Protein AF-0000000083336229 (afdb_homodimer)

InterPro domains:
  IPR011032 GroES-like superfamily [SSF50129] (5-171)
  IPR013149 Alcohol dehydrogenase-like, C-terminal [PF00107] (177-303)
  IPR013154 Alcohol dehydrogenase-like, N-terminal [PF08240] (31-137)
  IPR020843 Enoylreductase domain [SM00829] (14-339)
  IPR036291 NAD(P)-binding domain superfamily [SSF51735] (142-315)
  IPR052711 Zinc-type Alcohol Dehydrogenase-like [PTHR45033] (3-341)

Foldseek 3Di:
DFAKWWFWWAQDADLVRTDIDIDGDDDEAAQKFKWFWFKAWDDPVQLCLSRVNPAPDNADPRAGAGQFTKTFTQDYYPPHDQDDGGFIKIFAFFQQFADDDGDPCCVPDTDGARPNHGHDLIRIDMDRNSGIAGAFPLDDRQQSRLCRFQLLLLLCQCPVPVVHAAAFEEEAEAQEANRLSNLLLCVLRHYAYEYEEQDPVLQVVSVVSPHPHYHNCVVPVLVLVVLCVSVVNQAGQEYEAADADAVVQSVLSRAGQNHEYEDEHANVHPDHDYDDPSCVVSVYYYDYTGRHHSVSSNVSSVSCNVSVDGFDEQEEAESVCVSVQSVVVVVGGRYIYMYGYD/DFAKWWFWWAQDADLVRTDIDIDGDDDEAAQKFKWFWFKAWDDPVQLCLSRVNPAPDNADPRAGAGQFTKTFTQDYYPPHDQDDGGFIKIFAFFQQFADDDGDPCCVPDTDGARPNHGHDLIRIDMDRNSGIAGAFPLADRQQSRLCRFQLLLLLCQCPVPVVHAAAFEEEAEAQEANRLSNLLLCVLRHYAYEYEEQDPVLQVVSVVSPHPHYHNCVVPVLVLVVLCVSVVNQAGQEYEAADADAVVQSVLSRAGQNHEYEDEHANVHPDHDYDDPSCVVSVYYYDYTGRHHSVSSNVSSVSCNVSVDGFDEQEEAESVCVSVQSVVVVVGGRYIYMYGYD

Sequence (684 aa):
MAQMMKRWQLSSFGTENLHLTEVPLPKPGYNELLVKISAVSLNYRDKLVLEGKLLPDLPEMPFTPVSDMAGRIVATGPGVTRFRTGDRVTGNFWTQWLDGDAPDDMVRHGRSLGGPLPGMLAEYVILDEDIAVASPDSLSDEEVSTLPVAALTAWFALVETGKLKQGQRVLVQGTGGVALAGLQLAQALGAEVTVISRSEEKLQRAKALGASGLVNTRLTPEWALRATELSGGRGFDHILELIGGDNLRQSAEALAPGGRIAQIGFLKGGEMILPAVPLMLKRANIQGITVGHRRALEELCQAVDHHQIKPVIDKIYDFFDARAAFTHLERGPFGKIVIRISMAQMMKRWQLSSFGTENLHLTEVPLPKPGYNELLVKISAVSLNYRDKLVLEGKLLPDLPEMPFTPVSDMAGRIVATGPGVTRFRTGDRVTGNFWTQWLDGDAPDDMVRHGRSLGGPLPGMLAEYVILDEDIAVASPDSLSDEEVSTLPVAALTAWFALVETGKLKQGQRVLVQGTGGVALAGLQLAQALGAEVTVISRSEEKLQRAKALGASGLVNTRLTPEWALRATELSGGRGFDHILELIGGDNLRQSAEALAPGGRIAQIGFLKGGEMILPAVPLMLKRANIQGITVGHRRALEELCQAVDHHQIKPVIDKIYDFFDARAAFTHLERGPFGKIVIRIS

Solvent-accessible surface area (backbone atoms only — not comparable to full-atom values): 33702 Å² total; per-residue (Å²): 128,84,57,68,37,49,32,39,29,23,73,45,71,32,72,88,38,53,41,82,44,79,42,73,54,83,76,45,47,78,33,17,27,25,28,41,30,25,12,28,25,61,51,75,63,40,54,34,46,39,58,64,71,63,60,86,63,73,58,65,72,68,32,31,43,31,48,18,31,10,28,29,28,71,40,69,16,57,83,54,76,91,69,54,70,68,43,48,32,29,44,37,34,39,59,75,23,53,54,89,73,68,53,74,59,40,64,81,61,50,51,22,40,24,55,54,38,68,31,45,48,32,42,59,48,77,40,54,56,84,32,47,37,72,51,42,84,80,48,54,46,65,46,48,6,49,35,43,49,34,32,25,28,28,43,29,48,40,46,76,72,51,59,66,50,64,70,38,35,35,37,30,46,44,48,32,37,38,26,46,37,35,49,46,53,40,46,73,53,45,26,45,30,30,36,34,31,71,43,66,69,58,46,53,53,43,38,76,66,60,38,74,36,78,44,47,39,69,84,33,75,69,41,27,63,56,51,15,55,74,46,76,62,56,26,21,46,32,31,49,38,46,45,30,11,67,57,38,37,39,52,59,66,22,36,16,71,63,11,36,36,34,40,62,33,48,77,64,32,59,43,35,34,37,54,44,63,64,32,15,62,26,36,25,34,37,31,25,46,66,38,54,31,35,52,58,44,51,50,46,32,49,47,34,46,73,68,63,61,75,72,57,65,55,47,77,36,49,57,91,39,52,64,60,49,56,57,48,56,73,72,60,46,61,20,28,43,29,35,39,62,94,128,85,58,66,38,50,31,39,29,23,72,46,70,32,72,88,36,54,41,81,43,79,41,73,54,83,75,44,48,78,33,17,27,26,28,40,29,26,11,29,24,59,52,75,66,38,54,34,46,40,57,64,70,63,60,89,63,72,57,66,71,72,33,29,45,28,46,19,30,9,28,31,28,72,40,68,16,57,83,53,77,92,68,54,68,68,44,48,31,29,46,37,33,40,59,76,23,52,53,88,73,66,54,75,57,40,65,83,60,50,51,21,41,24,53,53,38,67,31,44,47,30,43,60,47,77,40,53,57,82,31,48,37,72,52,41,84,82,48,54,44,64,47,48,6,48,35,43,49,33,33,24,27,28,41,29,46,40,45,77,73,51,59,65,50,65,70,40,34,35,38,31,46,45,46,31,38,39,26,45,37,35,47,45,52,39,45,73,55,46,25,44,30,30,38,34,32,72,42,65,69,58,47,52,55,41,40,76,67,61,38,75,37,77,43,46,38,71,84,33,76,68,41,29,63,58,53,16,54,74,46,77,62,56,26,22,47,33,31,48,38,46,44,29,11,68,54,38,37,39,54,58,67,22,37,15,70,63,10,35,37,33,40,63,33,47,76,65,31,59,42,36,35,36,54,44,63,65,33,16,61,26,36,24,34,38,30,25,44,64,38,54,30,36,53,58,44,51,51,46,33,51,47,33,45,74,67,63,61,74,71,56,66,56,46,77,38,48,56,91,39,52,65,59,49,56,56,48,57,74,73,61,46,60,20,27,44,30,35,40,63,94

Structure (mmCIF, N/CA/C/O backbone):
data_AF-0000000083336229-model_v1
#
loop_
_entity.id
_entity.type
_entity.pdbx_description
1 polymer 'NAD(P)-dependent alcohol dehydrogenase'
#
loop_
_atom_site.group_PDB
_atom_site.id
_atom_site.type_symbol
_atom_site.label_atom_id
_atom_site.label_alt_id
_atom_site.label_comp_id
_atom_site.label_asym_id
_atom_site.label_entity_id
_atom_site.label_seq_id
_atom_site.pdbx_PDB_ins_code
_atom_site.Cartn_x
_atom_site.Cartn_y
_atom_site.Cartn_z
_atom_site.occupancy
_atom_site.B_iso_or_equiv
_atom_site.auth_seq_id
_atom_site.auth_comp_id
_atom_site.auth_asym_id
_atom_site.auth_atom_id
_atom_site.pdbx_PDB_model_num
ATOM 1 N N . MET A 1 1 ? -12.906 -50.969 -23.938 1 56.06 1 MET A N 1
ATOM 2 C CA . MET A 1 1 ? -12.398 -50.656 -22.594 1 56.06 1 MET A CA 1
ATOM 3 C C . MET A 1 1 ? -12.109 -49.188 -22.469 1 56.06 1 MET A C 1
ATOM 5 O O . MET A 1 1 ? -11.656 -48.531 -23.406 1 56.06 1 MET A O 1
ATOM 9 N N . ALA A 1 2 ? -12.672 -48.5 -21.406 1 73.69 2 ALA A N 1
ATOM 10 C CA . ALA A 1 2 ? -12.438 -47.062 -21.328 1 73.69 2 ALA A CA 1
ATOM 11 C C . ALA A 1 2 ? -10.945 -46.75 -21.281 1 73.69 2 ALA A C 1
ATOM 13 O O . ALA A 1 2 ? -10.164 -47.5 -20.672 1 73.69 2 ALA A O 1
ATOM 14 N N . GLN A 1 3 ? -10.469 -45.938 -22.062 1 92.88 3 GLN A N 1
ATOM 15 C CA . GLN A 1 3 ? -9.078 -45.5 -22.016 1 92.88 3 GLN A CA 1
ATOM 16 C C . GLN A 1 3 ? -8.703 -45 -20.625 1 92.88 3 GLN A C 1
ATOM 18 O O . GLN A 1 3 ? -9.523 -44.375 -19.938 1 92.88 3 GLN A O 1
ATOM 23 N N . MET A 1 4 ? -7.559 -45.406 -20.109 1 97.38 4 MET A N 1
ATOM 24 C CA . MET A 1 4 ? -7.094 -45.031 -18.781 1 97.38 4 MET A CA 1
ATOM 25 C C . MET A 1 4 ? -5.93 -44.062 -18.844 1 97.38 4 MET A C 1
ATOM 27 O O . MET A 1 4 ? -5.297 -43.906 -19.891 1 97.38 4 MET A O 1
ATOM 31 N N . MET A 1 5 ? -5.715 -43.375 -17.781 1 97.56 5 MET A N 1
ATOM 32 C CA . MET A 1 5 ? -4.574 -42.469 -17.641 1 97.56 5 MET A CA 1
ATOM 33 C C . MET A 1 5 ? -3.99 -42.562 -16.234 1 97.56 5 MET A C 1
ATOM 35 O O . MET A 1 5 ? -4.629 -43.094 -15.312 1 97.56 5 MET A O 1
ATOM 39 N N . LYS A 1 6 ? -2.752 -42.062 -16.156 1 98.25 6 LYS A N 1
ATOM 40 C CA . LYS A 1 6 ? -2.105 -42 -14.844 1 98.25 6 LYS A CA 1
ATOM 41 C C . LYS A 1 6 ? -2.162 -40.594 -14.273 1 98.25 6 LYS A C 1
ATOM 43 O O . LYS A 1 6 ? -2.082 -39.625 -15.016 1 98.25 6 LYS A O 1
ATOM 48 N N . ARG A 1 7 ? -2.328 -40.5 -13.031 1 98.06 7 ARG A N 1
ATOM 49 C CA . ARG A 1 7 ? -2.18 -39.25 -12.305 1 98.06 7 ARG A CA 1
ATOM 50 C C . ARG A 1 7 ? -1.673 -39.469 -10.883 1 98.06 7 ARG A C 1
ATOM 52 O O . ARG A 1 7 ? -1.791 -40.594 -10.359 1 98.06 7 ARG A O 1
ATOM 59 N N . TRP A 1 8 ? -1.029 -38.5 -10.328 1 98.19 8 TRP A N 1
ATOM 60 C CA . TRP A 1 8 ? -0.655 -38.531 -8.914 1 98.19 8 TRP A CA 1
ATOM 61 C C . TRP A 1 8 ? -1.771 -37.969 -8.047 1 98.19 8 TRP A C 1
ATOM 63 O O . TRP A 1 8 ? -2.383 -36.938 -8.398 1 98.19 8 TRP A O 1
ATOM 73 N N . GLN A 1 9 ? -2.066 -38.625 -6.969 1 97.56 9 GLN A N 1
ATOM 74 C CA . GLN A 1 9 ? -3.104 -38.125 -6.074 1 97.56 9 GLN A CA 1
ATOM 75 C C . GLN A 1 9 ? -2.734 -38.375 -4.613 1 97.56 9 GLN A C 1
ATOM 77 O O . GLN A 1 9 ? -1.988 -39.312 -4.301 1 97.56 9 GLN A O 1
ATOM 82 N N . LEU A 1 10 ? -3.223 -37.531 -3.793 1 96.38 10 LEU A N 1
ATOM 83 C CA . LEU A 1 10 ? -3.123 -37.656 -2.342 1 96.38 10 LEU A CA 1
ATOM 84 C C . LEU A 1 10 ? -4.309 -38.406 -1.777 1 96.38 10 LEU A C 1
ATOM 86 O O . LEU A 1 10 ? -5.461 -38.094 -2.08 1 96.38 10 LEU A O 1
ATOM 90 N N . SER A 1 11 ? -4.031 -39.406 -0.926 1 94.69 11 SER A N 1
ATOM 91 C CA . SER A 1 11 ? -5.074 -40.062 -0.138 1 94.69 11 SER A CA 1
ATOM 92 C C . SER A 1 11 ? -5.297 -39.344 1.186 1 94.69 11 SER A C 1
ATOM 94 O O . SER A 1 11 ? -6.383 -39.406 1.765 1 94.69 11 SER A O 1
ATOM 96 N N . SER A 1 12 ? -4.316 -38.719 1.63 1 93.81 12 SER A N 1
ATOM 97 C CA . SER A 1 12 ? -4.238 -37.844 2.789 1 93.81 12 SER A CA 1
ATOM 98 C C . SER A 1 12 ? -3.082 -36.844 2.656 1 93.81 12 SER A C 1
ATOM 100 O O . SER A 1 12 ? -2.246 -36.969 1.76 1 93.81 12 SER A O 1
ATOM 102 N N . PHE A 1 13 ? -3.121 -35.938 3.486 1 93.5 13 PHE A N 1
ATOM 103 C CA . PHE A 1 13 ? -2.07 -34.938 3.381 1 93.5 13 PHE A CA 1
ATOM 104 C C . PHE A 1 13 ? -0.71 -35.531 3.709 1 93.5 13 PHE A C 1
ATOM 106 O O . PHE A 1 13 ? -0.617 -36.469 4.496 1 93.5 13 PHE A O 1
ATOM 113 N N . GLY A 1 14 ? 0.316 -34.906 3.051 1 93.19 14 GLY A N 1
ATOM 114 C CA . GLY A 1 14 ? 1.678 -35.375 3.246 1 93.19 14 GLY A CA 1
ATOM 115 C C . GLY A 1 14 ? 2.279 -36 1.996 1 93.19 14 GLY A C 1
ATOM 116 O O . GLY A 1 14 ? 1.608 -36.719 1.279 1 93.19 14 GLY A O 1
ATOM 117 N N . THR A 1 15 ? 3.545 -35.688 1.789 1 91.44 15 THR A N 1
ATOM 118 C CA . THR A 1 15 ? 4.238 -36.156 0.59 1 91.44 15 THR A CA 1
ATOM 119 C C . THR A 1 15 ? 4.254 -37.688 0.518 1 91.44 15 THR A C 1
ATOM 121 O O . THR A 1 15 ? 4.184 -38.25 -0.57 1 91.44 15 THR A O 1
ATOM 124 N N . GLU A 1 16 ? 4.34 -38.312 1.62 1 92.5 16 GLU A N 1
ATOM 125 C CA . GLU A 1 16 ? 4.387 -39.781 1.681 1 92.5 16 GLU A CA 1
ATOM 126 C C . GLU A 1 16 ? 3.076 -40.375 1.193 1 92.5 16 GLU A C 1
ATOM 128 O O . GLU A 1 16 ? 3.033 -41.562 0.839 1 92.5 16 GLU A O 1
ATOM 133 N N . ASN A 1 17 ? 2.031 -39.625 1.202 1 95.69 17 ASN A N 1
ATOM 134 C CA . ASN A 1 17 ? 0.717 -40.125 0.811 1 95.69 17 ASN A CA 1
ATOM 135 C C . ASN A 1 17 ? 0.405 -39.781 -0.646 1 95.69 17 ASN A C 1
ATOM 137 O O . ASN A 1 17 ? -0.729 -39.969 -1.096 1 95.69 17 ASN A O 1
ATOM 141 N N . LEU A 1 18 ? 1.34 -39.25 -1.375 1 96.62 18 LEU A N 1
ATOM 142 C CA . LEU A 1 18 ? 1.232 -39.031 -2.812 1 96.62 18 LEU A CA 1
ATOM 143 C C . LEU A 1 18 ? 1.51 -40.312 -3.584 1 96.62 18 LEU A C 1
ATOM 145 O O . LEU A 1 18 ? 2.607 -40.875 -3.504 1 96.62 18 LEU A O 1
ATOM 149 N N . HIS A 1 19 ? 0.509 -40.781 -4.34 1 96.88 19 HIS A N 1
ATOM 150 C CA . HIS A 1 19 ? 0.653 -42.062 -5.035 1 96.88 19 HIS A CA 1
ATOM 151 C C . HIS A 1 19 ? 0.195 -41.969 -6.484 1 96.88 19 HIS A C 1
ATOM 153 O O . HIS A 1 19 ? -0.728 -41.188 -6.793 1 96.88 19 HIS A O 1
ATOM 159 N N . LEU A 1 20 ? 0.86 -42.719 -7.309 1 97.62 20 LEU A N 1
ATOM 160 C CA . LEU A 1 20 ? 0.471 -42.844 -8.711 1 97.62 20 LEU A CA 1
ATOM 161 C C . LEU A 1 20 ? -0.701 -43.812 -8.867 1 97.62 20 LEU A C 1
ATOM 163 O O . LEU A 1 20 ? -0.668 -44.938 -8.344 1 97.62 20 LEU A O 1
ATOM 167 N N . THR A 1 21 ? -1.716 -43.344 -9.555 1 97.38 21 THR A N 1
ATOM 168 C CA . THR A 1 21 ? -2.92 -44.125 -9.734 1 97.38 21 THR A CA 1
ATOM 169 C C . THR A 1 21 ? -3.381 -44.094 -11.188 1 97.38 21 THR A C 1
ATOM 171 O O . THR A 1 21 ? -3.057 -43.188 -11.93 1 97.38 21 THR A O 1
ATOM 174 N N . GLU A 1 22 ? -4.094 -45.156 -11.57 1 97.62 22 GLU A N 1
ATOM 175 C CA . GLU A 1 22 ? -4.742 -45.188 -12.883 1 97.62 22 GLU A CA 1
ATOM 176 C C . GLU A 1 22 ? -6.227 -44.875 -12.773 1 97.62 22 GLU A C 1
ATOM 178 O O . GLU A 1 22 ? -6.93 -45.438 -11.93 1 97.62 22 GLU A O 1
ATOM 183 N N . VAL A 1 23 ? -6.617 -44 -13.562 1 97 23 VAL A N 1
ATOM 184 C CA . VAL A 1 23 ? -8.016 -43.562 -13.57 1 97 23 VAL A CA 1
ATOM 185 C C . VAL A 1 23 ? -8.531 -43.5 -15.008 1 97 23 VAL A C 1
ATOM 187 O O . VAL A 1 23 ? -7.738 -43.469 -15.953 1 97 23 VAL A O 1
ATOM 190 N N . PRO A 1 24 ? -9.828 -43.469 -15.203 1 97.25 24 PRO A N 1
ATOM 191 C CA . PRO A 1 24 ? -10.359 -43.344 -16.562 1 97.25 24 PRO A CA 1
ATOM 192 C C . PRO A 1 24 ? -9.984 -42 -17.203 1 97.25 24 PRO A C 1
ATOM 194 O O . PRO A 1 24 ? -9.953 -40.969 -16.516 1 97.25 24 PRO A O 1
ATOM 197 N N . LEU A 1 25 ? -9.703 -42.062 -18.453 1 98.12 25 LEU A N 1
ATOM 198 C CA . LEU A 1 25 ? -9.461 -40.844 -19.219 1 98.12 25 LEU A CA 1
ATOM 199 C C . LEU A 1 25 ? -10.727 -40 -19.297 1 98.12 25 LEU A C 1
ATOM 201 O O . LEU A 1 25 ? -11.773 -40.469 -19.75 1 98.12 25 LEU A O 1
ATOM 205 N N . PRO A 1 26 ? -10.656 -38.781 -18.859 1 96.94 26 PRO A N 1
ATOM 206 C CA . PRO A 1 26 ? -11.867 -37.938 -18.906 1 96.94 26 PRO A CA 1
ATOM 207 C C . PRO A 1 26 ? -12.203 -37.469 -20.328 1 96.94 26 PRO A C 1
ATOM 209 O O . PRO A 1 26 ? -11.32 -37.438 -21.188 1 96.94 26 PRO A O 1
ATOM 212 N N . LYS A 1 27 ? -13.438 -37.156 -20.531 1 97.12 27 LYS A N 1
ATOM 213 C CA . LYS A 1 27 ? -13.922 -36.562 -21.781 1 97.12 27 LYS A CA 1
ATOM 214 C C . LYS A 1 27 ? -14.328 -35.094 -21.578 1 97.12 27 LYS A C 1
ATOM 216 O O . LYS A 1 27 ? -14.992 -34.781 -20.594 1 97.12 27 LYS A O 1
ATOM 221 N N . PRO A 1 28 ? -13.883 -34.281 -22.5 1 98.25 28 PRO A N 1
ATOM 222 C CA . PRO A 1 28 ? -14.219 -32.875 -22.328 1 98.25 28 PRO A CA 1
ATOM 223 C C . PRO A 1 28 ? -15.703 -32.594 -22.547 1 98.25 28 PRO A C 1
ATOM 225 O O . PRO A 1 28 ? -16.281 -33.062 -23.531 1 98.25 28 PRO A O 1
ATOM 228 N N . GLY A 1 29 ? -16.281 -31.859 -21.625 1 98.19 29 GLY A N 1
ATOM 229 C CA . GLY A 1 29 ? -17.641 -31.375 -21.766 1 98.19 29 GLY A CA 1
ATOM 230 C C . GLY A 1 29 ? -17.719 -30.031 -22.469 1 98.19 29 GLY A C 1
ATOM 231 O O . GLY A 1 29 ? -16.797 -29.625 -23.172 1 98.19 29 GLY A O 1
ATOM 232 N N . TYR A 1 30 ? -18.891 -29.344 -22.312 1 98.12 30 TYR A N 1
ATOM 233 C CA . TYR A 1 30 ? -19.141 -28.062 -22.953 1 98.12 30 TYR A CA 1
ATOM 234 C C . TYR A 1 30 ? -18.094 -27.047 -22.578 1 98.12 30 TYR A C 1
ATOM 236 O O . TYR A 1 30 ? -17.828 -26.828 -21.391 1 98.12 30 TYR A O 1
ATOM 244 N N . ASN A 1 31 ? -17.359 -26.438 -23.531 1 98.31 31 ASN A N 1
ATOM 245 C CA . ASN A 1 31 ? -16.359 -25.375 -23.406 1 98.31 31 ASN A CA 1
ATOM 246 C C . ASN A 1 31 ? -15.078 -25.891 -22.766 1 98.31 31 ASN A C 1
ATOM 248 O O . ASN A 1 31 ? -14.281 -25.109 -22.234 1 98.31 31 ASN A O 1
ATOM 252 N N . GLU A 1 32 ? -14.93 -27.203 -22.859 1 98.75 32 GLU A N 1
ATOM 253 C CA . GLU A 1 32 ? -13.789 -27.797 -22.172 1 98.75 32 GLU A CA 1
ATOM 254 C C . GLU A 1 32 ? -12.773 -28.344 -23.156 1 98.75 32 GLU A C 1
ATOM 256 O O . GLU A 1 32 ? -13.125 -28.719 -24.281 1 98.75 32 GLU A O 1
ATOM 261 N N . LEU A 1 33 ? -11.562 -28.359 -22.719 1 98.88 33 LEU A N 1
ATOM 262 C CA . LEU A 1 33 ? -10.422 -28.891 -23.453 1 98.88 33 LEU A CA 1
ATOM 263 C C . LEU A 1 33 ? -9.836 -30.094 -22.734 1 98.88 33 LEU A C 1
ATOM 265 O O . LEU A 1 33 ? -9.664 -30.078 -21.516 1 98.88 33 LEU A O 1
ATOM 269 N N . LEU A 1 34 ? -9.602 -31.109 -23.5 1 98.88 34 LEU A N 1
ATOM 270 C CA . LEU A 1 34 ? -8.727 -32.156 -23 1 98.88 34 LEU A CA 1
ATOM 271 C C . LEU A 1 34 ? -7.273 -31.891 -23.375 1 98.88 34 LEU A C 1
ATOM 273 O O . LEU A 1 34 ? -6.938 -31.812 -24.547 1 98.88 34 LEU A O 1
ATOM 277 N N . VAL A 1 35 ? -6.473 -31.734 -22.391 1 98.88 35 VAL A N 1
ATOM 278 C CA . VAL A 1 35 ? -5.074 -31.391 -22.625 1 98.88 35 VAL A CA 1
ATOM 279 C C . VAL A 1 35 ? -4.172 -32.531 -22.219 1 98.88 35 VAL A C 1
ATOM 281 O O . VAL A 1 35 ? -4.277 -33.062 -21.094 1 98.88 35 VAL A O 1
ATOM 284 N N . LYS A 1 36 ? -3.367 -32.969 -23.094 1 98.88 36 LYS A N 1
ATOM 285 C CA . LYS A 1 36 ? -2.271 -33.875 -22.75 1 98.88 36 LYS A CA 1
ATOM 286 C C . LYS A 1 36 ? -1.098 -33.094 -22.156 1 98.88 36 LYS A C 1
ATOM 288 O O . LYS A 1 36 ? -0.443 -32.312 -22.844 1 98.88 36 LYS A O 1
ATOM 293 N N . ILE A 1 37 ? -0.824 -33.344 -20.906 1 98.88 37 ILE A N 1
ATOM 294 C CA . ILE A 1 37 ? 0.179 -32.531 -20.203 1 98.88 37 ILE A CA 1
ATOM 295 C C . ILE A 1 37 ? 1.577 -33.031 -20.578 1 98.88 37 ILE A C 1
ATOM 297 O O . ILE A 1 37 ? 1.848 -34.219 -20.578 1 98.88 37 ILE A O 1
ATOM 301 N N . SER A 1 38 ? 2.404 -32.062 -20.938 1 98.81 38 SER A N 1
ATOM 302 C CA . SER A 1 38 ? 3.805 -32.375 -21.234 1 98.81 38 SER A CA 1
ATOM 303 C C . SER A 1 38 ? 4.68 -32.156 -20 1 98.81 38 SER A C 1
ATOM 305 O O . SER A 1 38 ? 5.609 -32.938 -19.75 1 98.81 38 SER A O 1
ATOM 307 N N . ALA A 1 39 ? 4.367 -31.125 -19.234 1 98.88 39 ALA A N 1
ATOM 308 C CA . ALA A 1 39 ? 5.176 -30.781 -18.062 1 98.88 39 ALA A CA 1
ATOM 309 C C . ALA A 1 39 ? 4.363 -29.984 -17.047 1 98.88 39 ALA A C 1
ATOM 311 O O . ALA A 1 39 ? 3.43 -29.281 -17.406 1 98.88 39 ALA A O 1
ATOM 312 N N . VAL A 1 40 ? 4.688 -30.188 -15.789 1 98.88 40 VAL A N 1
ATOM 313 C CA . VAL A 1 40 ? 4.227 -29.344 -14.703 1 98.88 40 VAL A CA 1
ATOM 314 C C . VAL A 1 40 ? 5.43 -28.75 -13.969 1 98.88 40 VAL A C 1
ATOM 316 O O . VAL A 1 40 ? 6.559 -29.203 -14.141 1 98.88 40 VAL A O 1
ATOM 319 N N . SER A 1 41 ? 5.25 -27.672 -13.266 1 98.88 41 SER A N 1
ATOM 320 C CA . SER A 1 41 ? 6.293 -27.094 -12.422 1 98.88 41 SER A CA 1
ATOM 321 C C . SER A 1 41 ? 5.781 -26.844 -11.008 1 98.88 41 SER A C 1
ATOM 323 O O . SER A 1 41 ? 4.582 -26.672 -10.797 1 98.88 41 SER A O 1
ATOM 325 N N . LEU A 1 42 ? 6.68 -26.875 -10.055 1 98.62 42 LEU A N 1
ATOM 326 C CA . LEU A 1 42 ? 6.293 -26.828 -8.648 1 98.62 42 LEU A CA 1
ATOM 327 C C . LEU A 1 42 ? 6.496 -25.422 -8.078 1 98.62 42 LEU A C 1
ATOM 329 O O . LEU A 1 42 ? 7.492 -24.766 -8.383 1 98.62 42 LEU A O 1
ATOM 333 N N . ASN A 1 43 ? 5.516 -25 -7.363 1 97.12 43 ASN A N 1
ATOM 334 C CA . ASN A 1 43 ? 5.578 -23.797 -6.543 1 97.12 43 ASN A CA 1
ATOM 335 C C . ASN A 1 43 ? 5.625 -24.141 -5.055 1 97.12 43 ASN A C 1
ATOM 337 O O . ASN A 1 43 ? 5.191 -25.219 -4.645 1 97.12 43 ASN A O 1
ATOM 341 N N . TYR A 1 44 ? 6.148 -23.188 -4.266 1 93 44 TYR A N 1
ATOM 342 C CA . TYR A 1 44 ? 6.117 -23.391 -2.82 1 93 44 TYR A CA 1
ATOM 343 C C . TYR A 1 44 ? 4.699 -23.656 -2.338 1 93 44 TYR A C 1
ATOM 345 O O . TYR A 1 44 ? 4.488 -24.453 -1.414 1 93 44 TYR A O 1
ATOM 353 N N . ARG A 1 45 ? 3.74 -23.031 -2.896 1 93 45 ARG A N 1
ATOM 354 C CA . ARG A 1 45 ? 2.342 -23.25 -2.541 1 93 45 ARG A CA 1
ATOM 355 C C . ARG A 1 45 ? 1.956 -24.719 -2.703 1 93 45 ARG A C 1
ATOM 357 O O . ARG A 1 45 ? 1.137 -25.234 -1.944 1 93 45 ARG A O 1
ATOM 364 N N . ASP A 1 46 ? 2.473 -25.375 -3.68 1 96.12 46 ASP A N 1
ATOM 365 C CA . ASP A 1 46 ? 2.135 -26.781 -3.916 1 96.12 46 ASP A CA 1
ATOM 366 C C . ASP A 1 46 ? 2.557 -27.656 -2.736 1 96.12 46 ASP A C 1
ATOM 368 O O . ASP A 1 46 ? 1.86 -28.609 -2.381 1 96.12 46 ASP A O 1
ATOM 372 N N . LYS A 1 47 ? 3.697 -27.312 -2.205 1 93.75 47 LYS A N 1
ATOM 373 C CA . LYS A 1 47 ? 4.152 -28.016 -1.012 1 93.75 47 LYS A CA 1
ATOM 374 C C . LYS A 1 47 ? 3.191 -27.797 0.156 1 93.75 47 LYS A C 1
ATOM 376 O O . LYS A 1 47 ? 2.832 -28.75 0.858 1 93.75 47 LYS A O 1
ATOM 381 N N . LEU A 1 48 ? 2.811 -26.562 0.357 1 91.81 48 LEU A N 1
ATOM 382 C CA . LEU A 1 48 ? 1.907 -26.234 1.456 1 91.81 48 LEU A CA 1
ATOM 383 C C . LEU A 1 48 ? 0.568 -26.953 1.285 1 91.81 48 LEU A C 1
ATOM 385 O O . LEU A 1 48 ? -0.026 -27.406 2.264 1 91.81 48 LEU A O 1
ATOM 389 N N . VAL A 1 49 ? 0.122 -27.016 0.076 1 92.81 49 VAL A N 1
ATOM 390 C CA . VAL A 1 49 ? -1.124 -27.719 -0.215 1 92.81 49 VAL A CA 1
ATOM 391 C C . VAL A 1 49 ? -0.968 -29.203 0.1 1 92.81 49 VAL A C 1
ATOM 393 O O . VAL A 1 49 ? -1.843 -29.797 0.725 1 92.81 49 VAL A O 1
ATOM 396 N N . LEU A 1 50 ? 0.147 -29.734 -0.333 1 93.44 50 LEU A N 1
ATOM 397 C CA . LEU A 1 50 ? 0.42 -31.141 -0.072 1 93.44 50 LEU A CA 1
ATOM 398 C C . LEU A 1 50 ? 0.407 -31.438 1.425 1 93.44 50 LEU A C 1
ATOM 400 O O . LEU A 1 50 ? -0.011 -32.5 1.851 1 93.44 50 LEU A O 1
ATOM 404 N N . GLU A 1 51 ? 0.783 -30.484 2.184 1 92.12 51 GLU A N 1
ATOM 405 C CA . GLU A 1 51 ? 0.92 -30.641 3.627 1 92.12 51 GLU A CA 1
ATOM 406 C C . GLU A 1 51 ? -0.357 -30.234 4.355 1 92.12 51 GLU A C 1
ATOM 408 O O . GLU A 1 51 ? -0.452 -30.375 5.574 1 92.12 51 GLU A O 1
ATOM 413 N N . GLY A 1 52 ? -1.345 -29.75 3.688 1 90.81 52 GLY A N 1
ATOM 414 C CA . GLY A 1 52 ? -2.604 -29.328 4.281 1 90.81 52 GLY A CA 1
ATOM 415 C C . GLY A 1 52 ? -2.484 -28.062 5.098 1 90.81 52 GLY A C 1
ATOM 416 O O . GLY A 1 52 ? -3.225 -27.859 6.062 1 90.81 52 GLY A O 1
ATOM 417 N N . LYS A 1 53 ? -1.604 -27.172 4.688 1 85.56 53 LYS A N 1
ATOM 418 C CA . LYS A 1 53 ? -1.28 -26.016 5.535 1 85.56 53 LYS A CA 1
ATOM 419 C C . LYS A 1 53 ? -1.72 -24.719 4.883 1 85.56 53 LYS A C 1
ATOM 421 O O . LYS A 1 53 ? -1.467 -23.625 5.422 1 85.56 53 LYS A O 1
ATOM 426 N N . LEU A 1 54 ? -2.363 -24.719 3.773 1 82.75 54 LEU A N 1
ATOM 427 C CA . LEU A 1 54 ? -2.598 -23.484 3.039 1 82.75 54 LEU A CA 1
ATOM 428 C C . LEU A 1 54 ? -4.09 -23.234 2.857 1 82.75 54 LEU A C 1
ATOM 430 O O . LEU A 1 54 ? -4.594 -22.172 3.211 1 82.75 54 LEU A O 1
ATOM 434 N N . LEU A 1 55 ? -4.828 -24.172 2.52 1 80.94 55 LEU A N 1
ATOM 435 C CA . LEU A 1 55 ? -6.207 -24 2.088 1 80.94 55 LEU A CA 1
ATOM 436 C C . LEU A 1 55 ? -7.152 -23.969 3.285 1 80.94 55 LEU A C 1
ATOM 438 O O . LEU A 1 55 ? -7.082 -24.844 4.152 1 80.94 55 LEU A O 1
ATOM 442 N N . PRO A 1 56 ? -7.953 -22.953 3.281 1 77.56 56 PRO A N 1
ATOM 443 C CA . PRO A 1 56 ? -8.953 -22.969 4.352 1 77.56 56 PRO A CA 1
ATOM 444 C C . PRO A 1 56 ? -9.938 -24.125 4.238 1 77.56 56 PRO A C 1
ATOM 446 O O . PRO A 1 56 ? -10.297 -24.734 5.246 1 77.56 56 PRO A O 1
ATOM 449 N N . ASP A 1 57 ? -10.375 -24.328 3.045 1 76.94 57 ASP A N 1
ATOM 450 C CA . ASP A 1 57 ? -11.227 -25.469 2.758 1 76.94 57 ASP A CA 1
ATOM 451 C C . ASP A 1 57 ? -10.406 -26.641 2.189 1 76.94 57 ASP A C 1
ATOM 453 O O . ASP A 1 57 ? -9.906 -26.547 1.067 1 76.94 57 ASP A O 1
ATOM 457 N N . LEU A 1 58 ? -10.359 -27.641 2.91 1 80.31 58 LEU A N 1
ATOM 458 C CA . LEU A 1 58 ? -9.547 -28.781 2.482 1 80.31 58 LEU A CA 1
ATOM 459 C C . LEU A 1 58 ? -10.195 -29.484 1.301 1 80.31 58 LEU A C 1
ATOM 461 O O . LEU A 1 58 ? -11.414 -29.688 1.279 1 80.31 58 LEU A O 1
ATOM 465 N N . PRO A 1 59 ? -9.383 -29.703 0.295 1 85 59 PRO A N 1
ATOM 466 C CA . PRO A 1 59 ? -9.922 -30.422 -0.861 1 85 59 PRO A CA 1
ATOM 467 C C . PRO A 1 59 ? -10.367 -31.844 -0.519 1 85 59 PRO A C 1
ATOM 469 O O . PRO A 1 59 ? -9.883 -32.438 0.454 1 85 59 PRO A O 1
ATOM 472 N N . GLU A 1 60 ? -11.289 -32.281 -1.297 1 88 60 GLU A N 1
ATOM 473 C CA . GLU A 1 60 ? -11.734 -33.656 -1.134 1 88 60 GLU A CA 1
ATOM 474 C C . GLU A 1 60 ? -10.664 -34.656 -1.575 1 88 60 GLU A C 1
ATOM 476 O O . GLU A 1 60 ? -9.984 -34.438 -2.584 1 88 60 GLU A O 1
ATOM 481 N N . MET A 1 61 ? -10.531 -35.688 -0.773 1 92.62 61 MET A N 1
ATOM 482 C CA . MET A 1 61 ? -9.594 -36.75 -1.129 1 92.62 61 MET A CA 1
ATOM 483 C C . MET A 1 61 ? -10.297 -37.844 -1.917 1 92.62 61 MET A C 1
ATOM 485 O O . MET A 1 61 ? -11.477 -38.125 -1.686 1 92.62 61 MET A O 1
ATOM 489 N N . PRO A 1 62 ? -9.625 -38.531 -2.896 1 95.81 62 PRO A N 1
ATOM 490 C CA . PRO A 1 62 ? -8.242 -38.281 -3.309 1 95.81 62 PRO A CA 1
ATOM 491 C C . PRO A 1 62 ? -8.094 -37 -4.094 1 95.81 62 PRO A C 1
ATOM 493 O O . PRO A 1 62 ? -9.008 -36.594 -4.816 1 95.81 62 PRO A O 1
ATOM 496 N N . PHE A 1 63 ? -6.949 -36.344 -3.953 1 96.19 63 PHE A N 1
ATOM 497 C CA . PHE A 1 63 ? -6.73 -35.031 -4.504 1 96.19 63 PHE A CA 1
ATOM 498 C C . PHE A 1 63 ? -5.48 -35 -5.371 1 96.19 63 PHE A C 1
ATOM 500 O O . PHE A 1 63 ? -4.422 -35.469 -4.961 1 96.19 63 PHE A O 1
ATOM 507 N N . THR A 1 64 ? -5.59 -34.5 -6.613 1 97.75 64 THR A N 1
ATOM 508 C CA . THR A 1 64 ? -4.441 -34.281 -7.484 1 97.75 64 THR A CA 1
ATOM 509 C C . THR A 1 64 ? -3.848 -32.875 -7.258 1 97.75 64 THR A C 1
ATOM 511 O O . THR A 1 64 ? -4.543 -31.875 -7.398 1 97.75 64 THR A O 1
ATOM 514 N N . PRO A 1 65 ? -2.531 -32.75 -6.91 1 97.62 65 PRO A N 1
ATOM 515 C CA . PRO A 1 65 ? -1.922 -31.453 -6.594 1 97.62 65 PRO A CA 1
ATOM 516 C C . PRO A 1 65 ? -1.249 -30.812 -7.805 1 97.62 65 PRO A C 1
ATOM 518 O O . PRO A 1 65 ? -1.371 -31.312 -8.922 1 97.62 65 PRO A O 1
ATOM 521 N N . VAL A 1 66 ? -0.647 -29.656 -7.625 1 98.62 66 VAL A N 1
ATOM 522 C CA . VAL A 1 66 ? 0.211 -28.875 -8.508 1 98.62 66 VAL A CA 1
ATOM 523 C C . VAL A 1 66 ? -0.637 -27.906 -9.336 1 98.62 66 VAL A C 1
ATOM 525 O O . VAL A 1 66 ? -1.646 -28.312 -9.922 1 98.62 66 VAL A O 1
ATOM 528 N N . SER A 1 67 ? -0.153 -26.719 -9.453 1 98.56 67 SER A N 1
ATOM 529 C CA . SER A 1 67 ? -0.953 -25.641 -10.023 1 98.56 67 SER A CA 1
ATOM 530 C C . SER A 1 67 ? -0.593 -25.391 -11.492 1 98.56 67 SER A C 1
ATOM 532 O O . SER A 1 67 ? -1.456 -25.047 -12.297 1 98.56 67 SER A O 1
ATOM 534 N N . ASP A 1 68 ? 0.628 -25.625 -11.859 1 98.75 68 ASP A N 1
ATOM 535 C CA . ASP A 1 68 ? 1.173 -25.203 -13.148 1 98.75 68 ASP A CA 1
ATOM 536 C C . ASP A 1 68 ? 1.204 -26.359 -14.141 1 98.75 68 ASP A C 1
ATOM 538 O O . ASP A 1 68 ? 1.518 -27.5 -13.773 1 98.75 68 ASP A O 1
ATOM 542 N N . MET A 1 69 ? 0.988 -25.969 -15.422 1 98.75 69 MET A N 1
ATOM 543 C CA . MET A 1 69 ? 1.125 -27 -16.438 1 98.75 69 MET A CA 1
ATOM 544 C C . MET A 1 69 ? 1.349 -26.375 -17.812 1 98.75 69 MET A C 1
ATOM 546 O O . MET A 1 69 ? 1.074 -25.203 -18.016 1 98.75 69 MET A O 1
ATOM 550 N N . ALA A 1 70 ? 1.886 -27.141 -18.688 1 98.88 70 ALA A N 1
ATOM 551 C CA . ALA A 1 70 ? 1.885 -26.922 -20.125 1 98.88 70 ALA A CA 1
ATOM 552 C C . ALA A 1 70 ? 1.611 -28.219 -20.891 1 98.88 70 ALA A C 1
ATOM 554 O O . ALA A 1 70 ? 1.985 -29.312 -20.422 1 98.88 70 ALA A O 1
ATOM 555 N N . GLY A 1 71 ? 0.942 -28.078 -21.969 1 98.75 71 GLY A N 1
ATOM 556 C CA . GLY A 1 71 ? 0.632 -29.25 -22.766 1 98.75 71 GLY A CA 1
ATOM 557 C C . GLY A 1 71 ? -0.019 -28.906 -24.094 1 98.75 71 GLY A C 1
ATOM 558 O O . GLY A 1 71 ? 0.099 -27.781 -24.578 1 98.75 71 GLY A O 1
ATOM 559 N N . ARG A 1 72 ? -0.616 -29.953 -24.625 1 98.75 72 ARG A N 1
ATOM 560 C CA . ARG A 1 72 ? -1.248 -29.828 -25.938 1 98.75 72 ARG A CA 1
ATOM 561 C C . ARG A 1 72 ? -2.691 -30.328 -25.906 1 98.75 72 ARG A C 1
ATOM 563 O O . ARG A 1 72 ? -2.986 -31.359 -25.297 1 98.75 72 ARG A O 1
ATOM 570 N N . ILE A 1 73 ? -3.529 -29.562 -26.609 1 98.88 73 ILE A N 1
ATOM 571 C CA . ILE A 1 73 ? -4.93 -29.969 -26.688 1 98.88 73 ILE A CA 1
ATOM 572 C C . ILE A 1 73 ? -5.062 -31.188 -27.594 1 98.88 73 ILE A C 1
ATOM 574 O O . ILE A 1 73 ? -4.598 -31.188 -28.734 1 98.88 73 ILE A O 1
ATOM 578 N N . VAL A 1 74 ? -5.781 -32.188 -27.094 1 98.69 74 VAL A N 1
ATOM 579 C CA . VAL A 1 74 ? -5.914 -33.406 -27.891 1 98.69 74 VAL A CA 1
ATOM 580 C C . VAL A 1 74 ? -7.379 -33.625 -28.266 1 98.69 74 VAL A C 1
ATOM 582 O O . VAL A 1 74 ? -7.691 -34.438 -29.156 1 98.69 74 VAL A O 1
ATOM 585 N N . ALA A 1 75 ? -8.281 -33 -27.547 1 98.62 75 ALA A N 1
ATOM 586 C CA . ALA A 1 75 ? -9.703 -33.031 -27.859 1 98.62 75 ALA A CA 1
ATOM 587 C C . ALA A 1 75 ? -10.414 -31.781 -27.312 1 98.62 75 ALA A C 1
ATOM 589 O O . ALA A 1 75 ? -9.961 -31.188 -26.328 1 98.62 75 ALA A O 1
ATOM 590 N N . THR A 1 76 ? -11.461 -31.391 -27.984 1 98.62 76 THR A N 1
ATOM 591 C CA . THR A 1 76 ? -12.281 -30.266 -27.531 1 98.62 76 THR A CA 1
ATOM 592 C C . THR A 1 76 ? -13.734 -30.688 -27.375 1 98.62 76 THR A C 1
ATOM 594 O O . THR A 1 76 ? -14.219 -31.562 -28.094 1 98.62 76 THR A O 1
ATOM 597 N N . GLY A 1 77 ? -14.344 -30.125 -26.344 1 98.38 77 GLY A N 1
ATOM 598 C CA . GLY A 1 77 ? -15.773 -30.328 -26.188 1 98.38 77 GLY A CA 1
ATOM 599 C C . GLY A 1 77 ? -16.609 -29.406 -27.047 1 98.38 77 GLY A C 1
ATOM 600 O O . GLY A 1 77 ? -16.062 -28.531 -27.734 1 98.38 77 GLY A O 1
ATOM 601 N N . PRO A 1 78 ? -17.938 -29.625 -26.938 1 97.94 78 PRO A N 1
ATOM 602 C CA . PRO A 1 78 ? -18.828 -28.719 -27.703 1 97.94 78 PRO A CA 1
ATOM 603 C C . PRO A 1 78 ? -18.719 -27.266 -27.25 1 97.94 78 PRO A C 1
ATOM 605 O O . PRO A 1 78 ? -18.469 -27 -26.062 1 97.94 78 PRO A O 1
ATOM 608 N N . GLY A 1 79 ? -18.828 -26.328 -28.172 1 97.81 79 GLY A N 1
ATOM 609 C CA . GLY A 1 79 ? -18.922 -24.906 -27.828 1 97.81 79 GLY A CA 1
ATOM 610 C C . GLY A 1 79 ? -17.562 -24.219 -27.797 1 97.81 79 GLY A C 1
ATOM 611 O O . GLY A 1 79 ? -17.484 -23 -27.703 1 97.81 79 GLY A O 1
ATOM 612 N N . VAL A 1 80 ? -16.5 -24.984 -27.828 1 98.5 80 VAL A N 1
ATOM 613 C CA . VAL A 1 80 ? -15.156 -24.406 -27.781 1 98.5 80 VAL A CA 1
ATOM 614 C C . VAL A 1 80 ? -14.922 -23.547 -29.031 1 98.5 80 VAL A C 1
ATOM 616 O O . VAL A 1 80 ? -15.203 -23.984 -30.156 1 98.5 80 VAL A O 1
ATOM 619 N N . THR A 1 81 ? -14.383 -22.344 -28.828 1 98.25 81 THR A N 1
ATOM 620 C CA . THR A 1 81 ? -14.164 -21.438 -29.953 1 98.25 81 THR A CA 1
ATOM 621 C C . THR A 1 81 ? -12.766 -20.828 -29.891 1 98.25 81 THR A C 1
ATOM 623 O O . THR A 1 81 ? -12.242 -20.359 -30.906 1 98.25 81 THR A O 1
ATOM 626 N N . ARG A 1 82 ? -12.102 -20.844 -28.797 1 98.19 82 ARG A N 1
ATOM 627 C CA . ARG A 1 82 ? -10.859 -20.109 -28.594 1 98.19 82 ARG A CA 1
ATOM 628 C C . ARG A 1 82 ? -9.656 -20.938 -29.047 1 98.19 82 ARG A C 1
ATOM 630 O O . ARG A 1 82 ? -8.594 -20.375 -29.344 1 98.19 82 ARG A O 1
ATOM 637 N N . PHE A 1 83 ? -9.797 -22.281 -29.094 1 98.62 83 PHE A N 1
ATOM 638 C CA . PHE A 1 83 ? -8.672 -23.172 -29.359 1 98.62 83 PHE A CA 1
ATOM 639 C C . PHE A 1 83 ? -9.094 -24.328 -30.266 1 98.62 83 PHE A C 1
ATOM 641 O O . PHE A 1 83 ? -10.281 -24.516 -30.516 1 98.62 83 PHE A O 1
ATOM 648 N N . ARG A 1 84 ? -8.078 -25.062 -30.703 1 98.19 84 ARG A N 1
ATOM 649 C CA . ARG A 1 84 ? -8.297 -26.266 -31.484 1 98.19 84 ARG A CA 1
ATOM 650 C C . ARG A 1 84 ? -7.324 -27.375 -31.062 1 98.19 84 ARG A C 1
ATOM 652 O O . ARG A 1 84 ? -6.324 -27.094 -30.406 1 98.19 84 ARG A O 1
ATOM 659 N N . THR A 1 85 ? -7.719 -28.547 -31.5 1 98.5 85 THR A N 1
ATOM 660 C CA . THR A 1 85 ? -6.832 -29.672 -31.266 1 98.5 85 THR A CA 1
ATOM 661 C C . THR A 1 85 ? -5.453 -29.422 -31.859 1 98.5 85 THR A C 1
ATOM 663 O O . THR A 1 85 ? -5.34 -28.906 -33 1 98.5 85 THR A O 1
ATOM 666 N N . GLY A 1 86 ? -4.43 -29.641 -31.062 1 98.56 86 GLY A N 1
ATOM 667 C CA . GLY A 1 86 ? -3.062 -29.438 -31.516 1 98.56 86 GLY A CA 1
ATOM 668 C C . GLY A 1 86 ? -2.416 -28.203 -30.906 1 98.56 86 GLY A C 1
ATOM 669 O O . GLY A 1 86 ? -1.189 -28.094 -30.875 1 98.56 86 GLY A O 1
ATOM 670 N N . ASP A 1 87 ? -3.186 -27.25 -30.453 1 98.62 87 ASP A N 1
ATOM 671 C CA . ASP A 1 87 ? -2.66 -26.031 -29.859 1 98.62 87 ASP A CA 1
ATOM 672 C C . ASP A 1 87 ? -1.904 -26.328 -28.578 1 98.62 87 ASP A C 1
ATOM 674 O O . ASP A 1 87 ? -2.336 -27.156 -27.766 1 98.62 87 ASP A O 1
ATOM 678 N N . ARG A 1 88 ? -0.748 -25.656 -28.344 1 98.81 88 ARG A N 1
ATOM 679 C CA . ARG A 1 88 ? -0.042 -25.672 -27.062 1 98.81 88 ARG A CA 1
ATOM 680 C C . ARG A 1 88 ? -0.635 -24.656 -26.094 1 98.81 88 ARG A C 1
ATOM 682 O O . ARG A 1 88 ? -0.828 -23.484 -26.453 1 98.81 88 ARG A O 1
ATOM 689 N N . VAL A 1 89 ? -0.918 -25.109 -24.875 1 98.88 89 VAL A N 1
ATOM 690 C CA . VAL A 1 89 ? -1.581 -24.188 -23.938 1 98.88 89 VAL A CA 1
ATOM 691 C C . VAL A 1 89 ? -0.983 -24.359 -22.547 1 98.88 89 VAL A C 1
ATOM 693 O O . VAL A 1 89 ? -0.331 -25.359 -22.266 1 98.88 89 VAL A O 1
ATOM 696 N N . THR A 1 90 ? -1.105 -23.391 -21.781 1 98.81 90 THR A N 1
ATOM 697 C CA . THR A 1 90 ? -0.995 -23.422 -20.328 1 98.81 90 THR A CA 1
ATOM 698 C C . THR A 1 90 ? -2.287 -22.938 -19.672 1 98.81 90 THR A C 1
ATOM 700 O O . THR A 1 90 ? -3.25 -22.594 -20.375 1 98.81 90 THR A O 1
ATOM 703 N N . GLY A 1 91 ? -2.42 -23.062 -18.344 1 98.62 91 GLY A N 1
ATOM 704 C CA . GLY A 1 91 ? -3.645 -22.719 -17.641 1 98.62 91 GLY A CA 1
ATOM 705 C C . GLY A 1 91 ? -3.457 -21.594 -16.641 1 98.62 91 GLY A C 1
ATOM 706 O O . GLY A 1 91 ? -2.463 -21.562 -15.914 1 98.62 91 GLY A O 1
ATOM 707 N N . ASN A 1 92 ? -4.375 -20.688 -16.641 1 98.69 92 ASN A N 1
ATOM 708 C CA . ASN A 1 92 ? -4.363 -19.641 -15.625 1 98.69 92 ASN A CA 1
ATOM 709 C C . ASN A 1 92 ? -4.715 -20.188 -14.242 1 98.69 92 ASN A C 1
ATOM 711 O O . ASN A 1 92 ? -5.703 -20.906 -14.094 1 98.69 92 ASN A O 1
ATOM 715 N N . PHE A 1 93 ? -3.959 -19.812 -13.312 1 98.31 93 PHE A N 1
ATOM 716 C CA . PHE A 1 93 ? -4.051 -20.328 -11.953 1 98.31 93 PHE A CA 1
ATOM 717 C C . PHE A 1 93 ? -5.434 -20.062 -11.367 1 98.31 93 PHE A C 1
ATOM 719 O O . PHE A 1 93 ? -6.113 -20.984 -10.922 1 98.31 93 PHE A O 1
ATOM 726 N N . TRP A 1 94 ? -5.801 -18.75 -11.328 1 97.75 94 TRP A N 1
ATOM 727 C CA . TRP A 1 94 ? -7.129 -18.375 -10.859 1 97.75 94 TRP A CA 1
ATOM 728 C C . TRP A 1 94 ? -8.164 -18.547 -11.961 1 97.75 94 TRP A C 1
ATOM 730 O O . TRP A 1 94 ? -8.234 -17.75 -12.898 1 97.75 94 TRP A O 1
ATOM 740 N N . THR A 1 95 ? -9.055 -19.5 -11.742 1 97.56 95 THR A N 1
ATOM 741 C CA . THR A 1 95 ? -9.961 -19.844 -12.828 1 97.56 95 THR A CA 1
ATOM 742 C C . THR A 1 95 ? -11.094 -18.812 -12.938 1 97.56 95 THR A C 1
ATOM 744 O O . THR A 1 95 ? -11.719 -18.688 -13.992 1 97.56 95 THR A O 1
ATOM 747 N N . GLN A 1 96 ? -11.367 -18.031 -11.906 1 96.25 96 GLN A N 1
ATOM 748 C CA . GLN A 1 96 ? -12.484 -17.094 -11.883 1 96.25 96 GLN A CA 1
ATOM 749 C C . GLN A 1 96 ? -12.023 -15.688 -12.219 1 96.25 96 GLN A C 1
ATOM 751 O O . GLN A 1 96 ? -12.836 -14.766 -12.32 1 96.25 96 GLN A O 1
ATOM 756 N N . TRP A 1 97 ? -10.742 -15.406 -12.312 1 97.69 97 TRP A N 1
ATOM 757 C CA . TRP A 1 97 ? -10.195 -14.07 -12.531 1 97.69 97 TRP A CA 1
ATOM 758 C C . TRP A 1 97 ? -9.641 -13.938 -13.945 1 97.69 97 TRP A C 1
ATOM 760 O O . TRP A 1 97 ? -8.453 -14.18 -14.18 1 97.69 97 TRP A O 1
ATOM 770 N N . LEU A 1 98 ? -10.422 -13.445 -14.828 1 98.19 98 LEU A N 1
ATOM 771 C CA . LEU A 1 98 ? -10.062 -13.445 -16.234 1 98.19 98 LEU A CA 1
ATOM 772 C C . LEU A 1 98 ? -9.43 -12.117 -16.641 1 98.19 98 LEU A C 1
ATOM 774 O O . LEU A 1 98 ? -8.578 -12.07 -17.531 1 98.19 98 LEU A O 1
ATOM 778 N N . ASP A 1 99 ? -9.945 -11.055 -16.031 1 98 99 ASP A N 1
ATOM 779 C CA . ASP A 1 99 ? -9.461 -9.711 -16.344 1 98 99 ASP A CA 1
ATOM 780 C C . ASP A 1 99 ? -9.922 -8.711 -15.297 1 98 99 ASP A C 1
ATOM 782 O O . ASP A 1 99 ? -10.875 -8.969 -14.555 1 98 99 ASP A O 1
ATOM 786 N N . GLY A 1 100 ? -9.18 -7.613 -15.211 1 96.12 100 GLY A N 1
ATOM 787 C CA . GLY A 1 100 ? -9.633 -6.531 -14.352 1 96.12 100 GLY A CA 1
ATOM 788 C C . GLY A 1 100 ? -9.609 -6.891 -12.883 1 96.12 100 GLY A C 1
ATOM 789 O O . GLY A 1 100 ? -8.68 -7.551 -12.406 1 96.12 100 GLY A O 1
ATOM 790 N N . ASP A 1 101 ? -10.602 -6.422 -12.148 1 93.75 101 ASP A N 1
ATOM 791 C CA . ASP A 1 101 ? -10.688 -6.688 -10.719 1 93.75 101 ASP A CA 1
ATOM 792 C C . ASP A 1 101 ? -11.109 -8.133 -10.445 1 93.75 101 ASP A C 1
ATOM 794 O O . ASP A 1 101 ? -11.953 -8.68 -11.156 1 93.75 101 ASP A O 1
ATOM 798 N N . ALA A 1 102 ? -10.477 -8.68 -9.414 1 95.25 102 ALA A N 1
ATOM 799 C CA . ALA A 1 102 ? -10.875 -10.031 -9.023 1 95.25 102 ALA A CA 1
ATOM 800 C C . ALA A 1 102 ? -12.312 -10.062 -8.531 1 95.25 102 ALA A C 1
ATOM 802 O O . ALA A 1 102 ? -12.758 -9.141 -7.836 1 95.25 102 ALA A O 1
ATOM 803 N N . PRO A 1 103 ? -13.016 -11.117 -8.844 1 93 103 PRO A N 1
ATOM 804 C CA . PRO A 1 103 ? -14.344 -11.266 -8.242 1 93 103 PRO A CA 1
ATOM 805 C C . PRO A 1 103 ? -14.305 -11.297 -6.719 1 93 103 PRO A C 1
ATOM 807 O O . PRO A 1 103 ? -13.414 -11.922 -6.133 1 93 103 PRO A O 1
ATOM 810 N N . ASP A 1 104 ? -15.281 -10.664 -6.094 1 87.06 104 ASP A N 1
ATOM 811 C CA . ASP A 1 104 ? -15.312 -10.547 -4.641 1 87.06 104 ASP A CA 1
ATOM 812 C C . ASP A 1 104 ? -15.32 -11.922 -3.977 1 87.06 104 ASP A C 1
ATOM 814 O O . ASP A 1 104 ? -14.703 -12.117 -2.928 1 87.06 104 ASP A O 1
ATOM 818 N N . ASP A 1 105 ? -15.922 -12.836 -4.602 1 88.31 105 ASP A N 1
ATOM 819 C CA . ASP A 1 105 ? -16.125 -14.156 -4.012 1 88.31 105 ASP A CA 1
ATOM 820 C C . ASP A 1 105 ? -14.805 -14.938 -3.967 1 88.31 105 ASP A C 1
ATOM 822 O O . ASP A 1 105 ? -14.719 -15.969 -3.289 1 88.31 105 ASP A O 1
ATOM 826 N N . MET A 1 106 ? -13.805 -14.453 -4.605 1 90.75 106 MET A N 1
ATOM 827 C CA . MET A 1 106 ? -12.539 -15.164 -4.688 1 90.75 106 MET A CA 1
ATOM 828 C C . MET A 1 106 ? -11.844 -15.203 -3.326 1 90.75 106 MET A C 1
ATOM 830 O O . MET A 1 106 ? -11.117 -16.141 -3.02 1 90.75 106 MET A O 1
ATOM 834 N N . VAL A 1 107 ? -12.07 -14.164 -2.561 1 87.62 107 VAL A N 1
ATOM 835 C CA . VAL A 1 107 ? -11.414 -14.094 -1.257 1 87.62 107 VAL A CA 1
ATOM 836 C C . VAL A 1 107 ? -11.875 -15.266 -0.39 1 87.62 107 VAL A C 1
ATOM 838 O O . VAL A 1 107 ? -11.078 -15.836 0.366 1 87.62 107 VAL A O 1
ATOM 841 N N . ARG A 1 108 ? -13.094 -15.703 -0.507 1 83.38 108 ARG A N 1
ATOM 842 C CA . ARG A 1 108 ? -13.648 -16.766 0.323 1 83.38 108 ARG A CA 1
ATOM 843 C C . ARG A 1 108 ? -13.695 -18.094 -0.437 1 83.38 108 ARG A C 1
ATOM 845 O O . ARG A 1 108 ? -13.492 -19.156 0.147 1 83.38 108 ARG A O 1
ATOM 852 N N . HIS A 1 109 ? -14 -17.953 -1.715 1 85.81 109 HIS A N 1
ATOM 853 C CA . HIS A 1 109 ? -14.219 -19.125 -2.547 1 85.81 109 HIS A CA 1
ATOM 854 C C . HIS A 1 109 ? -13.328 -19.109 -3.781 1 85.81 109 HIS A C 1
ATOM 856 O O . HIS A 1 109 ? -13.812 -19.281 -4.902 1 85.81 109 HIS A O 1
ATOM 862 N N . GLY A 1 110 ? -12.094 -18.938 -3.439 1 90.12 110 GLY A N 1
ATOM 863 C CA . GLY A 1 110 ? -11.156 -18.953 -4.555 1 90.12 110 GLY A CA 1
ATOM 864 C C . GLY A 1 110 ? -11.078 -20.297 -5.254 1 90.12 110 GLY A C 1
ATOM 865 O O . GLY A 1 110 ? -11.047 -21.344 -4.598 1 90.12 110 GLY A O 1
ATOM 866 N N . ARG A 1 111 ? -11.141 -20.219 -6.59 1 93.88 111 ARG A N 1
ATOM 867 C CA . ARG A 1 111 ? -11.016 -21.422 -7.414 1 93.88 111 ARG A CA 1
ATOM 868 C C . ARG A 1 111 ? -9.664 -21.453 -8.133 1 93.88 111 ARG A C 1
ATOM 870 O O . ARG A 1 111 ? -9.555 -20.984 -9.266 1 93.88 111 ARG A O 1
ATOM 877 N N . SER A 1 112 ? -8.742 -22.031 -7.477 1 95.5 112 SER A N 1
ATOM 878 C CA . SER A 1 112 ? -7.387 -22.125 -8.008 1 95.5 112 SER A CA 1
ATOM 879 C C . SER A 1 112 ? -7.07 -23.547 -8.445 1 95.5 112 SER A C 1
ATOM 881 O O . SER A 1 112 ? -7.48 -24.516 -7.793 1 95.5 112 SER A O 1
ATOM 883 N N . LEU A 1 113 ? -6.336 -23.656 -9.539 1 97.44 113 LEU A N 1
ATOM 884 C CA . LEU A 1 113 ? -5.848 -24.969 -9.969 1 97.44 113 LEU A CA 1
ATOM 885 C C . LEU A 1 113 ? -4.859 -25.531 -8.953 1 97.44 113 LEU A C 1
ATOM 887 O O . LEU A 1 113 ? -4.004 -24.812 -8.438 1 97.44 113 LEU A O 1
ATOM 891 N N . GLY A 1 114 ? -4.988 -26.844 -8.633 1 96.25 114 GLY A N 1
ATOM 892 C CA . GLY A 1 114 ? -4.074 -27.469 -7.691 1 96.25 114 GLY A CA 1
ATOM 893 C C . GLY A 1 114 ? -4.426 -27.188 -6.242 1 96.25 114 GLY A C 1
ATOM 894 O O . GLY A 1 114 ? -3.605 -27.391 -5.348 1 96.25 114 GLY A O 1
ATOM 895 N N . GLY A 1 115 ? -5.574 -26.719 -5.988 1 93.06 115 GLY A N 1
ATOM 896 C CA . GLY A 1 115 ? -6.082 -26.422 -4.656 1 93.06 115 GLY A CA 1
ATOM 897 C C . GLY A 1 115 ? -6.91 -25.156 -4.594 1 93.06 115 GLY A C 1
ATOM 898 O O . GLY A 1 115 ? -6.371 -24.047 -4.656 1 93.06 115 GLY A O 1
ATOM 899 N N . PRO A 1 116 ? -8.383 -25.125 -4.426 1 92.75 116 PRO A N 1
ATOM 900 C CA . PRO A 1 116 ? -9.07 -26.359 -4.035 1 92.75 116 PRO A CA 1
ATOM 901 C C . PRO A 1 116 ? -9.492 -27.203 -5.234 1 92.75 116 PRO A C 1
ATOM 903 O O . PRO A 1 116 ? -9.938 -28.344 -5.062 1 92.75 116 PRO A O 1
ATOM 906 N N . LEU A 1 117 ? -9.391 -26.656 -6.418 1 94.62 117 LEU A N 1
ATOM 907 C CA . LEU A 1 117 ? -9.711 -27.438 -7.605 1 94.62 117 LEU A CA 1
ATOM 908 C C . LEU A 1 117 ? -8.656 -28.516 -7.855 1 94.62 117 LEU A C 1
ATOM 910 O O . LEU A 1 117 ? -7.527 -28.406 -7.375 1 94.62 117 LEU A O 1
ATOM 914 N N . PRO A 1 118 ? -8.992 -29.531 -8.602 1 95 118 PRO A N 1
ATOM 915 C CA . PRO A 1 118 ? -7.984 -30.531 -8.945 1 95 118 PRO A CA 1
ATOM 916 C C . PRO A 1 118 ? -6.77 -29.953 -9.648 1 95 118 PRO A C 1
ATOM 918 O O . PRO A 1 118 ? -6.906 -29 -10.43 1 95 118 PRO A O 1
ATOM 921 N N . GLY A 1 119 ? -5.617 -30.609 -9.406 1 97.88 119 GLY A N 1
ATOM 922 C CA . GLY A 1 119 ? -4.375 -30.094 -9.945 1 97.88 119 GLY A CA 1
ATOM 923 C C . GLY A 1 119 ? -3.984 -30.75 -11.266 1 97.88 119 GLY A C 1
ATOM 924 O O . GLY A 1 119 ? -4.82 -31.359 -11.93 1 97.88 119 GLY A O 1
ATOM 925 N N . MET A 1 120 ? -2.738 -30.516 -11.555 1 98.62 120 MET A N 1
ATOM 926 C CA . MET A 1 120 ? -2.295 -30.734 -12.93 1 98.62 120 MET A CA 1
ATOM 927 C C . MET A 1 120 ? -1.322 -31.906 -13.008 1 98.62 120 MET A C 1
ATOM 929 O O . MET A 1 120 ? -0.845 -32.25 -14.086 1 98.62 120 MET A O 1
ATOM 933 N N . LEU A 1 121 ? -1.018 -32.531 -11.891 1 98.75 121 LEU A N 1
ATOM 934 C CA . LEU A 1 121 ? -0.028 -33.625 -11.883 1 98.75 121 LEU A CA 1
ATOM 935 C C . LEU A 1 121 ? -0.629 -34.906 -12.406 1 98.75 121 LEU A C 1
ATOM 937 O O . LEU A 1 121 ? -0.745 -35.906 -11.664 1 98.75 121 LEU A O 1
ATOM 941 N N . ALA A 1 122 ? -0.936 -34.938 -13.719 1 98.75 122 ALA A N 1
ATOM 942 C CA . ALA A 1 122 ? -1.6 -36.031 -14.43 1 98.75 122 ALA A CA 1
ATOM 943 C C . ALA A 1 122 ? -1.2 -36.031 -15.906 1 98.75 122 ALA A C 1
ATOM 945 O O . ALA A 1 122 ? -0.712 -35.031 -16.438 1 98.75 122 ALA A O 1
ATOM 946 N N . GLU A 1 123 ? -1.436 -37.188 -16.531 1 98.75 123 GLU A N 1
ATOM 947 C CA . GLU A 1 123 ? -1.119 -37.281 -17.953 1 98.75 123 GLU A CA 1
ATOM 948 C C . GLU A 1 123 ? -2.053 -36.406 -18.781 1 98.75 123 GLU A C 1
ATOM 950 O O . GLU A 1 123 ? -1.642 -35.844 -19.797 1 98.75 123 GLU A O 1
ATOM 955 N N . TYR A 1 124 ? -3.332 -36.375 -18.359 1 98.69 124 TYR A N 1
ATOM 956 C CA . TYR A 1 124 ? -4.348 -35.562 -19.016 1 98.69 124 TYR A CA 1
ATOM 957 C C . TYR A 1 124 ? -5.164 -34.781 -18 1 98.69 124 TYR A C 1
ATOM 959 O O . TYR A 1 124 ? -5.398 -35.25 -16.891 1 98.69 124 TYR A O 1
ATOM 967 N N . VAL A 1 125 ? -5.621 -33.625 -18.438 1 98.5 125 VAL A N 1
ATOM 968 C CA . VAL A 1 125 ? -6.512 -32.844 -17.594 1 98.5 125 VAL A CA 1
ATOM 969 C C . VAL A 1 125 ? -7.574 -32.156 -18.453 1 98.5 125 VAL A C 1
ATOM 971 O O . VAL A 1 125 ? -7.41 -32.031 -19.672 1 98.5 125 VAL A O 1
ATOM 974 N N . ILE A 1 126 ? -8.656 -31.812 -17.797 1 98.38 126 ILE A N 1
ATOM 975 C CA . ILE A 1 126 ? -9.688 -30.984 -18.422 1 98.38 126 ILE A CA 1
ATOM 976 C C . ILE A 1 126 ? -9.484 -29.516 -18.016 1 98.38 126 ILE A C 1
ATOM 978 O O . ILE A 1 126 ? -9.312 -29.219 -16.828 1 98.38 126 ILE A O 1
ATOM 982 N N . LEU A 1 127 ? -9.43 -28.656 -18.969 1 98.06 127 LEU A N 1
ATOM 983 C CA . LEU A 1 127 ? -9.391 -27.219 -18.719 1 98.06 127 LEU A CA 1
ATOM 984 C C . LEU A 1 127 ? -10.57 -26.531 -19.391 1 98.06 127 LEU A C 1
ATOM 986 O O . LEU A 1 127 ? -10.945 -26.859 -20.516 1 98.06 127 LEU A O 1
ATOM 990 N N . ASP A 1 128 ? -11.203 -25.609 -18.656 1 98.12 128 ASP A N 1
ATOM 991 C CA . ASP A 1 128 ? -12.117 -24.703 -19.344 1 98.12 128 ASP A CA 1
ATOM 992 C C . ASP A 1 128 ? -11.367 -23.828 -20.344 1 98.12 128 ASP A C 1
ATOM 994 O O . ASP A 1 128 ? -10.273 -23.344 -20.062 1 98.12 128 ASP A O 1
ATOM 998 N N . GLU A 1 129 ? -11.898 -23.625 -21.531 1 98.44 129 GLU A N 1
ATOM 999 C CA . GLU A 1 129 ? -11.188 -22.859 -22.547 1 98.44 129 GLU A CA 1
ATOM 1000 C C . GLU A 1 129 ? -10.945 -21.422 -22.094 1 98.44 129 GLU A C 1
ATOM 1002 O O . GLU A 1 129 ? -10.008 -20.766 -22.547 1 98.44 129 GLU A O 1
ATOM 1007 N N . ASP A 1 130 ? -11.695 -20.922 -21.125 1 98.06 130 ASP A N 1
ATOM 1008 C CA . ASP A 1 130 ? -11.602 -19.531 -20.688 1 98.06 130 ASP A CA 1
ATOM 1009 C C . ASP A 1 130 ? -10.312 -19.297 -19.891 1 98.06 130 ASP A C 1
ATOM 1011 O O . ASP A 1 130 ? -9.812 -18.172 -19.828 1 98.06 130 ASP A O 1
ATOM 1015 N N . ILE A 1 131 ? -9.797 -20.344 -19.312 1 98.06 131 ILE A N 1
ATOM 1016 C CA . ILE A 1 131 ? -8.617 -20.109 -18.484 1 98.06 131 ILE A CA 1
ATOM 1017 C C . ILE A 1 131 ? -7.371 -20.609 -19.203 1 98.06 131 ILE A C 1
ATOM 1019 O O . ILE A 1 131 ? -6.254 -20.484 -18.703 1 98.06 131 ILE A O 1
ATOM 1023 N N . ALA A 1 132 ? -7.574 -21.188 -20.391 1 98.81 132 ALA A N 1
ATOM 1024 C CA . ALA A 1 132 ? -6.434 -21.609 -21.203 1 98.81 132 ALA A CA 1
ATOM 1025 C C . ALA A 1 132 ? -5.75 -20.406 -21.844 1 98.81 132 ALA A C 1
ATOM 1027 O O . ALA A 1 132 ? -6.41 -19.453 -22.25 1 98.81 132 ALA A O 1
ATOM 1028 N N . VAL A 1 133 ? -4.469 -20.422 -21.906 1 98.88 133 VAL A N 1
ATOM 1029 C CA . VAL A 1 133 ? -3.646 -19.406 -22.547 1 98.88 133 VAL A CA 1
ATOM 1030 C C . VAL A 1 133 ? -2.686 -20.062 -23.531 1 98.88 133 VAL A C 1
ATOM 1032 O O . VAL A 1 133 ? -2.09 -21.094 -23.234 1 98.88 133 VAL A O 1
ATOM 1035 N N . ALA A 1 134 ? -2.531 -19.469 -24.672 1 98.81 134 ALA A N 1
ATOM 1036 C CA . ALA A 1 134 ? -1.615 -20 -25.672 1 98.81 134 ALA A CA 1
ATOM 1037 C C . ALA A 1 134 ? -0.17 -19.938 -25.188 1 98.81 134 ALA A C 1
ATOM 1039 O O . ALA A 1 134 ? 0.265 -18.922 -24.641 1 98.81 134 ALA A O 1
ATOM 1040 N N . SER A 1 135 ? 0.555 -21 -25.438 1 98.5 135 SER A N 1
ATOM 1041 C CA . SER A 1 135 ? 1.96 -21.047 -25.047 1 98.5 135 SER A CA 1
ATOM 1042 C C . SER A 1 135 ? 2.811 -20.141 -25.938 1 98.5 135 SER A C 1
ATOM 1044 O O . SER A 1 135 ? 2.586 -20.062 -27.141 1 98.5 135 SER A O 1
ATOM 1046 N N . PRO A 1 136 ? 3.789 -19.5 -25.281 1 97.88 136 PRO A N 1
ATOM 1047 C CA . PRO A 1 136 ? 4.77 -18.812 -26.125 1 97.88 136 PRO A CA 1
ATOM 1048 C C . PRO A 1 136 ? 5.473 -19.766 -27.109 1 97.88 136 PRO A C 1
ATOM 1050 O O . PRO A 1 136 ? 5.824 -20.875 -26.734 1 97.88 136 PRO A O 1
ATOM 1053 N N . ASP A 1 137 ? 5.797 -19.281 -28.219 1 95.31 137 ASP A N 1
ATOM 1054 C CA . ASP A 1 137 ? 6.406 -20.094 -29.266 1 95.31 137 ASP A CA 1
ATOM 1055 C C . ASP A 1 137 ? 7.883 -20.359 -28.969 1 95.31 137 ASP A C 1
ATOM 1057 O O . ASP A 1 137 ? 8.422 -21.391 -29.359 1 95.31 137 ASP A O 1
ATOM 1061 N N . SER A 1 138 ? 8.445 -19.438 -28.297 1 97.19 138 SER A N 1
ATOM 1062 C CA . SER A 1 138 ? 9.891 -19.484 -28.109 1 97.19 138 SER A CA 1
ATOM 1063 C C . SER A 1 138 ? 10.281 -20.438 -26.984 1 97.19 138 SER A C 1
ATOM 1065 O O . SER A 1 138 ? 11.469 -20.703 -26.781 1 97.19 138 SER A O 1
ATOM 1067 N N . LEU A 1 139 ? 9.266 -21 -26.328 1 98.62 139 LEU A N 1
ATOM 1068 C CA . LEU A 1 139 ? 9.594 -21.766 -25.125 1 98.62 139 LEU A CA 1
ATOM 1069 C C . LEU A 1 139 ? 9.172 -23.219 -25.297 1 98.62 139 LEU A C 1
ATOM 1071 O O . LEU A 1 139 ? 8.156 -23.516 -25.938 1 98.62 139 LEU A O 1
ATOM 1075 N N . SER A 1 140 ? 10.008 -24.109 -24.672 1 98.56 140 SER A N 1
ATOM 1076 C CA . SER A 1 140 ? 9.594 -25.5 -24.5 1 98.56 140 SER A CA 1
ATOM 1077 C C . SER A 1 140 ? 8.445 -25.609 -23.5 1 98.56 140 SER A C 1
ATOM 1079 O O . SER A 1 140 ? 8.172 -24.672 -22.75 1 98.56 140 SER A O 1
ATOM 1081 N N . ASP A 1 141 ? 7.762 -26.719 -23.5 1 98.75 141 ASP A N 1
ATOM 1082 C CA . ASP A 1 141 ? 6.668 -26.922 -22.562 1 98.75 141 ASP A CA 1
ATOM 1083 C C . ASP A 1 141 ? 7.176 -26.906 -21.125 1 98.75 141 ASP A C 1
ATOM 1085 O O . ASP A 1 141 ? 6.477 -26.453 -20.219 1 98.75 141 ASP A O 1
ATOM 1089 N N . GLU A 1 142 ? 8.391 -27.453 -20.906 1 98.81 142 GLU A N 1
ATOM 1090 C CA . GLU A 1 142 ? 8.992 -27.375 -19.578 1 98.81 142 GLU A CA 1
ATOM 1091 C C . GLU A 1 142 ? 9.117 -25.922 -19.125 1 98.81 142 GLU A C 1
ATOM 1093 O O . GLU A 1 142 ? 8.758 -25.578 -17.984 1 98.81 142 GLU A O 1
ATOM 1098 N N . GLU A 1 143 ? 9.523 -25.078 -20 1 98.88 143 GLU A N 1
ATOM 1099 C CA . GLU A 1 143 ? 9.68 -23.672 -19.688 1 98.88 143 GLU A CA 1
ATOM 1100 C C . GLU A 1 143 ? 8.32 -22.984 -19.531 1 98.88 143 GLU A C 1
ATOM 1102 O O . GLU A 1 143 ? 8.125 -22.188 -18.594 1 98.88 143 GLU A O 1
ATOM 1107 N N . VAL A 1 144 ? 7.367 -23.297 -20.359 1 98.88 144 VAL A N 1
ATOM 1108 C CA . VAL A 1 144 ? 6.039 -22.703 -20.312 1 98.88 144 VAL A CA 1
ATOM 1109 C C . VAL A 1 144 ? 5.363 -23.047 -18.984 1 98.88 144 VAL A C 1
ATOM 1111 O O . VAL A 1 144 ? 4.66 -22.203 -18.406 1 98.88 144 VAL A O 1
ATOM 1114 N N . SER A 1 145 ? 5.598 -24.219 -18.484 1 98.88 145 SER A N 1
ATOM 1115 C CA . SER A 1 145 ? 4.941 -24.656 -17.25 1 98.88 145 SER A CA 1
ATOM 1116 C C . SER A 1 145 ? 5.352 -23.797 -16.078 1 98.88 145 SER A C 1
ATOM 1118 O O . SER A 1 145 ? 4.699 -23.812 -15.023 1 98.88 145 SER A O 1
ATOM 1120 N N . THR A 1 146 ? 6.398 -22.984 -16.203 1 98.81 146 THR A N 1
ATOM 1121 C CA . THR A 1 146 ? 6.906 -22.188 -15.086 1 98.81 146 THR A CA 1
ATOM 1122 C C . THR A 1 146 ? 6.246 -20.812 -15.062 1 98.81 146 THR A C 1
ATOM 1124 O O . THR A 1 146 ? 6.477 -20.031 -14.141 1 98.81 146 THR A O 1
ATOM 1127 N N . LEU A 1 147 ? 5.328 -20.5 -15.938 1 98.88 147 LEU A N 1
ATOM 1128 C CA . LEU A 1 147 ? 4.859 -19.141 -16.141 1 98.88 147 LEU A CA 1
ATOM 1129 C C . LEU A 1 147 ? 3.604 -18.859 -15.32 1 98.88 147 LEU A C 1
ATOM 1131 O O . LEU A 1 147 ? 3.48 -17.797 -14.711 1 98.88 147 LEU A O 1
ATOM 1135 N N . PRO A 1 148 ? 2.689 -19.75 -15.133 1 98.81 148 PRO A N 1
ATOM 1136 C CA . PRO A 1 148 ? 1.339 -19.406 -14.688 1 98.81 148 PRO A CA 1
ATOM 1137 C C . PRO A 1 148 ? 1.314 -18.828 -13.281 1 98.81 148 PRO A C 1
ATOM 1139 O O . PRO A 1 148 ? 0.528 -17.922 -12.992 1 98.81 148 PRO A O 1
ATOM 1142 N N . VAL A 1 149 ? 2.203 -19.359 -12.398 1 98.69 149 VAL A N 1
ATOM 1143 C CA . VAL A 1 149 ? 2.125 -18.859 -11.031 1 98.69 149 VAL A CA 1
ATOM 1144 C C . VAL A 1 149 ? 3.299 -17.922 -10.75 1 98.69 149 VAL A C 1
ATOM 1146 O O . VAL A 1 149 ? 3.111 -16.719 -10.586 1 98.69 149 VAL A O 1
ATOM 1149 N N . ALA A 1 150 ? 4.52 -18.406 -10.812 1 98.56 150 ALA A N 1
ATOM 1150 C CA . ALA A 1 150 ? 5.691 -17.656 -10.375 1 98.56 150 ALA A CA 1
ATOM 1151 C C . ALA A 1 150 ? 5.93 -16.453 -11.273 1 98.56 150 ALA A C 1
ATOM 1153 O O . ALA A 1 150 ? 5.949 -15.312 -10.805 1 98.56 150 ALA A O 1
ATOM 1154 N N . ALA A 1 151 ? 6.008 -16.688 -12.57 1 98.88 151 ALA A N 1
ATOM 1155 C CA . ALA A 1 151 ? 6.301 -15.586 -13.484 1 98.88 151 ALA A CA 1
ATOM 1156 C C . ALA A 1 151 ? 5.133 -14.602 -13.547 1 98.88 151 ALA A C 1
ATOM 1158 O O . ALA A 1 151 ? 5.336 -13.391 -13.633 1 98.88 151 ALA A O 1
ATOM 1159 N N . LEU A 1 152 ? 3.916 -15.148 -13.555 1 98.94 152 LEU A N 1
ATOM 1160 C CA . LEU A 1 152 ? 2.754 -14.266 -13.57 1 98.94 152 LEU A CA 1
ATOM 1161 C C . LEU A 1 152 ? 2.709 -13.406 -12.312 1 98.94 152 LEU A C 1
ATOM 1163 O O . LEU A 1 152 ? 2.334 -12.234 -12.367 1 98.94 152 LEU A O 1
ATOM 1167 N N . THR A 1 153 ? 3.074 -13.977 -11.172 1 98.69 153 THR A N 1
ATOM 1168 C CA . THR A 1 153 ? 3.133 -13.211 -9.93 1 98.69 153 THR A CA 1
ATOM 1169 C C . THR A 1 153 ? 4.098 -12.039 -10.062 1 98.69 153 THR A C 1
ATOM 1171 O O . THR A 1 153 ? 3.764 -10.906 -9.703 1 98.69 153 THR A O 1
ATOM 1174 N N . ALA A 1 154 ? 5.254 -12.289 -10.594 1 98.88 154 ALA A N 1
ATOM 1175 C CA . ALA A 1 154 ? 6.242 -11.234 -10.797 1 98.88 154 ALA A CA 1
ATOM 1176 C C . ALA A 1 154 ? 5.734 -10.188 -11.789 1 98.88 154 ALA A C 1
ATOM 1178 O O . ALA A 1 154 ? 5.887 -8.984 -11.57 1 98.88 154 ALA A O 1
ATOM 1179 N N . TRP A 1 155 ? 5.117 -10.656 -12.883 1 98.94 155 TRP A N 1
ATOM 1180 C CA . TRP A 1 155 ? 4.566 -9.766 -13.898 1 98.94 155 TRP A CA 1
ATOM 1181 C C . TRP A 1 155 ? 3.471 -8.883 -13.305 1 98.94 155 TRP A C 1
ATOM 1183 O O . TRP A 1 155 ? 3.428 -7.68 -13.57 1 98.94 155 TRP A O 1
ATOM 1193 N N . PHE A 1 156 ? 2.666 -9.57 -12.562 1 98.75 156 PHE A N 1
ATOM 1194 C CA . PHE A 1 156 ? 1.559 -8.828 -11.977 1 98.75 156 PHE A CA 1
ATOM 1195 C C . PHE A 1 156 ? 2.072 -7.75 -11.023 1 98.75 156 PHE A C 1
ATOM 1197 O O . PHE A 1 156 ? 1.571 -6.625 -11.031 1 98.75 156 PHE A O 1
ATOM 1204 N N . ALA A 1 157 ? 3.059 -8.031 -10.258 1 98.69 157 ALA A N 1
ATOM 1205 C CA . ALA A 1 157 ? 3.65 -7.109 -9.289 1 98.69 157 ALA A CA 1
ATOM 1206 C C . ALA A 1 157 ? 4.363 -5.961 -10 1 98.69 157 ALA A C 1
ATOM 1208 O O . ALA A 1 157 ? 4.156 -4.793 -9.656 1 98.69 157 ALA A O 1
ATOM 1209 N N . LEU A 1 158 ? 5.137 -6.234 -11.031 1 98.81 158 LEU A N 1
ATOM 1210 C CA . LEU A 1 158 ? 6.039 -5.242 -11.602 1 98.81 158 LEU A CA 1
ATOM 1211 C C . LEU A 1 158 ? 5.352 -4.461 -12.719 1 98.81 158 LEU A C 1
ATOM 1213 O O . LEU A 1 158 ? 5.594 -3.262 -12.883 1 98.81 158 LEU A O 1
ATOM 1217 N N . VAL A 1 159 ? 4.48 -5.156 -13.461 1 98.69 159 VAL A N 1
ATOM 1218 C CA . VAL A 1 159 ? 4.012 -4.543 -14.703 1 98.69 159 VAL A CA 1
ATOM 1219 C C . VAL A 1 159 ? 2.525 -4.211 -14.578 1 98.69 159 VAL A C 1
ATOM 1221 O O . VAL A 1 159 ? 2.129 -3.053 -14.719 1 98.69 159 VAL A O 1
ATOM 1224 N N . GLU A 1 160 ? 1.686 -5.266 -14.328 1 98.62 160 GLU A N 1
ATOM 1225 C CA . GLU A 1 160 ? 0.242 -5.051 -14.32 1 98.62 160 GLU A CA 1
ATOM 1226 C C . GLU A 1 160 ? -0.153 -3.986 -13.305 1 98.62 160 GLU A C 1
ATOM 1228 O O . GLU A 1 160 ? -0.89 -3.053 -13.625 1 98.62 160 GLU A O 1
ATOM 1233 N N . THR A 1 161 ? 0.385 -4.133 -12.07 1 97.69 161 THR A N 1
ATOM 1234 C CA . THR A 1 161 ? -0.01 -3.195 -11.023 1 97.69 161 THR A CA 1
ATOM 1235 C C . THR A 1 161 ? 1.12 -2.215 -10.719 1 97.69 161 THR A C 1
ATOM 1237 O O . THR A 1 161 ? 0.871 -1.049 -10.414 1 97.69 161 THR A O 1
ATOM 1240 N N . GLY A 1 162 ? 2.385 -2.676 -10.859 1 98 162 GLY A N 1
ATOM 1241 C CA . GLY A 1 162 ? 3.523 -1.851 -10.492 1 98 162 GLY A CA 1
ATOM 1242 C C . GLY A 1 162 ? 3.859 -0.797 -11.531 1 98 162 GLY A C 1
ATOM 1243 O O . GLY A 1 162 ? 4.516 0.199 -11.219 1 98 162 GLY A O 1
ATOM 1244 N N . LYS A 1 163 ? 3.457 -1.019 -12.805 1 98.25 163 LYS A N 1
ATOM 1245 C CA . LYS A 1 163 ? 3.725 -0.097 -13.906 1 98.25 163 LYS A CA 1
ATOM 1246 C C . LYS A 1 163 ? 5.211 0.246 -13.984 1 98.25 163 LYS A C 1
ATOM 1248 O O . LYS A 1 163 ? 5.578 1.42 -14.062 1 98.25 163 LYS A O 1
ATOM 1253 N N . LEU A 1 164 ? 6.02 -0.744 -13.961 1 98.56 164 LEU A N 1
ATOM 1254 C CA . LEU A 1 164 ? 7.473 -0.63 -14.023 1 98.56 164 LEU A CA 1
ATOM 1255 C C . LEU A 1 164 ? 7.906 0.189 -15.234 1 98.56 164 LEU A C 1
ATOM 1257 O O . LEU A 1 164 ? 7.375 0.012 -16.328 1 98.56 164 LEU A O 1
ATOM 1261 N N . LYS A 1 165 ? 8.883 1.113 -15.031 1 97.81 165 LYS A N 1
ATOM 1262 C CA . LYS A 1 165 ? 9.438 1.942 -16.094 1 97.81 165 LYS A CA 1
ATOM 1263 C C . LYS A 1 165 ? 10.93 1.685 -16.281 1 97.81 165 LYS A C 1
ATOM 1265 O O . LYS A 1 165 ? 11.609 1.273 -15.336 1 97.81 165 LYS A O 1
ATOM 1270 N N . GLN A 1 166 ? 11.305 1.921 -17.516 1 98.06 166 GLN A N 1
ATOM 1271 C CA . GLN A 1 166 ? 12.727 1.847 -17.797 1 98.06 166 GLN A CA 1
ATOM 1272 C C . GLN A 1 166 ? 13.531 2.744 -16.859 1 98.06 166 GLN A C 1
ATOM 1274 O O . GLN A 1 166 ? 13.109 3.863 -16.547 1 98.06 166 GLN A O 1
ATOM 1279 N N . GLY A 1 167 ? 14.648 2.229 -16.375 1 97.69 167 GLY A N 1
ATOM 1280 C CA . GLY A 1 167 ? 15.547 3.021 -15.547 1 97.69 167 GLY A CA 1
ATOM 1281 C C . GLY A 1 167 ? 15.25 2.91 -14.062 1 97.69 167 GLY A C 1
ATOM 1282 O O . GLY A 1 167 ? 16.062 3.303 -13.227 1 97.69 167 GLY A O 1
ATOM 1283 N N . GLN A 1 168 ? 14.117 2.361 -13.648 1 98.25 168 GLN A N 1
ATOM 1284 C CA . GLN A 1 168 ? 13.773 2.195 -12.242 1 98.25 168 GLN A CA 1
ATOM 1285 C C . GLN A 1 168 ? 14.578 1.062 -11.609 1 98.25 168 GLN A C 1
ATOM 1287 O O . GLN A 1 168 ? 15.156 0.235 -12.32 1 98.25 168 GLN A O 1
ATOM 1292 N N . ARG A 1 169 ? 14.703 1.146 -10.359 1 98.69 169 ARG A N 1
ATOM 1293 C CA . ARG A 1 169 ? 15.461 0.165 -9.594 1 98.69 169 ARG A CA 1
ATOM 1294 C C . ARG A 1 169 ? 14.539 -0.834 -8.906 1 98.69 169 ARG A C 1
ATOM 1296 O O . ARG A 1 169 ? 13.57 -0.443 -8.25 1 98.69 169 ARG A O 1
ATOM 1303 N N . VAL A 1 170 ? 14.836 -2.129 -9.07 1 98.88 170 VAL A N 1
ATOM 1304 C CA . VAL A 1 170 ? 14.047 -3.227 -8.523 1 98.88 170 VAL A CA 1
ATOM 1305 C C . VAL A 1 170 ? 14.906 -4.055 -7.57 1 98.88 170 VAL A C 1
ATOM 1307 O O . VAL A 1 170 ? 16.062 -4.371 -7.879 1 98.88 170 VAL A O 1
ATOM 1310 N N . LEU A 1 171 ? 14.398 -4.297 -6.371 1 98.94 171 LEU A N 1
ATOM 1311 C CA . LEU A 1 171 ? 15.039 -5.223 -5.441 1 98.94 171 LEU A CA 1
ATOM 1312 C C . LEU A 1 171 ? 14.297 -6.551 -5.395 1 98.94 171 LEU A C 1
ATOM 1314 O O . LEU A 1 171 ? 13.094 -6.59 -5.133 1 98.94 171 LEU A O 1
ATOM 1318 N N . VAL A 1 172 ? 15 -7.562 -5.68 1 98.56 172 VAL A N 1
ATOM 1319 C CA . VAL A 1 172 ? 14.477 -8.922 -5.676 1 98.56 172 VAL A CA 1
ATOM 1320 C C . VAL A 1 172 ? 15.078 -9.703 -4.508 1 98.56 172 VAL A C 1
ATOM 1322 O O . VAL A 1 172 ? 16.297 -9.664 -4.285 1 98.56 172 VAL A O 1
ATOM 1325 N N . GLN A 1 173 ? 14.219 -10.422 -3.816 1 98.06 173 GLN A N 1
ATOM 1326 C CA . GLN A 1 173 ? 14.68 -11.141 -2.637 1 98.06 173 GLN A CA 1
ATOM 1327 C C . GLN A 1 173 ? 14.633 -12.656 -2.861 1 98.06 173 GLN A C 1
ATOM 1329 O O . GLN A 1 173 ? 13.555 -13.227 -3.043 1 98.06 173 GLN A O 1
ATOM 1334 N N . GLY A 1 174 ? 15.805 -13.258 -2.77 1 96.94 174 GLY A N 1
ATOM 1335 C CA . GLY A 1 174 ? 15.906 -14.688 -2.998 1 96.94 174 GLY A CA 1
ATOM 1336 C C . GLY A 1 174 ? 16.188 -15.039 -4.449 1 96.94 174 GLY A C 1
ATOM 1337 O O . GLY A 1 174 ? 16.469 -14.164 -5.262 1 96.94 174 GLY A O 1
ATOM 1338 N N . THR A 1 175 ? 16.188 -16.375 -4.672 1 98.12 175 THR A N 1
ATOM 1339 C CA . THR A 1 175 ? 16.5 -16.891 -6.004 1 98.12 175 THR A CA 1
ATOM 1340 C C . THR A 1 175 ? 15.523 -17.984 -6.418 1 98.12 175 THR A C 1
ATOM 1342 O O . THR A 1 175 ? 15.875 -18.875 -7.188 1 98.12 175 THR A O 1
ATOM 1345 N N . GLY A 1 176 ? 14.375 -17.938 -5.879 1 97.19 176 GLY A N 1
ATOM 1346 C CA . GLY A 1 176 ? 13.328 -18.859 -6.297 1 97.19 176 GLY A CA 1
ATOM 1347 C C . GLY A 1 176 ? 12.641 -18.438 -7.582 1 97.19 176 GLY A C 1
ATOM 1348 O O . GLY A 1 176 ? 13.133 -17.562 -8.297 1 97.19 176 GLY A O 1
ATOM 1349 N N . GLY A 1 177 ? 11.547 -19.125 -7.883 1 97.69 177 GLY A N 1
ATOM 1350 C CA . GLY A 1 177 ? 10.844 -18.906 -9.141 1 97.69 177 GLY A CA 1
ATOM 1351 C C . GLY A 1 177 ? 10.375 -17.484 -9.336 1 97.69 177 GLY A C 1
ATOM 1352 O O . GLY A 1 177 ? 10.664 -16.859 -10.359 1 97.69 177 GLY A O 1
ATOM 1353 N N . VAL A 1 178 ? 9.672 -16.922 -8.344 1 98.38 178 VAL A N 1
ATOM 1354 C CA . VAL A 1 178 ? 9.156 -15.562 -8.453 1 98.38 178 VAL A CA 1
ATOM 1355 C C . VAL A 1 178 ? 10.328 -14.578 -8.531 1 98.38 178 VAL A C 1
ATOM 1357 O O . VAL A 1 178 ? 10.305 -13.648 -9.336 1 98.38 178 VAL A O 1
ATOM 1360 N N . ALA A 1 179 ? 11.336 -14.805 -7.742 1 98.44 179 ALA A N 1
ATOM 1361 C CA . ALA A 1 179 ? 12.492 -13.922 -7.676 1 98.44 179 ALA A CA 1
ATOM 1362 C C . ALA A 1 179 ? 13.203 -13.852 -9.023 1 98.44 179 ALA A C 1
ATOM 1364 O O . ALA A 1 179 ? 13.422 -12.758 -9.562 1 98.44 179 ALA A O 1
ATOM 1365 N N . LEU A 1 180 ? 13.531 -14.977 -9.562 1 98.81 180 LEU A N 1
ATOM 1366 C CA . LEU A 1 180 ? 14.312 -14.984 -10.789 1 98.81 180 LEU A CA 1
ATOM 1367 C C . LEU A 1 180 ? 13.469 -14.547 -11.984 1 98.81 180 LEU A C 1
ATOM 1369 O O . LEU A 1 180 ? 13.969 -13.914 -12.906 1 98.81 180 LEU A O 1
ATOM 1373 N N . ALA A 1 181 ? 12.18 -14.906 -11.969 1 98.75 181 ALA A N 1
ATOM 1374 C CA . ALA A 1 181 ? 11.305 -14.328 -12.984 1 98.75 181 ALA A CA 1
ATOM 1375 C C . ALA A 1 181 ? 11.289 -12.805 -12.898 1 98.75 181 ALA A C 1
ATOM 1377 O O . ALA A 1 181 ? 11.367 -12.117 -13.914 1 98.75 181 ALA A O 1
ATOM 1378 N N . GLY A 1 182 ? 11.18 -12.312 -11.672 1 98.88 182 GLY A N 1
ATOM 1379 C CA . GLY A 1 182 ? 11.219 -10.875 -11.461 1 98.88 182 GLY A CA 1
ATOM 1380 C C . GLY A 1 182 ? 12.492 -10.227 -11.984 1 98.88 182 GLY A C 1
ATOM 1381 O O . GLY A 1 182 ? 12.438 -9.18 -12.625 1 98.88 182 GLY A O 1
ATOM 1382 N N . LEU A 1 183 ? 13.617 -10.859 -11.719 1 98.88 183 LEU A N 1
ATOM 1383 C CA . LEU A 1 183 ? 14.906 -10.375 -12.203 1 98.88 183 LEU A CA 1
ATOM 1384 C C . LEU A 1 183 ? 14.906 -10.273 -13.727 1 98.88 183 LEU A C 1
ATOM 1386 O O . LEU A 1 183 ? 15.227 -9.219 -14.281 1 98.88 183 LEU A O 1
ATOM 1390 N N . GLN A 1 184 ? 14.508 -11.297 -14.375 1 98.81 184 GLN A N 1
ATOM 1391 C CA . GLN A 1 184 ? 14.594 -11.352 -15.828 1 98.81 184 GLN A CA 1
ATOM 1392 C C . GLN A 1 184 ? 13.617 -10.367 -16.469 1 98.81 184 GLN A C 1
ATOM 1394 O O . GLN A 1 184 ? 13.953 -9.695 -17.453 1 98.81 184 GLN A O 1
ATOM 1399 N N . LEU A 1 185 ? 12.391 -10.328 -15.961 1 98.75 185 LEU A N 1
ATOM 1400 C CA . LEU A 1 185 ? 11.391 -9.414 -16.5 1 98.75 185 LEU A CA 1
ATOM 1401 C C . LEU A 1 185 ? 11.82 -7.965 -16.328 1 98.75 185 LEU A C 1
ATOM 1403 O O . LEU A 1 185 ? 11.742 -7.172 -17.281 1 98.75 185 LEU A O 1
ATOM 1407 N N . ALA A 1 186 ? 12.266 -7.633 -15.125 1 98.81 186 ALA A N 1
ATOM 1408 C CA . ALA A 1 186 ? 12.695 -6.266 -14.852 1 98.81 186 ALA A CA 1
ATOM 1409 C C . ALA A 1 186 ? 13.852 -5.863 -15.766 1 98.81 186 ALA A C 1
ATOM 1411 O O . ALA A 1 186 ? 13.852 -4.77 -16.328 1 98.81 186 ALA A O 1
ATOM 1412 N N . GLN A 1 187 ? 14.797 -6.777 -15.914 1 98.44 187 GLN A N 1
ATOM 1413 C CA . GLN A 1 187 ? 15.93 -6.516 -16.797 1 98.44 187 GLN A CA 1
ATOM 1414 C C . GLN A 1 187 ? 15.477 -6.312 -18.234 1 98.44 187 GLN A C 1
ATOM 1416 O O . GLN A 1 187 ? 15.914 -5.379 -18.906 1 98.44 187 GLN A O 1
ATOM 1421 N N . ALA A 1 188 ? 14.656 -7.133 -18.688 1 98.31 188 ALA A N 1
ATOM 1422 C CA . ALA A 1 188 ? 14.172 -7.07 -20.062 1 98.31 188 ALA A CA 1
ATOM 1423 C C . ALA A 1 188 ? 13.453 -5.75 -20.328 1 98.31 188 ALA A C 1
ATOM 1425 O O . ALA A 1 188 ? 13.461 -5.246 -21.453 1 98.31 188 ALA A O 1
ATOM 1426 N N . LEU A 1 189 ? 12.898 -5.203 -19.312 1 98.12 189 LEU A N 1
ATOM 1427 C CA . LEU A 1 189 ? 12.125 -3.975 -19.469 1 98.12 189 LEU A CA 1
ATOM 1428 C C . LEU A 1 189 ? 12.977 -2.75 -19.156 1 98.12 189 LEU A C 1
ATOM 1430 O O . LEU A 1 189 ? 12.461 -1.632 -19.078 1 98.12 189 LEU A O 1
ATOM 1434 N N . GLY A 1 190 ? 14.211 -2.918 -18.891 1 98.25 190 GLY A N 1
ATOM 1435 C CA . GLY A 1 190 ? 15.164 -1.822 -18.812 1 98.25 190 GLY A CA 1
ATOM 1436 C C . GLY A 1 190 ? 15.391 -1.319 -17.406 1 98.25 190 GLY A C 1
ATOM 1437 O O . GLY A 1 190 ? 15.93 -0.232 -17.203 1 98.25 190 GLY A O 1
ATOM 1438 N N . ALA A 1 191 ? 14.977 -2.111 -16.438 1 98.5 191 ALA A N 1
ATOM 1439 C CA . ALA A 1 191 ? 15.195 -1.733 -15.039 1 98.5 191 ALA A CA 1
ATOM 1440 C C . ALA A 1 191 ? 16.531 -2.275 -14.531 1 98.5 191 ALA A C 1
ATOM 1442 O O . ALA A 1 191 ? 17.125 -3.162 -15.148 1 98.5 191 ALA A O 1
ATOM 1443 N N . GLU A 1 192 ? 17.016 -1.673 -13.469 1 98.31 192 GLU A N 1
ATOM 1444 C CA . GLU A 1 192 ? 18.188 -2.178 -12.758 1 98.31 192 GLU A CA 1
ATOM 1445 C C . GLU A 1 192 ? 17.781 -3.045 -11.57 1 98.31 192 GLU A C 1
ATOM 1447 O O . GLU A 1 192 ? 16.969 -2.631 -10.742 1 98.31 192 GLU A O 1
ATOM 1452 N N . VAL A 1 193 ? 18.406 -4.203 -11.5 1 98.81 193 VAL A N 1
ATOM 1453 C CA . VAL A 1 193 ? 17.922 -5.156 -10.508 1 98.81 193 VAL A CA 1
ATOM 1454 C C . VAL A 1 193 ? 19.047 -5.492 -9.523 1 98.81 193 VAL A C 1
ATOM 1456 O O . VAL A 1 193 ? 20.172 -5.797 -9.93 1 98.81 193 VAL A O 1
ATOM 1459 N N . THR A 1 194 ? 18.766 -5.355 -8.258 1 98.88 194 THR A N 1
ATOM 1460 C CA . THR A 1 194 ? 19.594 -5.875 -7.18 1 98.88 194 THR A CA 1
ATOM 1461 C C . THR A 1 194 ? 18.953 -7.113 -6.555 1 98.88 194 THR A C 1
ATOM 1463 O O . THR A 1 194 ? 17.75 -7.137 -6.312 1 98.88 194 THR A O 1
ATOM 1466 N N . VAL A 1 195 ? 19.797 -8.156 -6.348 1 98.81 195 VAL A N 1
ATOM 1467 C CA . VAL A 1 195 ? 19.312 -9.406 -5.758 1 98.81 195 VAL A CA 1
ATOM 1468 C C . VAL A 1 195 ? 19.969 -9.617 -4.395 1 98.81 195 VAL A C 1
ATOM 1470 O O . VAL A 1 195 ? 21.172 -9.43 -4.242 1 98.81 195 VAL A O 1
ATOM 1473 N N . ILE A 1 196 ? 19.141 -9.953 -3.424 1 98.56 196 ILE A N 1
ATOM 1474 C CA . ILE A 1 196 ? 19.703 -10.375 -2.143 1 98.56 196 ILE A CA 1
ATOM 1475 C C . ILE A 1 196 ? 19.453 -11.867 -1.937 1 98.56 196 ILE A C 1
ATOM 1477 O O . ILE A 1 196 ? 18.438 -12.398 -2.361 1 98.56 196 ILE A O 1
ATOM 1481 N N . SER A 1 197 ? 20.359 -12.547 -1.44 1 97.94 197 SER A N 1
ATOM 1482 C CA . S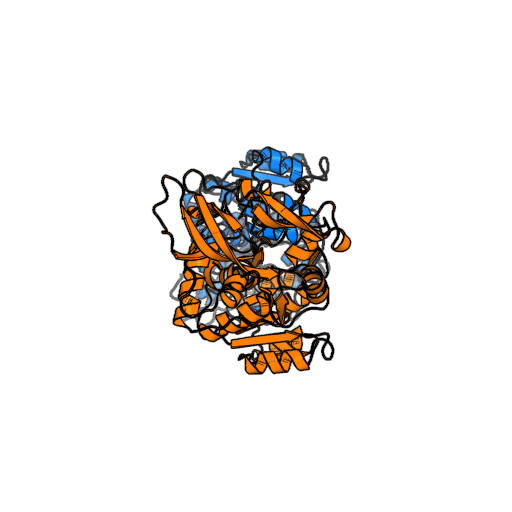ER A 1 197 ? 20.312 -13.977 -1.165 1 97.94 197 SER A CA 1
ATOM 1483 C C . SER A 1 197 ? 21.312 -14.367 -0.088 1 97.94 197 SER A C 1
ATOM 1485 O O . SER A 1 197 ? 22.266 -13.625 0.192 1 97.94 197 SER A O 1
ATOM 1487 N N . ARG A 1 198 ? 21.156 -15.562 0.526 1 96.69 198 ARG A N 1
ATOM 1488 C CA . ARG A 1 198 ? 22.078 -16.062 1.539 1 96.69 198 ARG A CA 1
ATOM 1489 C C . ARG A 1 198 ? 23.219 -16.875 0.901 1 96.69 198 ARG A C 1
ATOM 1491 O O . ARG A 1 198 ? 24.172 -17.234 1.575 1 96.69 198 ARG A O 1
ATOM 1498 N N . SER A 1 199 ? 23.109 -17.156 -0.361 1 97.44 199 SER A N 1
ATOM 1499 C CA . SER A 1 199 ? 24.078 -18.016 -1.047 1 97.44 199 SER A CA 1
ATOM 1500 C C . SER A 1 199 ? 24.906 -17.234 -2.051 1 97.44 199 SER A C 1
ATOM 1502 O O . SER A 1 199 ? 24.375 -16.703 -3.027 1 97.44 199 SER A O 1
ATOM 1504 N N . GLU A 1 200 ? 26.203 -17.297 -1.796 1 97.56 200 GLU A N 1
ATOM 1505 C CA . GLU A 1 200 ? 27.109 -16.609 -2.721 1 97.56 200 GLU A CA 1
ATOM 1506 C C . GLU A 1 200 ? 27.047 -17.25 -4.109 1 97.56 200 GLU A C 1
ATOM 1508 O O . GLU A 1 200 ? 27.062 -16.547 -5.117 1 97.56 200 GLU A O 1
ATOM 1513 N N . GLU A 1 201 ? 27 -18.484 -4.121 1 98.12 201 GLU A N 1
ATOM 1514 C CA . GLU A 1 201 ? 26.922 -19.203 -5.391 1 98.12 201 GLU A CA 1
ATOM 1515 C C . GLU A 1 201 ? 25.688 -18.781 -6.191 1 98.12 201 GLU A C 1
ATOM 1517 O O . GLU A 1 201 ? 25.781 -18.5 -7.387 1 98.12 201 GLU A O 1
ATOM 1522 N N . LYS A 1 202 ? 24.578 -18.703 -5.594 1 98.44 202 LYS A N 1
ATOM 1523 C CA . LYS A 1 202 ? 23.344 -18.328 -6.273 1 98.44 202 LYS A CA 1
ATOM 1524 C C . LYS A 1 202 ? 23.375 -16.875 -6.711 1 98.44 202 LYS A C 1
ATOM 1526 O O . LYS A 1 202 ? 22.828 -16.516 -7.762 1 98.44 202 LYS A O 1
ATOM 1531 N N . LEU A 1 203 ? 24.031 -16.047 -5.906 1 98.62 203 LEU A N 1
ATOM 1532 C CA . LEU A 1 203 ? 24.172 -14.641 -6.273 1 98.62 203 LEU A CA 1
ATOM 1533 C C . LEU A 1 203 ? 24.984 -14.484 -7.551 1 98.62 203 LEU A C 1
ATOM 1535 O O . LEU A 1 203 ? 24.641 -13.68 -8.422 1 98.62 203 LEU A O 1
ATOM 1539 N N . GLN A 1 204 ? 26 -15.289 -7.641 1 98.56 204 GLN A N 1
ATOM 1540 C CA . GLN A 1 204 ? 26.812 -15.219 -8.852 1 98.56 204 GLN A CA 1
ATOM 1541 C C . GLN A 1 204 ? 26.031 -15.68 -10.07 1 98.56 204 GLN A C 1
ATOM 1543 O O . GLN A 1 204 ? 26.172 -15.125 -11.164 1 98.56 204 GLN A O 1
ATOM 1548 N N . ARG A 1 205 ? 25.219 -16.656 -9.891 1 98.62 205 ARG A N 1
ATOM 1549 C CA . ARG A 1 205 ? 24.344 -17.094 -10.977 1 98.62 205 ARG A CA 1
ATOM 1550 C C . ARG A 1 205 ? 23.344 -16 -11.336 1 98.62 205 ARG A C 1
ATOM 1552 O O . ARG A 1 205 ? 23.016 -15.812 -12.508 1 98.62 205 ARG A O 1
ATOM 1559 N N . ALA A 1 206 ? 22.844 -15.32 -10.352 1 98.69 206 ALA A N 1
ATOM 1560 C CA . ALA A 1 206 ? 21.922 -14.211 -10.602 1 98.69 206 ALA A CA 1
ATOM 1561 C C . ALA A 1 206 ? 22.609 -13.094 -11.375 1 98.69 206 ALA A C 1
ATOM 1563 O O . ALA A 1 206 ? 21.984 -12.461 -12.242 1 98.69 206 ALA A O 1
ATOM 1564 N N . LYS A 1 207 ? 23.844 -12.836 -11.062 1 98.56 207 LYS A N 1
ATOM 1565 C CA . LYS A 1 207 ? 24.625 -11.852 -11.805 1 98.56 207 LYS A CA 1
ATOM 1566 C C . LYS A 1 207 ? 24.703 -12.203 -13.281 1 98.56 207 LYS A C 1
ATOM 1568 O O . LYS A 1 207 ? 24.562 -11.336 -14.148 1 98.56 207 LYS A O 1
ATOM 1573 N N . ALA A 1 208 ? 24.906 -13.469 -13.508 1 98 208 ALA A N 1
ATOM 1574 C CA . ALA A 1 208 ? 25 -13.945 -14.883 1 98 208 ALA A CA 1
ATOM 1575 C C . ALA A 1 208 ? 23.672 -13.75 -15.617 1 98 208 ALA A C 1
ATOM 1577 O O . ALA A 1 208 ? 23.656 -13.641 -16.844 1 98 208 ALA A O 1
ATOM 1578 N N . LEU A 1 209 ? 22.625 -13.656 -14.828 1 97.69 209 LEU A N 1
ATOM 1579 C CA . LEU A 1 209 ? 21.312 -13.438 -15.422 1 97.69 209 LEU A CA 1
ATOM 1580 C C . LEU A 1 209 ? 21.031 -11.953 -15.602 1 97.69 209 LEU A C 1
ATOM 1582 O O . LEU A 1 209 ? 20 -11.57 -16.156 1 97.69 209 LEU A O 1
ATOM 1586 N N . GLY A 1 210 ? 21.875 -11.094 -15.07 1 97.19 210 GLY A N 1
ATOM 1587 C CA . GLY A 1 210 ? 21.734 -9.68 -15.375 1 97.19 210 GLY A CA 1
ATOM 1588 C C . GLY A 1 210 ? 21.594 -8.812 -14.141 1 97.19 210 GLY A C 1
ATOM 1589 O O . GLY A 1 210 ? 21.422 -7.594 -14.242 1 97.19 210 GLY A O 1
ATOM 1590 N N . ALA A 1 211 ? 21.688 -9.367 -12.977 1 98.25 211 ALA A N 1
ATOM 1591 C CA . ALA A 1 211 ? 21.609 -8.562 -11.758 1 98.25 211 ALA A CA 1
ATOM 1592 C C . ALA A 1 211 ? 22.766 -7.574 -11.688 1 98.25 211 ALA A C 1
ATOM 1594 O O . ALA A 1 211 ? 23.922 -7.953 -11.891 1 98.25 211 ALA A O 1
ATOM 1595 N N . SER A 1 212 ? 22.438 -6.352 -11.414 1 96.94 212 SER A N 1
ATOM 1596 C CA . SER A 1 212 ? 23.453 -5.309 -11.344 1 96.94 212 SER A CA 1
ATOM 1597 C C . SER A 1 212 ? 24.016 -5.18 -9.93 1 96.94 212 SER A C 1
ATOM 1599 O O . SER A 1 212 ? 25.141 -4.719 -9.75 1 96.94 212 SER A O 1
ATOM 1601 N N . GLY A 1 213 ? 23.234 -5.465 -8.961 1 97.88 213 GLY A N 1
ATOM 1602 C CA . GLY A 1 213 ? 23.656 -5.461 -7.566 1 97.88 213 GLY A CA 1
ATOM 1603 C C . GLY A 1 213 ? 23.391 -6.777 -6.859 1 97.88 213 GLY A C 1
ATOM 1604 O O . GLY A 1 213 ? 22.406 -7.461 -7.156 1 97.88 213 GLY A O 1
ATOM 1605 N N . LEU A 1 214 ? 24.359 -7.125 -5.965 1 98.5 214 LEU A N 1
ATOM 1606 C CA . LEU A 1 214 ? 24.25 -8.359 -5.188 1 98.5 214 LEU A CA 1
ATOM 1607 C C . LEU A 1 214 ? 24.531 -8.102 -3.715 1 98.5 214 LEU A C 1
ATOM 1609 O O . LEU A 1 214 ? 25.484 -7.379 -3.381 1 98.5 214 LEU A O 1
ATOM 1613 N N . VAL A 1 215 ? 23.688 -8.633 -2.85 1 98.62 215 VAL A N 1
ATOM 1614 C CA . VAL A 1 215 ? 23.953 -8.578 -1.416 1 98.62 215 VAL A CA 1
ATOM 1615 C C . VAL A 1 215 ? 23.797 -9.961 -0.803 1 98.62 215 VAL A C 1
ATOM 1617 O O . VAL A 1 215 ? 22.719 -10.578 -0.903 1 98.62 215 VAL A O 1
ATOM 1620 N N . ASN A 1 216 ? 24.844 -10.523 -0.209 1 98.5 216 ASN A N 1
ATOM 1621 C CA . ASN A 1 216 ? 24.766 -11.742 0.59 1 98.5 216 ASN A CA 1
ATOM 1622 C C . ASN A 1 216 ? 24.297 -11.461 2.012 1 98.5 216 ASN A C 1
ATOM 1624 O O . ASN A 1 216 ? 25.047 -10.93 2.83 1 98.5 216 ASN A O 1
ATOM 1628 N N . THR A 1 217 ? 23.094 -11.789 2.301 1 97.06 217 THR A N 1
ATOM 1629 C CA . THR A 1 217 ? 22.469 -11.375 3.553 1 97.06 217 THR A CA 1
ATOM 1630 C C . THR A 1 217 ? 23.031 -12.164 4.727 1 97.06 217 THR A C 1
ATOM 1632 O O . THR A 1 217 ? 22.844 -11.789 5.887 1 97.06 217 THR A O 1
ATOM 1635 N N . ARG A 1 218 ? 23.641 -13.344 4.445 1 96.06 218 ARG A N 1
ATOM 1636 C CA . ARG A 1 218 ? 24.344 -14.07 5.496 1 96.06 218 ARG A CA 1
ATOM 1637 C C . ARG A 1 218 ? 25.562 -13.297 5.977 1 96.06 218 ARG A C 1
ATOM 1639 O O . ARG A 1 218 ? 25.859 -13.273 7.172 1 96.06 218 ARG A O 1
ATOM 1646 N N . LEU A 1 219 ? 26.203 -12.711 5.117 1 96.25 219 LEU A N 1
ATOM 1647 C CA . LEU A 1 219 ? 27.406 -11.953 5.418 1 96.25 219 LEU A CA 1
ATOM 1648 C C . LEU A 1 219 ? 27.062 -10.531 5.859 1 96.25 219 LEU A C 1
ATOM 1650 O O . LEU A 1 219 ? 27.828 -9.906 6.594 1 96.25 219 LEU A O 1
ATOM 1654 N N . THR A 1 220 ? 25.891 -10.047 5.395 1 96.31 220 THR A N 1
ATOM 1655 C CA . THR A 1 220 ? 25.406 -8.703 5.688 1 96.31 220 THR A CA 1
ATOM 1656 C C . THR A 1 220 ? 23.969 -8.742 6.195 1 96.31 220 THR A C 1
ATOM 1658 O O . THR A 1 220 ? 23.031 -8.445 5.449 1 96.31 220 THR A O 1
ATOM 1661 N N . PRO A 1 221 ? 23.812 -8.953 7.492 1 93.88 221 PRO A N 1
ATOM 1662 C CA . PRO A 1 221 ? 22.453 -9.094 8.023 1 93.88 221 PRO A CA 1
ATOM 1663 C C . PRO A 1 221 ? 21.641 -7.816 7.895 1 93.88 221 PRO A C 1
ATOM 1665 O O . PRO A 1 221 ? 20.422 -7.875 7.719 1 93.88 221 PRO A O 1
ATOM 1668 N N . GLU A 1 222 ? 22.328 -6.66 7.996 1 95.31 222 GLU A N 1
ATOM 1669 C CA . GLU A 1 222 ? 21.656 -5.391 7.719 1 95.31 222 GLU A CA 1
ATOM 1670 C C . GLU A 1 222 ? 21.719 -5.051 6.23 1 95.31 222 GLU A C 1
ATOM 1672 O O . GLU A 1 222 ? 22.344 -4.062 5.836 1 95.31 222 GLU A O 1
ATOM 1677 N N . TRP A 1 223 ? 20.953 -5.805 5.457 1 97.69 223 TRP A N 1
ATOM 1678 C CA . TRP A 1 223 ? 21.141 -5.777 4.012 1 97.69 223 TRP A CA 1
ATOM 1679 C C . TRP A 1 223 ? 20.547 -4.504 3.408 1 97.69 223 TRP A C 1
ATOM 1681 O O . TRP A 1 223 ? 20.922 -4.098 2.307 1 97.69 223 TRP A O 1
ATOM 1691 N N . ALA A 1 224 ? 19.609 -3.91 4.125 1 97.56 224 ALA A N 1
ATOM 1692 C CA . ALA A 1 224 ? 18.938 -2.723 3.596 1 97.56 224 ALA A CA 1
ATOM 1693 C C . ALA A 1 224 ? 19.938 -1.596 3.352 1 97.56 224 ALA A C 1
ATOM 1695 O O . ALA A 1 224 ? 19.891 -0.923 2.32 1 97.56 224 ALA A O 1
ATOM 1696 N N . LEU A 1 225 ? 20.781 -1.359 4.316 1 95.88 225 LEU A N 1
ATOM 1697 C CA . LEU A 1 225 ? 21.781 -0.301 4.199 1 95.88 225 LEU A CA 1
ATOM 1698 C C . LEU A 1 225 ? 22.703 -0.545 3.006 1 95.88 225 LEU A C 1
ATOM 1700 O O . LEU A 1 225 ? 22.938 0.363 2.207 1 95.88 225 LEU A O 1
ATOM 1704 N N . ARG A 1 226 ? 23.188 -1.754 2.916 1 97.12 226 ARG A N 1
ATOM 1705 C CA . ARG A 1 226 ? 24.078 -2.109 1.815 1 97.12 226 ARG A CA 1
ATOM 1706 C C . ARG A 1 226 ? 23.359 -1.996 0.473 1 97.12 226 ARG A C 1
ATOM 1708 O O . ARG A 1 226 ? 23.922 -1.476 -0.493 1 97.12 226 ARG A O 1
ATOM 1715 N N . ALA A 1 227 ? 22.156 -2.492 0.389 1 97.94 227 ALA A N 1
ATOM 1716 C CA . ALA A 1 227 ? 21.375 -2.408 -0.846 1 97.94 227 ALA A CA 1
ATOM 1717 C C . ALA A 1 227 ? 21.141 -0.955 -1.248 1 97.94 227 ALA A C 1
ATOM 1719 O O . ALA A 1 227 ? 21.219 -0.609 -2.428 1 97.94 227 ALA A O 1
ATOM 1720 N N . THR A 1 228 ? 20.828 -0.136 -0.271 1 96.44 228 THR A N 1
ATOM 1721 C CA . THR A 1 228 ? 20.594 1.279 -0.536 1 96.44 228 THR A CA 1
ATOM 1722 C C . THR A 1 228 ? 21.844 1.938 -1.11 1 96.44 228 THR A C 1
ATOM 1724 O O . THR A 1 228 ? 21.75 2.752 -2.033 1 96.44 228 THR A O 1
ATOM 1727 N N . GLU A 1 229 ? 22.984 1.582 -0.579 1 96.12 229 GLU A N 1
ATOM 1728 C CA . GLU A 1 229 ? 24.25 2.084 -1.124 1 96.12 229 GLU A CA 1
ATOM 1729 C C . GLU A 1 229 ? 24.406 1.704 -2.594 1 96.12 229 GLU A C 1
ATOM 1731 O O . GLU A 1 229 ? 24.828 2.523 -3.41 1 96.12 229 GLU A O 1
ATOM 1736 N N . LEU A 1 230 ? 24.016 0.501 -2.934 1 95.62 230 LEU A N 1
ATOM 1737 C CA . LEU A 1 230 ? 24.141 0.005 -4.301 1 95.62 230 LEU A CA 1
ATOM 1738 C C . LEU A 1 230 ? 23.188 0.748 -5.234 1 95.62 230 LEU A C 1
ATOM 1740 O O . LEU A 1 230 ? 23.391 0.769 -6.449 1 95.62 230 LEU A O 1
ATOM 1744 N N . SER A 1 231 ? 22.141 1.341 -4.656 1 94.06 231 SER A N 1
ATOM 1745 C CA . SER A 1 231 ? 21.172 2.076 -5.449 1 94.06 231 SER A CA 1
ATOM 1746 C C . SER A 1 231 ? 21.516 3.557 -5.531 1 94.06 231 SER A C 1
ATOM 1748 O O . SER A 1 231 ? 20.672 4.387 -5.871 1 94.06 231 SER A O 1
ATOM 1750 N N . GLY A 1 232 ? 22.75 3.939 -5.148 1 92.31 232 GLY A N 1
ATOM 1751 C CA . GLY A 1 232 ? 23.156 5.332 -5.172 1 92.31 232 GLY A CA 1
ATOM 1752 C C . GLY A 1 232 ? 22.594 6.145 -4.02 1 92.31 232 GLY A C 1
ATOM 1753 O O . GLY A 1 232 ? 22.531 7.371 -4.09 1 92.31 232 GLY A O 1
ATOM 1754 N N . GLY A 1 233 ? 22.062 5.398 -3.096 1 93.62 233 GLY A N 1
ATOM 1755 C CA . GLY A 1 233 ? 21.578 6.07 -1.9 1 93.62 233 GLY A CA 1
ATOM 1756 C C . GLY A 1 233 ? 20.094 6.398 -1.96 1 93.62 233 GLY A C 1
ATOM 1757 O O . GLY A 1 233 ? 19.5 6.766 -0.947 1 93.62 233 GLY A O 1
ATOM 1758 N N . ARG A 1 234 ? 19.453 6.258 -3.01 1 93.69 234 ARG A N 1
ATOM 1759 C CA . ARG A 1 234 ? 18.062 6.672 -3.176 1 93.69 234 ARG A CA 1
ATOM 1760 C C . ARG A 1 234 ? 17.109 5.574 -2.717 1 93.69 234 ARG A C 1
ATOM 1762 O O . ARG A 1 234 ? 16 5.863 -2.256 1 93.69 234 ARG A O 1
ATOM 1769 N N . GLY A 1 235 ? 17.5 4.301 -2.91 1 96.94 235 GLY A N 1
ATOM 1770 C CA . GLY A 1 235 ? 16.625 3.172 -2.617 1 96.94 235 GLY A CA 1
ATOM 1771 C C . GLY A 1 235 ? 15.977 2.588 -3.855 1 96.94 235 GLY A C 1
ATOM 1772 O O . GLY A 1 235 ? 16.391 2.879 -4.98 1 96.94 235 GLY A O 1
ATOM 1773 N N . PHE A 1 236 ? 15.008 1.764 -3.627 1 98.56 236 PHE A N 1
ATOM 1774 C CA . PHE A 1 236 ? 14.422 0.99 -4.715 1 98.56 236 PHE A CA 1
ATOM 1775 C C . PHE A 1 236 ? 12.992 1.438 -4.992 1 98.56 236 PHE A C 1
ATOM 1777 O O . PHE A 1 236 ? 12.219 1.67 -4.062 1 98.56 236 PHE A O 1
ATOM 1784 N N . ASP A 1 237 ? 12.656 1.538 -6.297 1 98.38 237 ASP A N 1
ATOM 1785 C CA . ASP A 1 237 ? 11.305 1.909 -6.711 1 98.38 237 ASP A CA 1
ATOM 1786 C C . ASP A 1 237 ? 10.328 0.758 -6.488 1 98.38 237 ASP A C 1
ATOM 1788 O O . ASP A 1 237 ? 9.156 0.984 -6.168 1 98.38 237 ASP A O 1
ATOM 1792 N N . HIS A 1 238 ? 10.812 -0.438 -6.707 1 98.88 238 HIS A N 1
ATOM 1793 C CA . HIS A 1 238 ? 10.016 -1.646 -6.531 1 98.88 238 HIS A CA 1
ATOM 1794 C C . HIS A 1 238 ? 10.773 -2.693 -5.723 1 98.88 238 HIS A C 1
ATOM 1796 O O . HIS A 1 238 ? 11.953 -2.955 -5.984 1 98.88 238 HIS A O 1
ATOM 1802 N N . ILE A 1 239 ? 10.117 -3.262 -4.77 1 98.81 239 ILE A N 1
ATOM 1803 C CA . ILE A 1 239 ? 10.664 -4.391 -4.023 1 98.81 239 ILE A CA 1
ATOM 1804 C C . ILE A 1 239 ? 9.703 -5.574 -4.105 1 98.81 239 ILE A C 1
ATOM 1806 O O . ILE A 1 239 ? 8.523 -5.453 -3.756 1 98.81 239 ILE A O 1
ATOM 1810 N N . LEU A 1 240 ? 10.148 -6.672 -4.656 1 98.69 240 LEU A N 1
ATOM 1811 C CA . LEU A 1 240 ? 9.43 -7.934 -4.539 1 98.69 240 LEU A CA 1
ATOM 1812 C C . LEU A 1 240 ? 9.711 -8.602 -3.195 1 98.69 240 LEU A C 1
ATOM 1814 O O . LEU A 1 240 ? 10.766 -9.211 -3.01 1 98.69 240 LEU A O 1
ATOM 1818 N N . GLU A 1 241 ? 8.781 -8.461 -2.291 1 97.38 241 GLU A N 1
ATOM 1819 C CA . GLU A 1 241 ? 8.961 -8.977 -0.937 1 97.38 241 GLU A CA 1
ATOM 1820 C C . GLU A 1 241 ? 8.5 -10.43 -0.836 1 97.38 241 GLU A C 1
ATOM 1822 O O . GLU A 1 241 ? 7.297 -10.711 -0.846 1 97.38 241 GLU A O 1
ATOM 1827 N N . LEU A 1 242 ? 9.445 -11.32 -0.706 1 95.75 242 LEU A N 1
ATOM 1828 C CA . LEU A 1 242 ? 9.18 -12.75 -0.815 1 95.75 242 LEU A CA 1
ATOM 1829 C C . LEU A 1 242 ? 9.477 -13.461 0.501 1 95.75 242 LEU A C 1
ATOM 1831 O O . LEU A 1 242 ? 9.312 -14.68 0.606 1 95.75 242 LEU A O 1
ATOM 1835 N N . ILE A 1 243 ? 9.891 -12.742 1.478 1 93 243 ILE A N 1
ATOM 1836 C CA . ILE A 1 243 ? 10.367 -13.352 2.719 1 93 243 ILE A CA 1
ATOM 1837 C C . ILE A 1 243 ? 9.312 -13.172 3.809 1 93 243 ILE A C 1
ATOM 1839 O O . ILE A 1 243 ? 8.898 -14.148 4.441 1 93 243 ILE A O 1
ATOM 1843 N N . GLY A 1 244 ? 8.852 -11.961 4.062 1 90.38 244 GLY A N 1
ATOM 1844 C CA . GLY A 1 244 ? 7.84 -11.672 5.066 1 90.38 244 GLY A CA 1
ATOM 1845 C C . GLY A 1 244 ? 8.422 -11.445 6.449 1 90.38 244 GLY A C 1
ATOM 1846 O O . GLY A 1 244 ? 9.609 -11.148 6.59 1 90.38 244 GLY A O 1
ATOM 1847 N N . GLY A 1 245 ? 7.527 -11.422 7.441 1 89.75 245 GLY A N 1
ATOM 1848 C CA . GLY A 1 245 ? 7.926 -11.25 8.828 1 89.75 245 GLY A CA 1
ATOM 1849 C C . GLY A 1 245 ? 8.633 -9.93 9.086 1 89.75 245 GLY A C 1
ATOM 1850 O O . GLY A 1 245 ? 8.195 -8.883 8.602 1 89.75 245 GLY A O 1
ATOM 1851 N N . ASP A 1 246 ? 9.703 -10.023 9.812 1 88.75 246 ASP A N 1
ATOM 1852 C CA . ASP A 1 246 ? 10.43 -8.82 10.219 1 88.75 246 ASP A CA 1
ATOM 1853 C C . ASP A 1 246 ? 11.359 -8.344 9.102 1 88.75 246 ASP A C 1
ATOM 1855 O O . ASP A 1 246 ? 11.883 -7.227 9.156 1 88.75 246 ASP A O 1
ATOM 1859 N N . ASN A 1 247 ? 11.508 -9.188 8.078 1 93.62 247 ASN A N 1
ATOM 1860 C CA . ASN A 1 247 ? 12.305 -8.773 6.934 1 93.62 247 ASN A CA 1
ATOM 1861 C C . ASN A 1 247 ? 11.734 -7.512 6.285 1 93.62 247 ASN A C 1
ATOM 1863 O O . ASN A 1 247 ? 12.469 -6.727 5.688 1 93.62 247 ASN A O 1
ATOM 1867 N N . LEU A 1 248 ? 10.469 -7.312 6.457 1 93.31 248 LEU A N 1
ATOM 1868 C CA . LEU A 1 248 ? 9.781 -6.184 5.848 1 93.31 248 LEU A CA 1
ATOM 1869 C C . LEU A 1 248 ? 10.328 -4.863 6.379 1 93.31 248 LEU A C 1
ATOM 1871 O O . LEU A 1 248 ? 10.266 -3.84 5.691 1 93.31 248 LEU A O 1
ATOM 1875 N N . ARG A 1 249 ? 10.812 -4.859 7.594 1 93.56 249 ARG A N 1
ATOM 1876 C CA . ARG A 1 249 ? 11.445 -3.656 8.125 1 93.56 249 ARG A CA 1
ATOM 1877 C C . ARG A 1 249 ? 12.602 -3.201 7.238 1 93.56 249 ARG A C 1
ATOM 1879 O O . ARG A 1 249 ? 12.727 -2.012 6.941 1 93.56 249 ARG A O 1
ATOM 1886 N N . GLN A 1 250 ? 13.383 -4.145 6.879 1 96.19 250 GLN A N 1
ATOM 1887 C CA . GLN A 1 250 ? 14.523 -3.832 6.02 1 96.19 250 GLN A CA 1
ATOM 1888 C C . GLN A 1 250 ? 14.062 -3.445 4.617 1 96.19 250 GLN A C 1
ATOM 1890 O O . GLN A 1 250 ? 14.641 -2.553 3.996 1 96.19 250 GLN A O 1
ATOM 1895 N N . SER A 1 251 ? 13.023 -4.117 4.121 1 96.94 251 SER A N 1
ATOM 1896 C CA . SER A 1 251 ? 12.453 -3.727 2.834 1 96.94 251 SER A CA 1
ATOM 1897 C C . SER A 1 251 ? 11.992 -2.275 2.854 1 96.94 251 SER A C 1
ATOM 1899 O O . SER A 1 251 ? 12.242 -1.523 1.909 1 96.94 251 SER A O 1
ATOM 1901 N N . ALA A 1 252 ? 11.336 -1.907 3.92 1 95.31 252 ALA A N 1
ATOM 1902 C CA . ALA A 1 252 ? 10.859 -0.535 4.074 1 95.31 252 ALA A CA 1
ATOM 1903 C C . ALA A 1 252 ? 12.023 0.45 4.098 1 95.31 252 ALA A C 1
ATOM 1905 O O . ALA A 1 252 ? 11.945 1.531 3.508 1 95.31 252 ALA A O 1
ATOM 1906 N N . GLU A 1 253 ? 13.039 0.073 4.773 1 95.06 253 GLU A N 1
ATOM 1907 C CA . GLU A 1 253 ? 14.219 0.923 4.871 1 95.06 253 GLU A CA 1
ATOM 1908 C C . GLU A 1 253 ? 14.883 1.111 3.508 1 95.06 253 GLU A C 1
ATOM 1910 O O . GLU A 1 253 ? 15.367 2.197 3.193 1 95.06 253 GLU A O 1
ATOM 1915 N N . ALA A 1 254 ? 14.82 0.141 2.674 1 97.5 254 ALA A N 1
ATOM 1916 C CA . ALA A 1 254 ? 15.508 0.156 1.383 1 97.5 254 ALA A CA 1
ATOM 1917 C C . ALA A 1 254 ? 14.633 0.802 0.31 1 97.5 254 ALA A C 1
ATOM 1919 O O . ALA A 1 254 ? 15.086 1.018 -0.818 1 97.5 254 ALA A O 1
ATOM 1920 N N . LEU A 1 255 ? 13.477 1.104 0.671 1 97.5 255 LEU A N 1
ATOM 1921 C CA . LEU A 1 255 ? 12.523 1.639 -0.292 1 97.5 255 LEU A CA 1
ATOM 1922 C C . LEU A 1 255 ? 12.859 3.08 -0.653 1 97.5 255 LEU A C 1
ATOM 1924 O O . LEU A 1 255 ? 13.219 3.877 0.219 1 97.5 255 LEU A O 1
ATOM 1928 N N . ALA A 1 256 ? 12.758 3.438 -1.934 1 97.38 256 ALA A N 1
ATOM 1929 C CA . ALA A 1 256 ? 12.844 4.828 -2.365 1 97.38 256 ALA A CA 1
ATOM 1930 C C . ALA A 1 256 ? 11.602 5.613 -1.954 1 97.38 256 ALA A C 1
ATOM 1932 O O . ALA A 1 256 ? 10.547 5.027 -1.72 1 97.38 256 ALA A O 1
ATOM 1933 N N . PRO A 1 257 ? 11.758 6.926 -1.826 1 95.69 257 PRO A N 1
ATOM 1934 C CA . PRO A 1 257 ? 10.531 7.719 -1.651 1 95.69 257 PRO A CA 1
ATOM 1935 C C . PRO A 1 257 ? 9.5 7.465 -2.748 1 95.69 257 PRO A C 1
ATOM 1937 O O . PRO A 1 257 ? 9.844 7.469 -3.934 1 95.69 257 PRO A O 1
ATOM 1940 N N . GLY A 1 258 ? 8.281 7.207 -2.301 1 95.56 258 GLY A N 1
ATOM 1941 C CA . GLY A 1 258 ? 7.234 6.91 -3.264 1 95.56 258 GLY A CA 1
ATOM 1942 C C . GLY A 1 258 ? 7.309 5.496 -3.811 1 95.56 258 GLY A C 1
ATOM 1943 O O . GLY A 1 258 ? 6.574 5.145 -4.738 1 95.56 258 GLY A O 1
ATOM 1944 N N . GLY A 1 259 ? 8.195 4.699 -3.236 1 97.56 259 GLY A N 1
ATOM 1945 C CA . GLY A 1 259 ? 8.414 3.354 -3.742 1 97.56 259 GLY A CA 1
ATOM 1946 C C . GLY A 1 259 ? 7.289 2.398 -3.396 1 97.56 259 GLY A C 1
ATOM 1947 O O . GLY A 1 259 ? 6.371 2.756 -2.658 1 97.56 259 GLY A O 1
ATOM 1948 N N . ARG A 1 260 ? 7.41 1.154 -3.939 1 98.06 260 ARG A N 1
ATOM 1949 C CA . ARG A 1 260 ? 6.352 0.156 -3.818 1 98.06 260 ARG A CA 1
ATOM 1950 C C . ARG A 1 260 ? 6.914 -1.187 -3.363 1 98.06 260 ARG A C 1
ATOM 1952 O O . ARG A 1 260 ? 7.938 -1.645 -3.881 1 98.06 260 ARG A O 1
ATOM 1959 N N . ILE A 1 261 ? 6.273 -1.742 -2.379 1 97.94 261 ILE A N 1
ATOM 1960 C CA . ILE A 1 261 ? 6.547 -3.113 -1.963 1 97.94 261 ILE A CA 1
ATOM 1961 C C . ILE A 1 261 ? 5.414 -4.027 -2.418 1 97.94 261 ILE A C 1
ATOM 1963 O O . ILE A 1 261 ? 4.258 -3.828 -2.039 1 97.94 261 ILE A O 1
ATOM 1967 N N . ALA A 1 262 ? 5.73 -4.953 -3.266 1 98.38 262 ALA A N 1
ATOM 1968 C CA . ALA A 1 262 ? 4.809 -6.043 -3.572 1 98.38 262 ALA A CA 1
ATOM 1969 C C . ALA A 1 262 ? 4.953 -7.18 -2.566 1 98.38 262 ALA A C 1
ATOM 1971 O O . ALA A 1 262 ? 5.945 -7.914 -2.59 1 98.38 262 ALA A O 1
ATOM 1972 N N . GLN A 1 263 ? 4 -7.297 -1.721 1 96.38 263 GLN A N 1
ATOM 1973 C CA . GLN A 1 263 ? 4.02 -8.375 -0.731 1 96.38 263 GLN A CA 1
ATOM 1974 C C . GLN A 1 263 ? 3.516 -9.68 -1.332 1 96.38 263 GLN A C 1
ATOM 1976 O O . GLN A 1 263 ? 2.342 -9.797 -1.69 1 96.38 263 GLN A O 1
ATOM 1981 N N . ILE A 1 264 ? 4.387 -10.648 -1.395 1 95.69 264 ILE A N 1
ATOM 1982 C CA . ILE A 1 264 ? 4.102 -11.898 -2.092 1 95.69 264 ILE A CA 1
ATOM 1983 C C . ILE A 1 264 ? 4.336 -13.078 -1.149 1 95.69 264 ILE A C 1
ATOM 1985 O O . ILE A 1 264 ? 3.496 -13.977 -1.052 1 95.69 264 ILE A O 1
ATOM 1989 N N . GLY A 1 265 ? 5.457 -13.055 -0.5 1 87.62 265 GLY A N 1
ATOM 1990 C CA . GLY A 1 265 ? 5.836 -14.219 0.294 1 87.62 265 GLY A CA 1
ATOM 1991 C C . GLY A 1 265 ? 5.594 -14.023 1.779 1 87.62 265 GLY A C 1
ATOM 1992 O O . GLY A 1 265 ? 5.516 -12.891 2.26 1 87.62 265 GLY A O 1
ATOM 1993 N N . PHE A 1 266 ? 5.621 -15.156 2.527 1 82.25 266 PHE A N 1
ATOM 1994 C CA . PHE A 1 266 ? 5.457 -15.188 3.977 1 82.25 266 PHE A CA 1
ATOM 1995 C C . PHE A 1 266 ? 6.219 -16.359 4.582 1 82.25 266 PHE A C 1
ATOM 1997 O O . PHE A 1 266 ? 5.699 -17.062 5.461 1 82.25 266 PHE A O 1
ATOM 2004 N N . LEU A 1 267 ? 7.371 -16.547 4.039 1 75.12 267 LEU A N 1
ATOM 2005 C CA . LEU A 1 267 ? 8.242 -17.656 4.422 1 75.12 267 LEU A CA 1
ATOM 2006 C C . LEU A 1 267 ? 8.633 -17.562 5.891 1 75.12 267 LEU A C 1
ATOM 2008 O O . LEU A 1 267 ? 8.828 -18.578 6.559 1 75.12 267 LEU A O 1
ATOM 2012 N N . LYS A 1 268 ? 8.852 -16.344 6.441 1 74.19 268 LYS A N 1
ATOM 2013 C CA . LYS A 1 268 ? 9.305 -16.141 7.816 1 74.19 268 LYS A CA 1
ATOM 2014 C C . LYS A 1 268 ? 8.133 -15.82 8.742 1 74.19 268 LYS A C 1
ATOM 2016 O O . LYS A 1 268 ? 8.328 -15.328 9.852 1 74.19 268 LYS A O 1
ATOM 2021 N N . GLY A 1 269 ? 6.977 -16.031 8.266 1 75.81 269 GLY A N 1
ATOM 2022 C CA . GLY A 1 269 ? 5.848 -15.805 9.148 1 75.81 269 GLY A CA 1
ATOM 2023 C C . GLY A 1 269 ? 4.648 -15.188 8.445 1 75.81 269 GLY A C 1
ATOM 2024 O O . GLY A 1 269 ? 4.805 -14.492 7.441 1 75.81 269 GLY 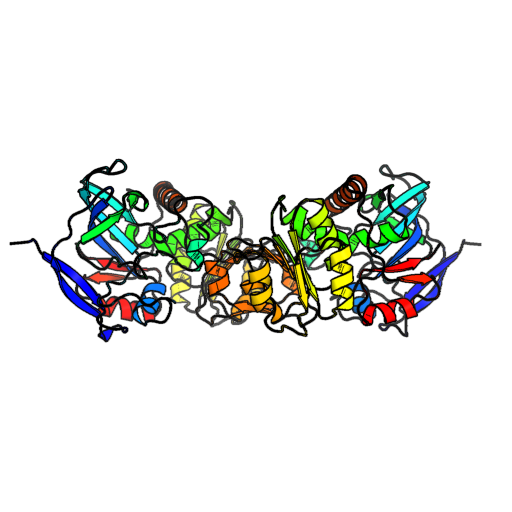A O 1
ATOM 2025 N N . GLY A 1 270 ? 3.562 -15.406 9.109 1 81.75 270 GLY A N 1
ATOM 2026 C CA . GLY A 1 270 ? 2.299 -14.969 8.539 1 81.75 270 GLY A CA 1
ATOM 2027 C C . GLY A 1 270 ? 1.976 -13.516 8.867 1 81.75 270 GLY A C 1
ATOM 2028 O O . GLY A 1 270 ? 0.991 -12.969 8.367 1 81.75 270 GLY A O 1
ATOM 2029 N N . GLU A 1 271 ? 2.93 -12.914 9.656 1 89.25 271 GLU A N 1
ATOM 2030 C CA . GLU A 1 271 ? 2.682 -11.523 10.016 1 89.25 271 GLU A CA 1
ATOM 2031 C C . GLU A 1 271 ? 3.746 -10.594 9.43 1 89.25 271 GLU A C 1
ATOM 2033 O O . GLU A 1 271 ? 4.926 -10.953 9.391 1 89.25 271 GLU A O 1
ATOM 2038 N N . MET A 1 272 ? 3.271 -9.492 9 1 90.12 272 MET A N 1
ATOM 2039 C CA . MET A 1 272 ? 4.145 -8.438 8.5 1 90.12 272 MET A CA 1
ATOM 2040 C C . MET A 1 272 ? 4.391 -7.383 9.578 1 90.12 272 MET A C 1
ATOM 2042 O O . MET A 1 272 ? 3.451 -6.945 10.25 1 90.12 272 MET A O 1
ATOM 2046 N N . ILE A 1 273 ? 5.582 -7.012 9.734 1 90.44 273 ILE A N 1
ATOM 2047 C CA . ILE A 1 273 ? 5.945 -5.98 10.703 1 90.44 273 ILE A CA 1
ATOM 2048 C C . ILE A 1 273 ? 6.703 -4.859 10 1 90.44 273 ILE A C 1
ATOM 2050 O O . ILE A 1 273 ? 7.742 -5.098 9.375 1 90.44 273 ILE A O 1
ATOM 2054 N N . LEU A 1 274 ? 6.184 -3.627 10.086 1 91.25 274 LEU A N 1
ATOM 2055 C CA . LEU A 1 274 ? 6.77 -2.479 9.398 1 91.25 274 LEU A CA 1
ATOM 2056 C C . LEU A 1 274 ? 6.766 -1.25 10.305 1 91.25 274 LEU A C 1
ATOM 2058 O O . LEU A 1 274 ? 5.844 -1.064 11.102 1 91.25 274 LEU A O 1
ATOM 2062 N N . PRO A 1 275 ? 7.762 -0.422 10.188 1 90.31 275 PRO A N 1
ATOM 2063 C CA . PRO A 1 275 ? 7.715 0.845 10.922 1 90.31 275 PRO A CA 1
ATOM 2064 C C . PRO A 1 275 ? 6.742 1.849 10.305 1 90.31 275 PRO A C 1
ATOM 2066 O O . PRO A 1 275 ? 6.762 2.062 9.086 1 90.31 275 PRO A O 1
ATOM 2069 N N . ALA A 1 276 ? 5.98 2.506 11.062 1 90.12 276 ALA A N 1
ATOM 2070 C CA . ALA A 1 276 ? 4.906 3.373 10.578 1 90.12 276 ALA A CA 1
ATOM 2071 C C . ALA A 1 276 ? 5.461 4.691 10.047 1 90.12 276 ALA A C 1
ATOM 2073 O O . ALA A 1 276 ? 5.18 5.074 8.914 1 90.12 276 ALA A O 1
ATOM 2074 N N . VAL A 1 277 ? 6.328 5.316 10.789 1 86.81 277 VAL A N 1
ATOM 2075 C CA . VAL A 1 277 ? 6.738 6.688 10.5 1 86.81 277 VAL A CA 1
ATOM 2076 C C . VAL A 1 277 ? 7.547 6.723 9.203 1 86.81 277 VAL A C 1
ATOM 2078 O O . VAL A 1 277 ? 7.238 7.488 8.289 1 86.81 277 VAL A O 1
ATOM 2081 N N . PRO A 1 278 ? 8.492 5.758 9.062 1 87.06 278 PRO A N 1
ATOM 2082 C CA . PRO A 1 278 ? 9.227 5.746 7.793 1 87.06 278 PRO A CA 1
ATOM 2083 C C . PRO A 1 278 ? 8.32 5.492 6.59 1 87.06 278 PRO A C 1
ATOM 2085 O O . PRO A 1 278 ? 8.523 6.078 5.523 1 87.06 278 PRO A O 1
ATOM 2088 N N . LEU A 1 279 ? 7.34 4.664 6.727 1 91.19 279 LEU A N 1
ATOM 2089 C CA . LEU A 1 279 ? 6.43 4.375 5.625 1 91.19 279 LEU A CA 1
ATOM 2090 C C . LEU A 1 279 ? 5.617 5.609 5.25 1 91.19 279 LEU A C 1
ATOM 2092 O O . LEU A 1 279 ? 5.359 5.852 4.07 1 91.19 279 LEU A O 1
ATOM 2096 N N . MET A 1 280 ? 5.238 6.352 6.246 1 92.75 280 MET A N 1
ATOM 2097 C CA . MET A 1 280 ? 4.48 7.574 6 1 92.75 280 MET A CA 1
ATOM 2098 C C . MET A 1 280 ? 5.348 8.625 5.309 1 92.75 280 MET A C 1
ATOM 2100 O O . MET A 1 280 ? 4.945 9.195 4.293 1 92.75 280 MET A O 1
ATOM 2104 N N . LEU A 1 281 ? 6.551 8.805 5.816 1 89.81 281 LEU A N 1
ATOM 2105 C CA . LEU A 1 281 ? 7.426 9.844 5.289 1 89.81 281 LEU A CA 1
ATOM 2106 C C . LEU A 1 281 ? 7.848 9.523 3.857 1 89.81 281 LEU A C 1
ATOM 2108 O O . LEU A 1 281 ? 8.023 10.438 3.041 1 89.81 281 LEU A O 1
ATOM 2112 N N . LYS A 1 282 ? 7.957 8.234 3.553 1 94 282 LYS A N 1
ATOM 2113 C CA . LYS A 1 282 ? 8.32 7.816 2.199 1 94 282 LYS A CA 1
ATOM 2114 C C . LYS A 1 282 ? 7.086 7.73 1.304 1 94 282 LYS A C 1
ATOM 2116 O O . LYS A 1 282 ? 7.207 7.52 0.095 1 94 282 LYS A O 1
ATOM 2121 N N . ARG A 1 283 ? 5.941 7.863 1.905 1 96 283 ARG A N 1
ATOM 2122 C CA . ARG A 1 283 ? 4.707 7.664 1.152 1 96 283 ARG A CA 1
ATOM 2123 C C . ARG A 1 283 ? 4.707 6.312 0.448 1 96 283 ARG A C 1
ATOM 2125 O O . ARG A 1 283 ? 4.449 6.23 -0.755 1 96 283 ARG A O 1
ATOM 2132 N N . ALA A 1 284 ? 5.113 5.324 1.194 1 96.56 284 ALA A N 1
ATOM 2133 C CA . ALA A 1 284 ? 5.285 3.977 0.665 1 96.56 284 ALA A CA 1
ATOM 2134 C C . ALA A 1 284 ? 3.945 3.367 0.269 1 96.56 284 ALA A C 1
ATOM 2136 O O . ALA A 1 284 ? 2.916 3.668 0.878 1 96.56 284 ALA A O 1
ATOM 2137 N N . ASN A 1 285 ? 3.979 2.521 -0.746 1 97.25 285 ASN A N 1
ATOM 2138 C CA . ASN A 1 285 ? 2.844 1.7 -1.154 1 97.25 285 ASN A CA 1
ATOM 2139 C C . ASN A 1 285 ? 3.135 0.214 -0.972 1 97.25 285 ASN A C 1
ATOM 2141 O O . ASN A 1 285 ? 4.098 -0.308 -1.535 1 97.25 285 ASN A O 1
ATOM 2145 N N . ILE A 1 286 ? 2.354 -0.385 -0.176 1 97.06 286 ILE A N 1
ATOM 2146 C CA . ILE A 1 286 ? 2.451 -1.827 0.016 1 97.06 286 ILE A CA 1
ATOM 2147 C C . ILE A 1 286 ? 1.22 -2.512 -0.571 1 97.06 286 ILE A C 1
ATOM 2149 O O . ILE A 1 286 ? 0.087 -2.17 -0.223 1 97.06 286 ILE A O 1
ATOM 2153 N N . GLN A 1 287 ? 1.455 -3.441 -1.438 1 97.44 287 GLN A N 1
ATOM 2154 C CA . GLN A 1 287 ? 0.346 -4.125 -2.094 1 97.44 287 GLN A CA 1
ATOM 2155 C C . GLN A 1 287 ? 0.462 -5.641 -1.936 1 97.44 287 GLN A C 1
ATOM 2157 O O . GLN A 1 287 ? 1.53 -6.211 -2.16 1 97.44 287 GLN A O 1
ATOM 2162 N N . GLY A 1 288 ? -0.66 -6.195 -1.525 1 96.81 288 GLY A N 1
ATOM 2163 C CA . GLY A 1 288 ? -0.729 -7.648 -1.584 1 96.81 288 GLY A CA 1
ATOM 2164 C C . GLY A 1 288 ? -0.905 -8.18 -2.994 1 96.81 288 GLY A C 1
ATOM 2165 O O . GLY A 1 288 ? -1.764 -7.707 -3.74 1 96.81 288 GLY A O 1
ATOM 2166 N N . ILE A 1 289 ? -0.09 -9.188 -3.342 1 97.31 289 ILE A N 1
ATOM 2167 C CA . ILE A 1 289 ? -0.148 -9.773 -4.676 1 97.31 289 ILE A CA 1
ATOM 2168 C C . ILE A 1 289 ? -0.524 -11.25 -4.57 1 97.31 289 ILE A C 1
ATOM 2170 O O . ILE A 1 289 ? 0.079 -12 -3.799 1 97.31 289 ILE A O 1
ATOM 2174 N N . THR A 1 290 ? -1.535 -11.641 -5.277 1 94.94 290 THR A N 1
ATOM 2175 C CA . THR A 1 290 ? -1.91 -13.047 -5.383 1 94.94 290 THR A CA 1
ATOM 2176 C C . THR A 1 290 ? -1.946 -13.492 -6.844 1 94.94 290 THR A C 1
ATOM 2178 O O . THR A 1 290 ? -3.016 -13.547 -7.453 1 94.94 290 THR A O 1
ATOM 2181 N N . VAL A 1 291 ? -0.837 -13.734 -7.422 1 97.56 291 VAL A N 1
ATOM 2182 C CA . VAL A 1 291 ? -0.635 -14.203 -8.789 1 97.56 291 VAL A CA 1
ATOM 2183 C C . VAL A 1 291 ? -1.188 -13.172 -9.773 1 97.56 291 VAL A C 1
ATOM 2185 O O . VAL A 1 291 ? -0.618 -12.086 -9.938 1 97.56 291 VAL A O 1
ATOM 2188 N N . GLY A 1 292 ? -2.322 -13.531 -10.562 1 98 292 GLY A N 1
ATOM 2189 C CA . GLY A 1 292 ? -2.873 -12.578 -11.516 1 98 292 GLY A CA 1
ATOM 2190 C C . GLY A 1 292 ? -3.941 -13.18 -12.406 1 98 292 GLY A C 1
ATOM 2191 O O . GLY A 1 292 ? -4.23 -14.375 -12.32 1 98 292 GLY A O 1
ATOM 2192 N N . HIS A 1 293 ? -4.574 -12.375 -13.195 1 98.56 293 HIS A N 1
ATOM 2193 C CA . HIS A 1 293 ? -5.684 -12.797 -14.047 1 98.56 293 HIS A CA 1
ATOM 2194 C C . HIS A 1 293 ? -5.184 -13.273 -15.406 1 98.56 293 HIS A C 1
ATOM 2196 O O . HIS A 1 293 ? -4.012 -13.086 -15.742 1 98.56 293 HIS A O 1
ATOM 2202 N N . ARG A 1 294 ? -6.027 -13.859 -16.172 1 98.81 294 ARG A N 1
ATOM 2203 C CA . ARG A 1 294 ? -5.703 -14.508 -17.438 1 98.81 294 ARG A CA 1
ATOM 2204 C C . ARG A 1 294 ? -5.137 -13.508 -18.438 1 98.81 294 ARG A C 1
ATOM 2206 O O . ARG A 1 294 ? -4.156 -13.797 -19.125 1 98.81 294 ARG A O 1
ATOM 2213 N N . ARG A 1 295 ? -5.691 -12.344 -18.531 1 98.88 295 ARG A N 1
ATOM 2214 C CA . ARG A 1 295 ? -5.199 -11.352 -19.484 1 98.88 295 ARG A CA 1
ATOM 2215 C C . ARG A 1 295 ? -3.738 -11.008 -19.219 1 98.88 295 ARG A C 1
ATOM 2217 O O . ARG A 1 295 ? -2.947 -10.867 -20.141 1 98.88 295 ARG A O 1
ATOM 2224 N N . ALA A 1 296 ? -3.441 -10.875 -17.984 1 98.88 296 ALA A N 1
ATOM 2225 C CA . ALA A 1 296 ? -2.055 -10.586 -17.625 1 98.88 296 ALA A CA 1
ATOM 2226 C C . ALA A 1 296 ? -1.14 -11.75 -18.016 1 98.88 296 ALA A C 1
ATOM 2228 O O . ALA A 1 296 ? -0 -11.531 -18.438 1 98.88 296 ALA A O 1
ATOM 2229 N N . LEU A 1 297 ? -1.593 -12.961 -17.844 1 98.94 297 LEU A N 1
ATOM 2230 C CA . LEU A 1 297 ? -0.809 -14.117 -18.266 1 98.94 297 LEU A CA 1
ATOM 2231 C C . LEU A 1 297 ? -0.592 -14.102 -19.781 1 98.94 297 LEU A C 1
ATOM 2233 O O . LEU A 1 297 ? 0.499 -14.43 -20.25 1 98.94 297 LEU A O 1
ATOM 2237 N N . GLU A 1 298 ? -1.582 -13.773 -20.516 1 98.88 298 GLU A N 1
ATOM 2238 C CA . GLU A 1 298 ? -1.446 -13.648 -21.969 1 98.88 298 GLU A CA 1
ATOM 2239 C C . GLU A 1 298 ? -0.4 -12.602 -22.344 1 98.88 298 GLU A C 1
ATOM 2241 O O . GLU A 1 298 ? 0.435 -12.836 -23.219 1 98.88 298 GLU A O 1
ATOM 2246 N N . GLU A 1 299 ? -0.436 -11.5 -21.641 1 98.88 299 GLU A N 1
ATOM 2247 C CA . GLU A 1 299 ? 0.534 -10.438 -21.891 1 98.88 299 GLU A CA 1
ATOM 2248 C C . GLU A 1 299 ? 1.942 -10.867 -21.5 1 98.88 299 GLU A C 1
ATOM 2250 O O . GLU A 1 299 ? 2.914 -10.531 -22.172 1 98.88 299 GLU A O 1
ATOM 2255 N N . LEU A 1 300 ? 1.965 -11.562 -20.422 1 98.88 300 LEU A N 1
ATOM 2256 C CA . LEU A 1 300 ? 3.254 -12.117 -20.031 1 98.88 300 LEU A CA 1
ATOM 2257 C C . LEU A 1 300 ? 3.816 -13.023 -21.109 1 98.88 300 LEU A C 1
ATOM 2259 O O . LEU A 1 300 ? 4.992 -12.922 -21.469 1 98.88 300 LEU A O 1
ATOM 2263 N N . CYS A 1 301 ? 3.029 -13.914 -21.625 1 98.81 301 CYS A N 1
ATOM 2264 C CA . CYS A 1 301 ? 3.471 -14.836 -22.672 1 98.81 301 CYS A CA 1
ATOM 2265 C C . CYS A 1 301 ? 3.973 -14.07 -23.891 1 98.81 301 CYS A C 1
ATOM 2267 O O . CYS A 1 301 ? 4.992 -14.438 -24.484 1 98.81 301 CYS A O 1
ATOM 2269 N N . GLN A 1 302 ? 3.299 -13.023 -24.219 1 98.56 302 GLN A N 1
ATOM 2270 C CA . GLN A 1 302 ? 3.727 -12.195 -25.344 1 98.56 302 GLN A CA 1
ATOM 2271 C C . GLN A 1 302 ? 5.07 -11.531 -25.047 1 98.56 302 GLN A C 1
ATOM 2273 O O . GLN A 1 302 ? 5.949 -11.484 -25.922 1 98.56 302 GLN A O 1
ATOM 2278 N N . ALA A 1 303 ? 5.199 -11.031 -23.875 1 98.44 303 ALA A N 1
ATOM 2279 C CA . ALA A 1 303 ? 6.438 -10.359 -23.484 1 98.44 303 ALA A CA 1
ATOM 2280 C C . ALA A 1 303 ? 7.613 -11.336 -23.5 1 98.44 303 ALA A C 1
ATOM 2282 O O . ALA A 1 303 ? 8.719 -10.977 -23.906 1 98.44 303 ALA A O 1
ATOM 2283 N N . VAL A 1 304 ? 7.363 -12.484 -22.984 1 98.19 304 VAL A N 1
ATOM 2284 C CA . VAL A 1 304 ? 8.383 -13.523 -22.938 1 98.19 304 VAL A CA 1
ATOM 2285 C C . VAL A 1 304 ? 8.867 -13.844 -24.359 1 98.19 304 VAL A C 1
ATOM 2287 O O . VAL A 1 304 ? 10.062 -13.977 -24.594 1 98.19 304 VAL A O 1
ATOM 2290 N N . ASP A 1 305 ? 7.969 -13.945 -25.312 1 97.62 305 ASP A N 1
ATOM 2291 C CA . ASP A 1 305 ? 8.328 -14.18 -26.703 1 97.62 305 ASP A CA 1
ATOM 2292 C C . ASP A 1 305 ? 9.117 -13 -27.281 1 97.62 305 ASP A C 1
ATOM 2294 O O . ASP A 1 305 ? 10.172 -13.188 -27.875 1 97.62 305 ASP A O 1
ATOM 2298 N N . HIS A 1 306 ? 8.602 -11.859 -27.016 1 97.5 306 HIS A N 1
ATOM 2299 C CA . HIS A 1 306 ? 9.172 -10.641 -27.578 1 97.5 306 HIS A CA 1
ATOM 2300 C C . HIS A 1 306 ? 10.602 -10.422 -27.078 1 97.5 306 HIS A C 1
ATOM 2302 O O . HIS A 1 306 ? 11.492 -10.086 -27.859 1 97.5 306 HIS A O 1
ATOM 2308 N N . HIS A 1 307 ? 10.82 -10.68 -25.828 1 97.75 307 HIS A N 1
ATOM 2309 C CA . HIS A 1 307 ? 12.117 -10.383 -25.234 1 97.75 307 HIS A CA 1
ATOM 2310 C C . HIS A 1 307 ? 12.984 -11.633 -25.156 1 97.75 307 HIS A C 1
ATOM 2312 O O . HIS A 1 307 ? 14.117 -11.578 -24.672 1 97.75 307 HIS A O 1
ATOM 2318 N N . GLN A 1 308 ? 12.438 -12.734 -25.516 1 97.06 308 GLN A N 1
ATOM 2319 C CA . GLN A 1 308 ? 13.141 -14.008 -25.531 1 97.06 308 GLN A CA 1
ATOM 2320 C C . GLN A 1 308 ? 13.648 -14.375 -24.141 1 97.06 308 GLN A C 1
ATOM 2322 O O . GLN A 1 308 ? 14.82 -14.734 -23.984 1 97.06 308 GLN A O 1
ATOM 2327 N N . ILE A 1 309 ? 12.789 -14.227 -23.219 1 98.06 309 ILE A N 1
ATOM 2328 C CA . ILE A 1 309 ? 13.117 -14.57 -21.844 1 98.06 309 ILE A CA 1
ATOM 2329 C C . ILE A 1 309 ? 13.055 -16.078 -21.656 1 98.06 309 ILE A C 1
ATOM 2331 O O . ILE A 1 309 ? 12.07 -16.719 -22.047 1 98.06 309 ILE A O 1
ATOM 2335 N N . LYS A 1 310 ? 14.094 -16.641 -21.109 1 98.19 310 LYS A N 1
ATOM 2336 C CA . LYS A 1 310 ? 14.141 -18.062 -20.812 1 98.19 310 LYS A CA 1
ATOM 2337 C C . LYS A 1 310 ? 14.008 -18.328 -19.328 1 98.19 310 LYS A C 1
ATOM 2339 O O . LYS A 1 310 ? 14.898 -17.984 -18.547 1 98.19 310 LYS A O 1
ATOM 2344 N N . PRO A 1 311 ? 12.914 -18.969 -18.938 1 98.56 311 PRO A N 1
ATOM 2345 C CA . PRO A 1 311 ? 12.75 -19.266 -17.5 1 98.56 311 PRO A CA 1
ATOM 2346 C C . PRO A 1 311 ? 13.883 -20.125 -16.938 1 98.56 311 PRO A C 1
ATOM 2348 O O . PRO A 1 311 ? 14.43 -20.969 -17.641 1 98.56 311 PRO A O 1
ATOM 2351 N N . VAL A 1 312 ? 14.219 -19.875 -15.695 1 98.81 312 VAL A N 1
ATOM 2352 C CA . VAL A 1 312 ? 15.289 -20.609 -15.031 1 98.81 312 VAL A CA 1
ATOM 2353 C C . VAL A 1 312 ? 14.742 -21.891 -14.406 1 98.81 312 VAL A C 1
ATOM 2355 O O . VAL A 1 312 ? 13.898 -21.828 -13.508 1 98.81 312 VAL A O 1
ATOM 2358 N N . ILE A 1 313 ? 15.188 -22.984 -14.891 1 98.81 313 ILE A N 1
ATOM 2359 C CA . ILE A 1 313 ? 14.812 -24.297 -14.359 1 98.81 313 ILE A CA 1
ATOM 2360 C C . ILE A 1 313 ? 16.016 -24.922 -13.641 1 98.81 313 ILE A C 1
ATOM 2362 O O . ILE A 1 313 ? 17.078 -25.094 -14.234 1 98.81 313 ILE A O 1
ATOM 2366 N N . ASP A 1 314 ? 15.781 -25.188 -12.398 1 98.69 314 ASP A N 1
ATOM 2367 C CA . ASP A 1 314 ? 16.844 -25.797 -11.594 1 98.69 314 ASP A CA 1
ATOM 2368 C C . ASP A 1 314 ? 17.062 -27.25 -11.992 1 98.69 314 ASP A C 1
ATOM 2370 O O . ASP A 1 314 ? 18.188 -27.672 -12.219 1 98.69 314 ASP A O 1
ATOM 2374 N N . LYS A 1 315 ? 15.984 -27.984 -12.055 1 98.56 315 LYS A N 1
ATOM 2375 C CA . LYS A 1 315 ? 16.047 -29.406 -12.375 1 98.56 315 LYS A CA 1
ATOM 2376 C C . LYS A 1 315 ? 14.742 -29.891 -12.992 1 98.56 315 LYS A C 1
ATOM 2378 O O . LYS A 1 315 ? 13.664 -29.391 -12.656 1 98.56 315 LYS A O 1
ATOM 2383 N N . ILE A 1 316 ? 14.836 -30.844 -13.922 1 98.81 316 ILE A N 1
ATOM 2384 C CA . ILE A 1 316 ? 13.688 -31.531 -14.508 1 98.81 316 ILE A CA 1
ATOM 2385 C C . ILE A 1 316 ? 13.648 -32.969 -14.023 1 98.81 316 ILE A C 1
ATOM 2387 O O . ILE A 1 316 ? 14.633 -33.719 -14.156 1 98.81 316 ILE A O 1
ATOM 2391 N N . TYR A 1 317 ? 12.57 -33.344 -13.43 1 98.81 317 TYR A N 1
ATOM 2392 C CA . TYR A 1 317 ? 12.336 -34.719 -12.977 1 98.81 317 TYR A CA 1
ATOM 2393 C C . TYR A 1 317 ? 11.398 -35.438 -13.93 1 98.81 317 TYR A C 1
ATOM 2395 O O . TYR A 1 317 ? 10.695 -34.812 -14.727 1 98.81 317 TYR A O 1
ATOM 2403 N N . ASP A 1 318 ? 11.383 -36.75 -13.727 1 98.25 318 ASP A N 1
ATOM 2404 C CA . ASP A 1 318 ? 10.43 -37.594 -14.445 1 98.25 318 ASP A CA 1
ATOM 2405 C C . ASP A 1 318 ? 9.102 -37.688 -13.695 1 98.25 318 ASP A C 1
ATOM 2407 O O . ASP A 1 318 ? 9.07 -37.594 -12.469 1 98.25 318 ASP A O 1
ATOM 2411 N N . PHE A 1 319 ? 8.086 -38.031 -14.5 1 98.31 319 PHE A N 1
ATOM 2412 C CA . PHE A 1 319 ? 6.727 -38.156 -13.977 1 98.31 319 PHE A CA 1
ATOM 2413 C C . PHE A 1 319 ? 6.684 -39.125 -12.797 1 98.31 319 PHE A C 1
ATOM 2415 O O . PHE A 1 319 ? 5.98 -38.875 -11.812 1 98.31 319 PHE A O 1
ATOM 2422 N N . PHE A 1 320 ? 7.484 -40.094 -12.828 1 97.81 320 PHE A N 1
ATOM 2423 C CA . PHE A 1 320 ? 7.445 -41.156 -11.836 1 97.81 320 PHE A CA 1
ATOM 2424 C C . PHE A 1 320 ? 8.258 -40.75 -10.602 1 97.81 320 PHE A C 1
ATOM 2426 O O . PHE A 1 320 ? 8.188 -41.438 -9.57 1 97.81 320 PHE A O 1
ATOM 2433 N N . ASP A 1 321 ? 8.93 -39.625 -10.656 1 97.44 321 ASP A N 1
ATOM 2434 C CA . ASP A 1 321 ? 9.781 -39.188 -9.555 1 97.44 321 ASP A CA 1
ATOM 2435 C C . ASP A 1 321 ? 9.195 -37.938 -8.867 1 97.44 321 ASP A C 1
ATOM 2437 O O . ASP A 1 321 ? 9.93 -37.062 -8.406 1 97.44 321 ASP A O 1
ATOM 2441 N N . ALA A 1 322 ? 7.883 -37.875 -8.883 1 97.5 322 ALA A N 1
ATOM 2442 C CA . ALA A 1 322 ? 7.203 -36.688 -8.359 1 97.5 322 ALA A CA 1
ATOM 2443 C C . ALA A 1 322 ? 7.574 -36.438 -6.895 1 97.5 322 ALA A C 1
ATOM 2445 O O . ALA A 1 322 ? 7.789 -35.312 -6.48 1 97.5 322 ALA A O 1
ATOM 2446 N N . ARG A 1 323 ? 7.738 -37.469 -6.094 1 96.62 323 ARG A N 1
ATOM 2447 C CA . ARG A 1 323 ? 8.062 -37.312 -4.68 1 96.62 323 ARG A CA 1
ATOM 2448 C C . ARG A 1 323 ? 9.453 -36.719 -4.5 1 96.62 323 ARG A C 1
ATOM 2450 O O . ARG A 1 323 ? 9.648 -35.875 -3.625 1 96.62 323 ARG A O 1
ATOM 2457 N N . ALA A 1 324 ? 10.328 -37.156 -5.27 1 96.94 324 ALA A N 1
ATOM 2458 C CA . ALA A 1 324 ? 11.68 -36.594 -5.223 1 96.94 324 ALA A CA 1
ATOM 2459 C C . ALA A 1 324 ? 11.68 -35.125 -5.598 1 96.94 324 ALA A C 1
ATOM 2461 O O . ALA A 1 324 ? 12.453 -34.344 -5.043 1 96.94 324 ALA A O 1
ATOM 2462 N N . ALA A 1 325 ? 10.875 -34.75 -6.547 1 98 325 ALA A N 1
ATOM 2463 C CA . ALA A 1 325 ? 10.758 -33.375 -6.961 1 98 325 ALA A CA 1
ATOM 2464 C C . ALA A 1 325 ? 10.266 -32.5 -5.816 1 98 325 ALA A C 1
ATOM 2466 O O . ALA A 1 325 ? 10.805 -31.406 -5.57 1 98 325 ALA A O 1
ATOM 2467 N N . PHE A 1 326 ? 9.258 -32.969 -5.082 1 97.12 326 PHE A N 1
ATOM 2468 C CA . PHE A 1 326 ? 8.727 -32.219 -3.947 1 97.12 326 PHE A CA 1
ATOM 2469 C C . PHE A 1 326 ? 9.773 -32.094 -2.848 1 97.12 326 PHE A C 1
ATOM 2471 O O . PHE A 1 326 ? 9.867 -31.047 -2.189 1 97.12 326 PHE A O 1
ATOM 2478 N N . THR A 1 327 ? 10.57 -33.094 -2.619 1 95.88 327 THR A N 1
ATOM 2479 C CA . THR A 1 327 ? 11.656 -33.062 -1.64 1 95.88 327 THR A CA 1
ATOM 2480 C C . THR A 1 327 ? 12.688 -32 -2.031 1 95.88 327 THR A C 1
ATOM 2482 O O . THR A 1 327 ? 13.188 -31.266 -1.177 1 95.88 327 THR A O 1
ATOM 2485 N N . HIS A 1 328 ? 12.961 -32.031 -3.312 1 96.81 328 HIS A N 1
ATOM 2486 C CA . HIS A 1 328 ? 13.898 -31.031 -3.818 1 96.81 328 HIS A CA 1
ATOM 2487 C C . HIS A 1 328 ? 13.367 -29.609 -3.598 1 96.81 328 HIS A C 1
ATOM 2489 O O . HIS A 1 328 ? 14.141 -28.703 -3.281 1 96.81 328 HIS A O 1
ATOM 2495 N N . LEU A 1 329 ? 12.125 -29.375 -3.799 1 95.88 329 LEU A N 1
ATOM 2496 C CA . LEU A 1 329 ? 11.484 -28.078 -3.619 1 95.88 329 LEU A CA 1
ATOM 2497 C C . LEU A 1 329 ? 11.734 -27.547 -2.211 1 95.88 329 LEU A C 1
ATOM 2499 O O . LEU A 1 329 ? 11.945 -26.344 -2.025 1 95.88 329 LEU A O 1
ATOM 2503 N N . GLU A 1 330 ? 11.844 -28.375 -1.257 1 90.44 330 GLU A N 1
ATOM 2504 C CA . GLU A 1 330 ? 12.016 -28.016 0.145 1 90.44 330 GLU A CA 1
ATOM 2505 C C . GLU A 1 330 ? 13.414 -27.438 0.396 1 90.44 330 GLU A C 1
ATOM 2507 O O . GLU A 1 330 ? 13.602 -26.625 1.302 1 90.44 330 GLU A O 1
ATOM 2512 N N . ARG A 1 331 ? 14.352 -27.797 -0.417 1 89.94 331 ARG A N 1
ATOM 2513 C CA . ARG A 1 331 ? 15.742 -27.406 -0.2 1 89.94 331 ARG A CA 1
ATOM 2514 C C . ARG A 1 331 ? 16.016 -26.031 -0.798 1 89.94 331 ARG A C 1
ATOM 2516 O O . ARG A 1 331 ? 17.078 -25.453 -0.586 1 89.94 331 ARG A O 1
ATOM 2523 N N . GLY A 1 332 ? 15.062 -25.469 -1.5 1 91.38 332 GLY A N 1
ATOM 2524 C CA . GLY A 1 332 ? 15.227 -24.125 -2.061 1 91.38 332 GLY A CA 1
ATOM 2525 C C . GLY A 1 332 ? 15.953 -24.125 -3.391 1 91.38 332 GLY A C 1
ATOM 2526 O O . GLY A 1 332 ? 17.141 -23.797 -3.455 1 91.38 332 GLY A O 1
ATOM 2527 N N . PRO A 1 333 ? 15.312 -24.406 -4.438 1 96 333 PRO A N 1
ATOM 2528 C CA . PRO A 1 333 ? 15.93 -24.469 -5.766 1 96 333 PRO A CA 1
ATOM 2529 C C . PRO A 1 333 ? 16.312 -23.094 -6.309 1 96 333 PRO A C 1
ATOM 2531 O O . PRO A 1 333 ? 15.805 -22.078 -5.832 1 96 333 PRO A O 1
ATOM 2534 N N . PHE A 1 334 ? 17.312 -23.062 -7.199 1 98.44 334 PHE A N 1
ATOM 2535 C CA . PHE A 1 334 ? 17.562 -21.875 -8.016 1 98.44 334 PHE A CA 1
ATOM 2536 C C . PHE A 1 334 ? 16.625 -21.828 -9.211 1 98.44 334 PHE A C 1
ATOM 2538 O O . PHE A 1 334 ? 16.906 -22.391 -10.266 1 98.44 334 PHE A O 1
ATOM 2545 N N . GLY A 1 335 ? 15.516 -21.172 -9.047 1 98.31 335 GLY A N 1
ATOM 2546 C CA . GLY A 1 335 ? 14.453 -21.156 -10.039 1 98.31 335 GLY A CA 1
ATOM 2547 C C . GLY A 1 335 ? 13.398 -22.203 -9.797 1 98.31 335 GLY A C 1
ATOM 2548 O O . GLY A 1 335 ? 12.93 -22.375 -8.672 1 98.31 335 GLY A O 1
ATOM 2549 N N . LYS A 1 336 ? 12.961 -22.828 -10.805 1 98.75 336 LYS A N 1
ATOM 2550 C CA . LYS A 1 336 ? 11.789 -23.703 -10.742 1 98.75 336 LYS A CA 1
ATOM 2551 C C . LYS A 1 336 ? 12.195 -25.156 -10.852 1 98.75 336 LYS A C 1
ATOM 2553 O O . LYS A 1 336 ? 13.219 -25.484 -11.469 1 98.75 336 LYS A O 1
ATOM 2558 N N . ILE A 1 337 ? 11.438 -26.016 -10.25 1 98.81 337 ILE A N 1
ATOM 2559 C CA . ILE A 1 337 ? 11.516 -27.469 -10.438 1 98.81 337 ILE A CA 1
ATOM 2560 C C . ILE A 1 337 ? 10.414 -27.922 -11.391 1 98.81 337 ILE A C 1
ATOM 2562 O O . ILE A 1 337 ? 9.25 -27.547 -11.227 1 98.81 337 ILE A O 1
ATOM 2566 N N . VAL A 1 338 ? 10.805 -28.703 -12.367 1 98.88 338 VAL A N 1
ATOM 2567 C CA . VAL A 1 338 ? 9.852 -29.156 -13.383 1 98.88 338 VAL A CA 1
ATOM 2568 C C . VAL A 1 338 ? 9.734 -30.688 -13.336 1 98.88 338 VAL A C 1
ATOM 2570 O O . VAL A 1 338 ? 10.703 -31.375 -13.031 1 98.88 338 VAL A O 1
ATOM 2573 N N . ILE A 1 339 ? 8.539 -31.172 -13.547 1 98.94 339 ILE A N 1
ATOM 2574 C CA . ILE A 1 339 ? 8.281 -32.594 -13.766 1 98.94 339 ILE A CA 1
ATOM 2575 C C . ILE A 1 339 ? 7.797 -32.812 -15.195 1 98.94 339 ILE A C 1
ATOM 2577 O O . ILE A 1 339 ? 6.742 -32.312 -15.586 1 98.94 339 ILE A O 1
ATOM 2581 N N . ARG A 1 340 ? 8.516 -33.562 -15.906 1 98.69 340 ARG A N 1
ATOM 2582 C CA . ARG A 1 340 ? 8.141 -33.906 -17.266 1 98.69 340 ARG A CA 1
ATOM 2583 C C . ARG A 1 340 ? 7.195 -35.094 -17.281 1 98.69 340 ARG A C 1
ATOM 2585 O O . ARG A 1 340 ? 7.473 -36.125 -16.656 1 98.69 340 ARG A O 1
ATOM 2592 N N . ILE A 1 341 ? 6.129 -35.062 -17.969 1 98.06 341 ILE A N 1
ATOM 2593 C CA . ILE A 1 341 ? 5.117 -36.125 -17.984 1 98.06 341 ILE A CA 1
ATOM 2594 C C . ILE A 1 341 ? 5.094 -36.812 -19.344 1 98.06 341 ILE A C 1
ATOM 2596 O O . ILE A 1 341 ? 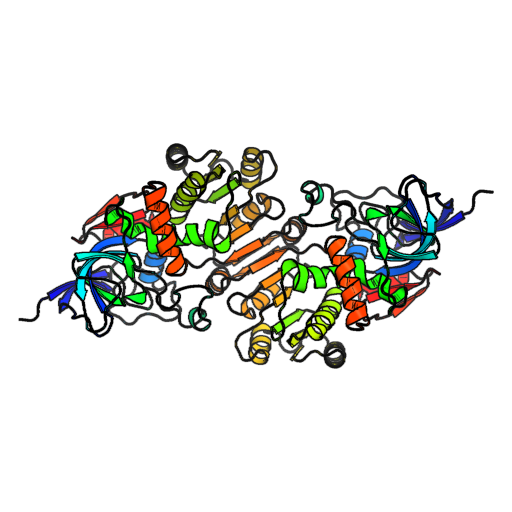5.074 -38.031 -19.438 1 98.06 341 ILE A O 1
ATOM 2600 N N . SER A 1 342 ? 5.016 -36.094 -20.453 1 88.75 342 SER A N 1
ATOM 2601 C CA . SER A 1 342 ? 5.086 -36.656 -21.797 1 88.75 342 SER A CA 1
ATOM 2602 C C . SER A 1 342 ? 5.988 -35.844 -22.703 1 88.75 342 SER A C 1
ATOM 2604 O O . SER A 1 342 ? 6.238 -34.656 -22.422 1 88.75 342 SER A O 1
ATOM 2606 N N . MET B 1 1 ? 11.109 53.375 17.141 1 54.44 1 MET B N 1
ATOM 2607 C CA . MET B 1 1 ? 11.25 52.094 17.844 1 54.44 1 MET B CA 1
ATOM 2608 C C . MET B 1 1 ? 10.719 50.938 17 1 54.44 1 MET B C 1
ATOM 2610 O O . MET B 1 1 ? 9.742 51.094 16.266 1 54.44 1 MET B O 1
ATOM 2614 N N . ALA B 1 2 ? 11.523 49.844 16.797 1 73.94 2 ALA B N 1
ATOM 2615 C CA . ALA B 1 2 ? 11.031 48.781 15.93 1 73.94 2 ALA B CA 1
ATOM 2616 C C . ALA B 1 2 ? 9.711 48.219 16.438 1 73.94 2 ALA B C 1
ATOM 2618 O O . ALA B 1 2 ? 9.508 48.094 17.656 1 73.94 2 ALA B O 1
ATOM 2619 N N . GLN B 1 3 ? 8.742 48.125 15.688 1 92.88 3 GLN B N 1
ATOM 2620 C CA . GLN B 1 3 ? 7.48 47.469 16.062 1 92.88 3 GLN B CA 1
ATOM 2621 C C . GLN B 1 3 ? 7.715 46.062 16.609 1 92.88 3 GLN B C 1
ATOM 2623 O O . GLN B 1 3 ? 8.602 45.375 16.141 1 92.88 3 GLN B O 1
ATOM 2628 N N . MET B 1 4 ? 7.07 45.719 17.719 1 97.38 4 MET B N 1
ATOM 2629 C CA . MET B 1 4 ? 7.227 44.438 18.375 1 97.38 4 MET B CA 1
ATOM 2630 C C . MET B 1 4 ? 5.98 43.562 18.203 1 97.38 4 MET B C 1
ATOM 2632 O O . MET B 1 4 ? 4.91 44.094 17.859 1 97.38 4 MET B O 1
ATOM 2636 N N . MET B 1 5 ? 6.152 42.312 18.375 1 97.56 5 MET B N 1
ATOM 2637 C CA . MET B 1 5 ? 5.047 41.344 18.359 1 97.56 5 MET B CA 1
ATOM 2638 C C . MET B 1 5 ? 5.234 40.281 19.422 1 97.56 5 MET B C 1
ATOM 2640 O O . MET B 1 5 ? 6.328 40.125 19.969 1 97.56 5 MET B O 1
ATOM 2644 N N . LYS B 1 6 ? 4.109 39.625 19.719 1 98.25 6 LYS B N 1
ATOM 2645 C CA . LYS B 1 6 ? 4.164 38.531 20.656 1 98.25 6 LYS B CA 1
ATOM 2646 C C . LYS B 1 6 ? 4.168 37.188 19.938 1 98.25 6 LYS B C 1
ATOM 2648 O O . LYS B 1 6 ? 3.533 37.031 18.891 1 98.25 6 LYS B O 1
ATOM 2653 N N . ARG B 1 7 ? 4.875 36.281 20.422 1 98.06 7 ARG B N 1
ATOM 2654 C CA . ARG B 1 7 ? 4.812 34.875 19.984 1 98.06 7 ARG B CA 1
ATOM 2655 C C . ARG B 1 7 ? 5.109 33.938 21.141 1 98.06 7 ARG B C 1
ATOM 2657 O O . ARG B 1 7 ? 5.699 34.344 22.141 1 98.06 7 ARG B O 1
ATOM 2664 N N . TRP B 1 8 ? 4.613 32.75 21.047 1 98.19 8 TRP B N 1
ATOM 2665 C CA . TRP B 1 8 ? 4.969 31.672 21.984 1 98.19 8 TRP B CA 1
ATOM 2666 C C . TRP B 1 8 ? 6.199 30.922 21.5 1 98.19 8 TRP B C 1
ATOM 2668 O O . TRP B 1 8 ? 6.332 30.625 20.312 1 98.19 8 TRP B O 1
ATOM 2678 N N . GLN B 1 9 ? 7.109 30.672 22.406 1 97.5 9 GLN B N 1
ATOM 2679 C CA . GLN B 1 9 ? 8.305 29.922 22.016 1 97.5 9 GLN B CA 1
ATOM 2680 C C . GLN B 1 9 ? 8.742 28.969 23.125 1 97.5 9 GLN B C 1
ATOM 2682 O O . GLN B 1 9 ? 8.453 29.203 24.297 1 97.5 9 GLN B O 1
ATOM 2687 N N . LEU B 1 10 ? 9.344 27.922 22.719 1 96.31 10 LEU B N 1
ATOM 2688 C CA . LEU B 1 10 ? 9.977 26.953 23.609 1 96.31 10 LEU B CA 1
ATOM 2689 C C . LEU B 1 10 ? 11.43 27.328 23.891 1 96.31 10 LEU B C 1
ATOM 2691 O O . LEU B 1 10 ? 12.195 27.594 22.953 1 96.31 10 LEU B O 1
ATOM 2695 N N . SER B 1 11 ? 11.82 27.344 25.172 1 94.69 11 SER B N 1
ATOM 2696 C CA . SER B 1 11 ? 13.227 27.438 25.531 1 94.69 11 SER B CA 1
ATOM 2697 C C . SER B 1 11 ? 13.883 26.062 25.594 1 94.69 11 SER B C 1
ATOM 2699 O O . SER B 1 11 ? 15.102 25.938 25.438 1 94.69 11 SER B O 1
ATOM 2701 N N . SER B 1 12 ? 13.125 25.125 25.859 1 93.81 12 SER B N 1
ATOM 2702 C CA . SER B 1 12 ? 13.414 23.703 25.875 1 93.81 12 SER B CA 1
ATOM 2703 C C . SER B 1 12 ? 12.148 22.875 25.656 1 93.81 12 SER B C 1
ATOM 2705 O O . SER B 1 12 ? 11.039 23.422 25.672 1 93.81 12 SER B O 1
ATOM 2707 N N . PHE B 1 13 ? 12.375 21.672 25.438 1 93.5 13 PHE B N 1
ATOM 2708 C CA . PHE B 1 13 ? 11.211 20.844 25.172 1 93.5 13 PHE B CA 1
ATOM 2709 C C . PHE B 1 13 ? 10.344 20.719 26.422 1 93.5 13 PHE B C 1
ATOM 2711 O O . PHE B 1 13 ? 10.844 20.797 27.547 1 93.5 13 PHE B O 1
ATOM 2718 N N . GLY B 1 14 ? 9.016 20.531 26.109 1 93.25 14 GLY B N 1
ATOM 2719 C CA . GLY B 1 14 ? 8.062 20.422 27.203 1 93.25 14 GLY B CA 1
ATOM 2720 C C . GLY B 1 14 ? 7.09 21.578 27.266 1 93.25 14 GLY B C 1
ATOM 2721 O O . GLY B 1 14 ? 7.484 22.734 27.094 1 93.25 14 GLY B O 1
ATOM 2722 N N . THR B 1 15 ? 5.855 21.266 27.562 1 91.31 15 THR B N 1
ATOM 2723 C CA . THR B 1 15 ? 4.793 22.266 27.594 1 91.31 15 THR B CA 1
ATOM 2724 C C . THR B 1 15 ? 5.09 23.344 28.641 1 91.31 15 THR B C 1
ATOM 2726 O O . THR B 1 15 ? 4.758 24.516 28.453 1 91.31 15 THR B O 1
ATOM 2729 N N . GLU B 1 16 ? 5.676 22.969 29.703 1 92.56 16 GLU B N 1
ATOM 2730 C CA . GLU B 1 16 ? 5.992 23.891 30.781 1 92.56 16 GLU B CA 1
ATOM 2731 C C . GLU B 1 16 ? 7.012 24.938 30.344 1 92.56 16 GLU B C 1
ATOM 2733 O O . GLU B 1 16 ? 7.141 25.984 30.969 1 92.56 16 GLU B O 1
ATOM 2738 N N . ASN B 1 17 ? 7.738 24.625 29.312 1 95.62 17 ASN B N 1
ATOM 2739 C CA . ASN B 1 17 ? 8.781 25.531 28.828 1 95.62 17 ASN B CA 1
ATOM 2740 C C . ASN B 1 17 ? 8.281 26.406 27.688 1 95.62 17 ASN B C 1
ATOM 2742 O O . ASN B 1 17 ? 9.062 27.109 27.031 1 95.62 17 ASN B O 1
ATOM 2746 N N . LEU B 1 18 ? 7.004 26.359 27.375 1 96.56 18 LEU B N 1
ATOM 2747 C CA . LEU B 1 18 ? 6.363 27.25 26.422 1 96.56 18 LEU B CA 1
ATOM 2748 C C . LEU B 1 18 ? 6.047 28.609 27.062 1 96.56 18 LEU B C 1
ATOM 2750 O O . LEU B 1 18 ? 5.273 28.672 28.016 1 96.56 18 LEU B O 1
ATOM 2754 N N . HIS B 1 19 ? 6.656 29.672 26.531 1 96.81 19 HIS B N 1
ATOM 2755 C CA . HIS B 1 19 ? 6.488 31 27.141 1 96.81 19 HIS B CA 1
ATOM 2756 C C . HIS B 1 19 ? 6.168 32.062 26.094 1 96.81 19 HIS B C 1
ATOM 2758 O O . HIS B 1 19 ? 6.641 31.969 24.953 1 96.81 19 HIS B O 1
ATOM 2764 N N . LEU B 1 20 ? 5.379 33 26.5 1 97.56 20 LEU B N 1
ATOM 2765 C CA . LEU B 1 20 ? 5.074 34.156 25.672 1 97.56 20 LEU B CA 1
ATOM 2766 C C . LEU B 1 20 ? 6.211 35.188 25.719 1 97.56 20 LEU B C 1
ATOM 2768 O O . LEU B 1 20 ? 6.676 35.562 26.797 1 97.56 20 LEU B O 1
ATOM 2772 N N . THR B 1 21 ? 6.641 35.562 24.531 1 97.44 21 THR B N 1
ATOM 2773 C CA . THR B 1 21 ? 7.758 36.5 24.438 1 97.44 21 THR B CA 1
ATOM 2774 C C . THR B 1 21 ? 7.449 37.625 23.438 1 97.44 21 THR B C 1
ATOM 2776 O O . THR B 1 21 ? 6.609 37.438 22.562 1 97.44 21 THR B O 1
ATOM 2779 N N . GLU B 1 22 ? 8.117 38.75 23.656 1 97.62 22 GLU B N 1
ATOM 2780 C CA . GLU B 1 22 ? 8.055 39.844 22.688 1 97.62 22 GLU B CA 1
ATOM 2781 C C . GLU B 1 22 ? 9.297 39.875 21.812 1 97.62 22 GLU B C 1
ATOM 2783 O O . GLU B 1 22 ? 10.422 39.812 22.312 1 97.62 22 GLU B O 1
ATOM 2788 N N . VAL B 1 23 ? 9.047 39.938 20.594 1 97 23 VAL B N 1
ATOM 2789 C CA . VAL B 1 23 ? 10.141 39.969 19.625 1 97 23 VAL B CA 1
ATOM 2790 C C . VAL B 1 23 ? 9.883 41.031 18.578 1 97 23 VAL B C 1
ATOM 2792 O O . VAL B 1 23 ? 8.758 41.531 18.438 1 97 23 VAL B O 1
ATOM 2795 N N . PRO B 1 24 ? 10.891 41.469 17.844 1 97.25 24 PRO B N 1
ATOM 2796 C CA . PRO B 1 24 ? 10.664 42.438 16.766 1 97.25 24 PRO B CA 1
ATOM 2797 C C . PRO B 1 24 ? 9.742 41.906 15.672 1 97.25 24 PRO B C 1
ATOM 2799 O O . PRO B 1 24 ? 9.82 40.75 15.305 1 97.25 24 PRO B O 1
ATOM 2802 N N . LEU B 1 25 ? 8.922 42.781 15.188 1 98.12 25 LEU B N 1
ATOM 2803 C CA . LEU B 1 25 ? 8.086 42.469 14.031 1 98.12 25 LEU B CA 1
ATOM 2804 C C . LEU B 1 25 ? 8.945 42.219 12.789 1 98.12 25 LEU B C 1
ATOM 2806 O O . LEU B 1 25 ? 9.734 43.094 12.406 1 98.12 25 LEU B O 1
ATOM 2810 N N . PRO B 1 26 ? 8.812 41.062 12.188 1 96.88 26 PRO B N 1
ATOM 2811 C CA . PRO B 1 26 ? 9.641 40.812 11.008 1 96.88 26 PRO B CA 1
ATOM 2812 C C . PRO B 1 26 ? 9.148 41.562 9.773 1 96.88 26 PRO B C 1
ATOM 2814 O O . PRO B 1 26 ? 7.98 41.969 9.703 1 96.88 26 PRO B O 1
ATOM 2817 N N . LYS B 1 27 ? 10.031 41.781 8.852 1 97.06 27 LYS B N 1
ATOM 2818 C CA . LYS B 1 27 ? 9.719 42.375 7.555 1 97.06 27 LYS B CA 1
ATOM 2819 C C . LYS B 1 27 ? 9.844 41.344 6.438 1 97.06 27 LYS B C 1
ATOM 2821 O O . LYS B 1 27 ? 10.805 40.594 6.406 1 97.06 27 LYS B O 1
ATOM 2826 N N . PRO B 1 28 ? 8.844 41.344 5.574 1 98.25 28 PRO B N 1
ATOM 2827 C CA . PRO B 1 28 ? 8.898 40.344 4.512 1 98.25 28 PRO B CA 1
ATOM 2828 C C . PRO B 1 28 ? 10 40.656 3.488 1 98.25 28 PRO B C 1
ATOM 2830 O O . PRO B 1 28 ? 10.133 41.781 3.029 1 98.25 28 PRO B O 1
ATOM 2833 N N . GLY B 1 29 ? 10.773 39.625 3.193 1 98.19 29 GLY B N 1
ATOM 2834 C CA . GLY B 1 29 ? 11.758 39.688 2.127 1 98.19 29 GLY B CA 1
ATOM 2835 C C . GLY B 1 29 ? 11.195 39.312 0.77 1 98.19 29 GLY B C 1
ATOM 2836 O O . GLY B 1 29 ? 9.984 39.344 0.563 1 98.19 29 GLY B O 1
ATOM 2837 N N . TYR B 1 30 ? 12.117 39 -0.189 1 98.12 30 TYR B N 1
ATOM 2838 C CA . TYR B 1 30 ? 11.734 38.656 -1.556 1 98.12 30 TYR B CA 1
ATOM 2839 C C . TYR B 1 30 ? 10.789 37.469 -1.576 1 98.12 30 TYR B C 1
ATOM 2841 O O . TYR B 1 30 ? 11.078 36.438 -0.986 1 98.12 30 TYR B O 1
ATOM 2849 N N . ASN B 1 31 ? 9.578 37.594 -2.164 1 98.31 31 ASN B N 1
ATOM 2850 C CA . ASN B 1 31 ? 8.547 36.562 -2.373 1 98.31 31 ASN B CA 1
ATOM 2851 C C . ASN B 1 31 ? 7.875 36.188 -1.061 1 98.31 31 ASN B C 1
ATOM 2853 O O . ASN B 1 31 ? 7.262 35.125 -0.965 1 98.31 31 ASN B O 1
ATOM 2857 N N . GLU B 1 32 ? 8.008 37.094 -0.11 1 98.75 32 GLU B N 1
ATOM 2858 C CA . GLU B 1 32 ? 7.496 36.75 1.213 1 98.75 32 GLU B CA 1
ATOM 2859 C C . GLU B 1 32 ? 6.277 37.594 1.568 1 98.75 32 GLU B C 1
ATOM 2861 O O . GLU B 1 32 ? 6.129 38.719 1.068 1 98.75 32 GLU B O 1
ATOM 2866 N N . LEU B 1 33 ? 5.461 37.031 2.373 1 98.88 33 LEU B N 1
ATOM 2867 C CA . LEU B 1 33 ? 4.258 37.656 2.908 1 98.88 33 LEU B CA 1
ATOM 2868 C C . LEU B 1 33 ? 4.359 37.844 4.418 1 98.88 33 LEU B C 1
ATOM 2870 O O . LEU B 1 33 ? 4.797 36.906 5.125 1 98.88 33 LEU B O 1
ATOM 2874 N N . LEU B 1 34 ? 4.027 39 4.859 1 98.88 34 LEU B N 1
ATOM 2875 C CA . LEU B 1 34 ? 3.754 39.156 6.281 1 98.88 34 LEU B CA 1
ATOM 2876 C C . LEU B 1 34 ? 2.277 38.906 6.582 1 98.88 34 LEU B C 1
ATOM 2878 O O . LEU B 1 34 ? 1.413 39.625 6.066 1 98.88 34 LEU B O 1
ATOM 2882 N N . VAL B 1 35 ? 2.029 37.938 7.359 1 98.88 35 VAL B N 1
ATOM 2883 C CA . VAL B 1 35 ? 0.652 37.562 7.648 1 98.88 35 VAL B CA 1
ATOM 2884 C C . VAL B 1 35 ? 0.332 37.844 9.117 1 98.88 35 VAL B C 1
ATOM 2886 O O . VAL B 1 35 ? 1.066 37.438 10.016 1 98.88 35 VAL B O 1
ATOM 2889 N N . LYS B 1 36 ? -0.678 38.594 9.344 1 98.88 36 LYS B N 1
ATOM 2890 C CA . LYS B 1 36 ? -1.246 38.719 10.688 1 98.88 36 LYS B CA 1
ATOM 2891 C C . LYS B 1 36 ? -2.135 37.5 11.008 1 98.88 36 LYS B C 1
ATOM 2893 O O . LYS B 1 36 ? -3.193 37.344 10.398 1 98.88 36 LYS B O 1
ATOM 2898 N N . ILE B 1 37 ? -1.731 36.719 11.953 1 98.88 37 ILE B N 1
ATOM 2899 C CA . ILE B 1 37 ? -2.428 35.469 12.234 1 98.88 37 ILE B CA 1
ATOM 2900 C C . ILE B 1 37 ? -3.691 35.75 13.047 1 98.88 37 ILE B C 1
ATOM 2902 O O . ILE B 1 37 ? -3.65 36.5 14.031 1 98.88 37 ILE B O 1
ATOM 2906 N N . SER B 1 38 ? -4.777 35.188 12.586 1 98.81 38 SER B N 1
ATOM 2907 C CA . SER B 1 38 ? -6.047 35.281 13.297 1 98.81 38 SER B CA 1
ATOM 2908 C C . SER B 1 38 ? -6.25 34.094 14.219 1 98.81 38 SER B C 1
ATOM 2910 O O . SER B 1 38 ? -6.762 34.219 15.328 1 98.81 38 SER B O 1
ATOM 2912 N N . ALA B 1 39 ? -5.848 32.906 13.734 1 98.88 39 ALA B N 1
ATOM 2913 C CA . ALA B 1 39 ? -6.062 31.688 14.484 1 98.88 39 ALA B CA 1
ATOM 2914 C C . ALA B 1 39 ? -5.066 30.609 14.062 1 98.88 39 ALA B C 1
ATOM 2916 O O . ALA B 1 39 ? -4.598 30.594 12.922 1 98.88 39 ALA B O 1
ATOM 2917 N N . VAL B 1 40 ? -4.695 29.781 15.016 1 98.88 40 VAL B N 1
ATOM 2918 C CA . VAL B 1 40 ? -3.979 28.531 14.766 1 98.88 40 VAL B CA 1
ATOM 2919 C C . VAL B 1 40 ? -4.785 27.344 15.297 1 98.88 40 VAL B C 1
ATOM 2921 O O . VAL B 1 40 ? -5.734 27.531 16.062 1 98.88 40 VAL B O 1
ATOM 2924 N N . SER B 1 41 ? -4.527 26.172 14.828 1 98.88 41 SER B N 1
ATOM 2925 C CA . SER B 1 41 ? -5.141 24.969 15.352 1 98.88 41 SER B CA 1
ATOM 2926 C C . SER B 1 41 ? -4.094 23.906 15.664 1 98.88 41 SER B C 1
ATOM 2928 O O . SER B 1 41 ? -3.01 23.906 15.078 1 98.88 41 SER B O 1
ATOM 2930 N N . LEU B 1 42 ? -4.402 23.062 16.625 1 98.62 42 LEU B N 1
ATOM 2931 C CA . LEU B 1 42 ? -3.42 22.109 17.141 1 98.62 42 LEU B CA 1
ATOM 2932 C C . LEU B 1 42 ? -3.633 20.719 16.531 1 98.62 42 LEU B C 1
ATOM 2934 O O . LEU B 1 42 ? -4.773 20.281 16.375 1 98.62 42 LEU B O 1
ATOM 2938 N N . ASN B 1 43 ? -2.555 20.156 16.141 1 97.12 43 ASN B N 1
ATOM 2939 C CA . ASN B 1 43 ? -2.484 18.75 15.742 1 97.12 43 ASN B CA 1
ATOM 2940 C C . ASN B 1 43 ? -1.744 17.906 16.781 1 97.12 43 ASN B C 1
ATOM 2942 O O . ASN B 1 43 ? -0.938 18.438 17.547 1 97.12 43 ASN B O 1
ATOM 2946 N N . TYR B 1 44 ? -2.02 16.594 16.766 1 93.06 44 TYR B N 1
ATOM 2947 C CA . TYR B 1 44 ? -1.264 15.711 17.656 1 93.06 44 TYR B CA 1
ATOM 2948 C C . TYR B 1 44 ? 0.236 15.867 17.422 1 93.06 44 TYR B C 1
ATOM 2950 O O . TYR B 1 44 ? 1.025 15.789 18.375 1 93.06 44 TYR B O 1
ATOM 2958 N N . ARG B 1 45 ? 0.647 16.047 16.219 1 93.06 45 ARG B N 1
ATOM 2959 C CA . ARG B 1 45 ? 2.057 16.25 15.906 1 93.06 45 ARG B CA 1
ATOM 2960 C C . ARG B 1 45 ? 2.631 17.438 16.672 1 93.06 45 ARG B C 1
ATOM 2962 O O . ARG B 1 45 ? 3.803 17.422 17.047 1 93.06 45 ARG B O 1
ATOM 2969 N N . ASP B 1 46 ? 1.872 18.453 16.891 1 96.12 46 ASP B N 1
ATOM 2970 C CA . ASP B 1 46 ? 2.357 19.641 17.594 1 96.12 46 ASP B CA 1
ATOM 2971 C C . ASP B 1 46 ? 2.748 19.297 19.031 1 96.12 46 ASP B C 1
ATOM 2973 O O . ASP B 1 46 ? 3.721 19.828 19.562 1 96.12 46 ASP B O 1
ATOM 2977 N N . LYS B 1 47 ? 1.953 18.438 19.594 1 93.75 47 LYS B N 1
ATOM 2978 C CA . LYS B 1 47 ? 2.289 17.953 20.938 1 93.75 47 LYS B CA 1
ATOM 2979 C C . LYS B 1 47 ? 3.609 17.203 20.938 1 93.75 47 LYS B C 1
ATOM 2981 O O . LYS B 1 47 ? 4.457 17.406 21.812 1 93.75 47 LYS B O 1
ATOM 2986 N N . LEU B 1 48 ? 3.756 16.312 20 1 91.88 48 LEU B N 1
ATOM 2987 C CA . LEU B 1 48 ? 4.973 15.516 19.906 1 91.88 48 LEU B CA 1
ATOM 2988 C C . LEU B 1 48 ? 6.191 16.406 19.688 1 91.88 48 LEU B C 1
ATOM 2990 O O . LEU B 1 48 ? 7.262 16.141 20.25 1 91.88 48 LEU B O 1
ATOM 2994 N N . VAL B 1 49 ? 6.012 17.406 18.891 1 92.75 49 VAL B N 1
ATOM 2995 C CA . VAL B 1 49 ? 7.094 18.359 18.641 1 92.75 49 VAL B CA 1
ATOM 2996 C C . VAL B 1 49 ? 7.438 19.094 19.938 1 92.75 49 VAL B C 1
ATOM 2998 O O . VAL B 1 49 ? 8.617 19.25 20.281 1 92.75 49 VAL B O 1
ATOM 3001 N N . LEU B 1 50 ? 6.406 19.516 20.609 1 93.38 50 LEU B N 1
ATOM 3002 C CA . LEU B 1 50 ? 6.605 20.219 21.875 1 93.38 50 LEU B CA 1
ATOM 3003 C C . LEU B 1 50 ? 7.391 19.344 22.859 1 93.38 50 LEU B C 1
ATOM 3005 O O . LEU B 1 50 ? 8.18 19.859 23.656 1 93.38 50 LEU B O 1
ATOM 3009 N N . GLU B 1 51 ? 7.227 18.094 22.766 1 92.12 51 GLU B N 1
ATOM 3010 C CA . GLU B 1 51 ? 7.832 17.141 23.703 1 92.12 51 GLU B CA 1
ATOM 3011 C C . GLU B 1 51 ? 9.172 16.641 23.188 1 92.12 51 GLU B C 1
ATOM 3013 O O . GLU B 1 51 ? 9.859 15.875 23.875 1 92.12 51 GLU B O 1
ATOM 3018 N N . GLY B 1 52 ? 9.594 17 22.016 1 90.75 52 GLY B N 1
ATOM 3019 C CA . GLY B 1 52 ? 10.859 16.578 21.438 1 90.75 52 GLY B CA 1
ATOM 3020 C C . GLY B 1 52 ? 10.859 15.125 21.016 1 90.75 52 GLY B C 1
ATOM 3021 O O . GLY B 1 52 ? 11.906 14.469 21.031 1 90.75 52 GLY B O 1
ATOM 3022 N N . LYS B 1 53 ? 9.711 14.625 20.578 1 85.81 53 LYS B N 1
ATOM 3023 C CA . LYS B 1 53 ? 9.586 13.188 20.375 1 85.81 53 LYS B CA 1
ATOM 3024 C C . LYS B 1 53 ? 9.359 12.867 18.891 1 85.81 53 LYS B C 1
ATOM 3026 O O . LYS B 1 53 ? 9.156 11.703 18.531 1 85.81 53 LYS B O 1
ATOM 3031 N N . LEU B 1 54 ? 9.391 13.797 18.016 1 83 54 LEU B N 1
ATOM 3032 C CA . LEU B 1 54 ? 8.961 13.539 16.641 1 83 54 LEU B CA 1
ATOM 3033 C C . LEU B 1 54 ? 10.086 13.836 15.656 1 83 54 LEU B C 1
ATOM 3035 O O . LEU B 1 54 ? 10.453 12.977 14.852 1 83 54 LEU B O 1
ATOM 3039 N N . LEU B 1 55 ? 10.758 14.875 15.797 1 80.94 55 LEU B N 1
ATOM 3040 C CA . LEU B 1 55 ? 11.68 15.367 14.781 1 80.94 55 LEU B CA 1
ATOM 3041 C C . LEU B 1 55 ? 13.047 14.711 14.93 1 80.94 55 LEU B C 1
ATOM 3043 O O . LEU B 1 55 ? 13.602 14.656 16.031 1 80.94 55 LEU B O 1
ATOM 3047 N N . PRO B 1 56 ? 13.5 14.219 13.812 1 78.06 56 PRO B N 1
ATOM 3048 C CA . PRO B 1 56 ? 14.867 13.688 13.891 1 78.06 56 PRO B CA 1
ATOM 3049 C C . PRO B 1 56 ? 15.906 14.766 14.18 1 78.06 56 PRO B C 1
ATOM 3051 O O . PRO B 1 56 ? 16.844 14.539 14.953 1 78.06 56 PRO B O 1
ATOM 3054 N N . ASP B 1 57 ? 15.742 15.852 13.508 1 77.69 57 ASP B N 1
ATOM 3055 C CA . ASP B 1 57 ? 16.594 17.016 13.758 1 77.69 57 ASP B CA 1
ATOM 3056 C C . ASP B 1 57 ? 15.891 18.016 14.68 1 77.69 57 ASP B C 1
ATOM 3058 O O . ASP B 1 57 ? 14.922 18.672 14.273 1 77.69 57 ASP B O 1
ATOM 3062 N N . LEU B 1 58 ? 16.406 18.141 15.797 1 80.62 58 LEU B N 1
ATOM 3063 C CA . LEU B 1 58 ? 15.773 19.031 16.766 1 80.62 58 LEU B CA 1
ATOM 3064 C C . LEU B 1 58 ? 15.914 20.484 16.359 1 80.62 58 LEU B C 1
ATOM 3066 O O . LEU B 1 58 ? 16.984 20.906 15.891 1 80.62 58 LEU B O 1
ATOM 3070 N N . PRO B 1 59 ? 14.789 21.172 16.375 1 85.56 59 PRO B N 1
ATOM 3071 C CA . PRO B 1 59 ? 14.852 22.578 16.031 1 85.56 59 PRO B CA 1
ATOM 3072 C C . PRO B 1 59 ? 15.711 23.391 17 1 85.56 59 PRO B C 1
ATOM 3074 O O . PRO B 1 59 ? 15.898 22.984 18.141 1 85.56 59 PRO B O 1
ATOM 3077 N N . GLU B 1 60 ? 16.219 24.453 16.453 1 88.19 60 GLU B N 1
ATOM 3078 C CA . GLU B 1 60 ? 17 25.359 17.297 1 88.19 60 GLU B CA 1
ATOM 3079 C C . GLU B 1 60 ? 16.094 26.094 18.281 1 88.19 60 GLU B C 1
ATOM 3081 O O . GLU B 1 60 ? 14.992 26.516 17.938 1 88.19 60 GLU B O 1
ATOM 3086 N N . MET B 1 61 ? 16.594 26.172 19.516 1 92.69 61 MET B N 1
ATOM 3087 C CA . MET B 1 61 ? 15.867 26.938 20.531 1 92.69 61 MET B CA 1
ATOM 3088 C C . MET B 1 61 ? 16.344 28.391 20.562 1 92.69 61 MET B C 1
ATOM 3090 O O . MET B 1 61 ? 17.516 28.672 20.328 1 92.69 61 MET B O 1
ATOM 3094 N N . PRO B 1 62 ? 15.461 29.391 20.875 1 95.75 62 PRO B N 1
ATOM 3095 C CA . PRO B 1 62 ? 14.031 29.203 21.141 1 95.75 62 PRO B CA 1
ATOM 3096 C C . PRO B 1 62 ? 13.242 28.859 19.875 1 95.75 62 PRO B C 1
ATOM 3098 O O . PRO B 1 62 ? 13.602 29.312 18.781 1 95.75 62 PRO B O 1
ATOM 3101 N N . PHE B 1 63 ? 12.195 28.094 20.047 1 96.06 63 PHE B N 1
ATOM 3102 C CA . PHE B 1 63 ? 11.461 27.547 18.922 1 96.06 63 PHE B CA 1
ATOM 3103 C C . PHE B 1 63 ? 9.969 27.859 19.047 1 96.06 63 PHE B C 1
ATOM 3105 O O . PHE B 1 63 ? 9.375 27.656 20.109 1 96.06 63 PHE B O 1
ATOM 3112 N N . THR B 1 64 ? 9.359 28.438 17.984 1 97.75 64 THR B N 1
ATOM 3113 C CA . THR B 1 64 ? 7.914 28.641 17.922 1 97.75 64 THR B CA 1
ATOM 3114 C C . THR B 1 64 ? 7.211 27.422 17.344 1 97.75 64 THR B C 1
ATOM 3116 O O . THR B 1 64 ? 7.508 27 16.219 1 97.75 64 THR B O 1
ATOM 3119 N N . PRO B 1 65 ? 6.23 26.797 18.062 1 97.56 65 PRO B N 1
ATOM 3120 C CA . PRO B 1 65 ? 5.574 25.562 17.609 1 97.56 65 PRO B CA 1
ATOM 3121 C C . PRO B 1 65 ? 4.285 25.844 16.828 1 97.56 65 PRO B C 1
ATOM 3123 O O . PRO B 1 65 ? 3.963 27 16.547 1 97.56 65 PRO B O 1
ATOM 3126 N N . VAL B 1 66 ? 3.607 24.797 16.391 1 98.62 66 VAL B N 1
ATOM 3127 C CA . VAL B 1 66 ? 2.283 24.719 15.781 1 98.62 66 VAL B CA 1
ATOM 3128 C C . VAL B 1 66 ? 2.404 24.844 14.258 1 98.62 66 VAL B C 1
ATOM 3130 O O . VAL B 1 66 ? 3.074 25.75 13.758 1 98.62 66 VAL B O 1
ATOM 3133 N N . SER B 1 67 ? 1.668 24.016 13.578 1 98.62 67 SER B N 1
ATOM 3134 C CA . SER B 1 67 ? 1.845 23.8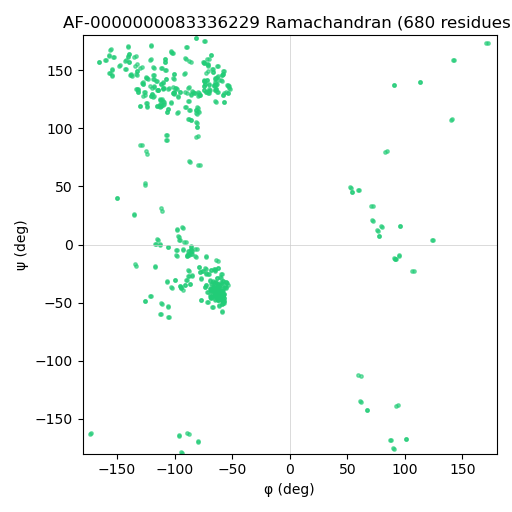75 12.141 1 98.62 67 SER B CA 1
ATOM 3135 C C . SER B 1 67 ? 0.792 24.672 11.367 1 98.62 67 SER B C 1
ATOM 3137 O O . SER B 1 67 ? 1.062 25.172 10.281 1 98.62 67 SER B O 1
ATOM 3139 N N . ASP B 1 68 ? -0.376 24.828 11.922 1 98.75 68 ASP B N 1
ATOM 3140 C CA . ASP B 1 68 ? -1.545 25.328 11.211 1 98.75 68 ASP B CA 1
ATOM 3141 C C . ASP B 1 68 ? -1.785 26.812 11.523 1 98.75 68 ASP B C 1
ATOM 3143 O O . ASP B 1 68 ? -1.616 27.234 12.664 1 98.75 68 ASP B O 1
ATOM 3147 N N . MET B 1 69 ? -2.305 27.5 10.477 1 98.75 69 MET B N 1
ATOM 3148 C CA . MET B 1 69 ? -2.678 28.875 10.734 1 98.75 69 MET B CA 1
ATOM 3149 C C . MET B 1 69 ? -3.66 29.391 9.688 1 98.75 69 MET B C 1
ATOM 3151 O O . MET B 1 69 ? -3.783 28.797 8.609 1 98.75 69 MET B O 1
ATOM 3155 N N . ALA B 1 70 ? -4.363 30.391 10.023 1 98.88 70 ALA B N 1
ATOM 3156 C CA . ALA B 1 70 ? -5.098 31.266 9.117 1 98.88 70 ALA B CA 1
ATOM 3157 C C . ALA B 1 70 ? -4.934 32.75 9.508 1 98.88 70 ALA B C 1
ATOM 3159 O O . ALA B 1 70 ? -4.793 33.062 10.688 1 98.88 70 ALA B O 1
ATOM 3160 N N . GLY B 1 71 ? -4.902 33.562 8.531 1 98.75 71 GLY B N 1
ATOM 3161 C CA . GLY B 1 71 ? -4.758 34.969 8.789 1 98.75 71 GLY B CA 1
ATOM 3162 C C . GLY B 1 71 ? -4.906 35.844 7.543 1 98.75 71 GLY B C 1
ATOM 3163 O O . GLY B 1 71 ? -5.48 35.375 6.547 1 98.75 71 GLY B O 1
ATOM 3164 N N . ARG B 1 72 ? -4.422 37.031 7.715 1 98.75 72 ARG B N 1
ATOM 3165 C CA . ARG B 1 72 ? -4.535 38.031 6.641 1 98.75 72 ARG B CA 1
ATOM 3166 C C . ARG B 1 72 ? -3.176 38.625 6.324 1 98.75 72 ARG B C 1
ATOM 3168 O O . ARG B 1 72 ? -2.412 38.969 7.23 1 98.75 72 ARG B O 1
ATOM 3175 N N . ILE B 1 73 ? -2.967 38.812 5.02 1 98.88 73 ILE B N 1
ATOM 3176 C CA . ILE B 1 73 ? -1.725 39.438 4.594 1 98.88 73 ILE B CA 1
ATOM 3177 C C . ILE B 1 73 ? -1.764 40.938 4.93 1 98.88 73 ILE B C 1
ATOM 3179 O O . ILE B 1 73 ? -2.701 41.656 4.547 1 98.88 73 ILE B O 1
ATOM 3183 N N . VAL B 1 74 ? -0.7 41.406 5.555 1 98.69 74 VAL B N 1
ATOM 3184 C CA . VAL B 1 74 ? -0.697 42.812 5.938 1 98.69 74 VAL B CA 1
ATOM 3185 C C . VAL B 1 74 ? 0.428 43.562 5.211 1 98.69 74 VAL B C 1
ATOM 3187 O O . VAL B 1 74 ? 0.44 44.781 5.148 1 98.69 74 VAL B O 1
ATOM 3190 N N . ALA B 1 75 ? 1.393 42.844 4.707 1 98.62 75 ALA B N 1
ATOM 3191 C CA . ALA B 1 75 ? 2.459 43.406 3.879 1 98.62 75 ALA B CA 1
ATOM 3192 C C . ALA B 1 75 ? 3.049 42.344 2.955 1 98.62 75 ALA B C 1
ATOM 3194 O O . ALA B 1 75 ? 3 41.125 3.262 1 98.62 75 ALA B O 1
ATOM 3195 N N . THR B 1 76 ? 3.541 42.75 1.82 1 98.56 76 THR B N 1
ATOM 3196 C CA . THR B 1 76 ? 4.199 41.875 0.873 1 98.56 76 THR B CA 1
ATOM 3197 C C . THR B 1 76 ? 5.613 42.344 0.567 1 98.56 76 THR B C 1
ATOM 3199 O O . THR B 1 76 ? 5.875 43.562 0.573 1 98.56 76 THR B O 1
ATOM 3202 N N . GLY B 1 77 ? 6.496 41.375 0.406 1 98.38 77 GLY B N 1
ATOM 3203 C CA . GLY B 1 77 ? 7.832 41.719 -0.047 1 98.38 77 GLY B CA 1
ATOM 3204 C C . GLY B 1 77 ? 7.93 41.906 -1.552 1 98.38 77 GLY B C 1
ATOM 3205 O O . GLY B 1 77 ? 6.945 41.688 -2.268 1 98.38 77 GLY B O 1
ATOM 3206 N N . PRO B 1 78 ? 9.164 42.281 -1.962 1 97.94 78 PRO B N 1
ATOM 3207 C CA . PRO B 1 78 ? 9.359 42.406 -3.408 1 97.94 78 PRO B CA 1
ATOM 3208 C C . PRO B 1 78 ? 9.156 41.094 -4.152 1 97.94 78 PRO B C 1
ATOM 3210 O O . PRO B 1 78 ? 9.461 40 -3.621 1 97.94 78 PRO B O 1
ATOM 3213 N N . GLY B 1 79 ? 8.609 41.125 -5.367 1 97.81 79 GLY B N 1
ATOM 3214 C CA . GLY B 1 79 ? 8.523 39.969 -6.238 1 97.81 79 GLY B CA 1
ATOM 3215 C C . GLY B 1 79 ? 7.242 39.188 -6.055 1 97.81 79 GLY B C 1
ATOM 3216 O O . GLY B 1 79 ? 6.945 38.281 -6.84 1 97.81 79 GLY B O 1
ATOM 3217 N N . VAL B 1 80 ? 6.492 39.469 -5.035 1 98.5 80 VAL B N 1
ATOM 3218 C CA . VAL B 1 80 ? 5.246 38.75 -4.781 1 98.5 80 VAL B CA 1
ATOM 3219 C C . VAL B 1 80 ? 4.266 39.031 -5.926 1 98.5 80 VAL B C 1
ATOM 3221 O O . VAL B 1 80 ? 4.07 40.156 -6.34 1 98.5 80 VAL B O 1
ATOM 3224 N N . THR B 1 81 ? 3.633 37.938 -6.418 1 98.25 81 THR B N 1
ATOM 3225 C CA . THR B 1 81 ? 2.709 38.094 -7.539 1 98.25 81 THR B CA 1
ATOM 3226 C C . THR B 1 81 ? 1.418 37.312 -7.273 1 98.25 81 THR B C 1
ATOM 3228 O O . THR B 1 81 ? 0.386 37.594 -7.891 1 98.25 81 THR B O 1
ATOM 3231 N N . ARG B 1 82 ? 1.374 36.406 -6.367 1 98.19 82 ARG B N 1
ATOM 3232 C CA . ARG B 1 82 ? 0.245 35.5 -6.199 1 98.19 82 ARG B CA 1
ATOM 3233 C C . ARG B 1 82 ? -0.806 36.094 -5.27 1 98.19 82 ARG B C 1
ATOM 3235 O O . ARG B 1 82 ? -1.974 35.719 -5.309 1 98.19 82 ARG B O 1
ATOM 3242 N N . PHE B 1 83 ? -0.407 37.062 -4.41 1 98.62 83 PHE B N 1
ATOM 3243 C CA . PHE B 1 83 ? -1.293 37.594 -3.383 1 98.62 83 PHE B CA 1
ATOM 3244 C C . PHE B 1 83 ? -1.111 39.094 -3.236 1 98.62 83 PHE B C 1
ATOM 3246 O O . PHE B 1 83 ? -0.176 39.688 -3.797 1 98.62 83 PHE B O 1
ATOM 3253 N N . ARG B 1 84 ? -2.027 39.688 -2.477 1 98.19 84 ARG B N 1
ATOM 3254 C CA . ARG B 1 84 ? -1.942 41.094 -2.129 1 98.19 84 ARG B CA 1
ATOM 3255 C C . ARG B 1 84 ? -2.334 41.344 -0.673 1 98.19 84 ARG B C 1
ATOM 3257 O O . ARG B 1 84 ? -2.932 40.469 -0.04 1 98.19 84 ARG B O 1
ATOM 3264 N N . THR B 1 85 ? -1.951 42.5 -0.252 1 98.5 85 THR B N 1
ATOM 3265 C CA . THR B 1 85 ? -2.348 42.906 1.094 1 98.5 85 THR B CA 1
ATOM 3266 C C . THR B 1 85 ? -3.863 42.844 1.25 1 98.5 85 THR B C 1
ATOM 3268 O O . THR B 1 85 ? -4.602 43.281 0.36 1 98.5 85 THR B O 1
ATOM 3271 N N . GLY B 1 86 ? -4.309 42.219 2.322 1 98.56 86 GLY B N 1
ATOM 3272 C CA . GLY B 1 86 ? -5.734 42.094 2.578 1 98.56 86 GLY B CA 1
ATOM 3273 C C . GLY B 1 86 ? -6.262 40.719 2.338 1 98.56 86 GLY B C 1
ATOM 3274 O O . GLY B 1 86 ? -7.316 40.344 2.863 1 98.56 86 GLY B O 1
ATOM 3275 N N . ASP B 1 87 ? -5.598 39.906 1.523 1 98.62 87 ASP B N 1
ATOM 3276 C CA . ASP B 1 87 ? -6.035 38.562 1.215 1 98.62 87 ASP B CA 1
ATOM 3277 C C . ASP B 1 87 ? -6 37.688 2.459 1 98.62 87 ASP B C 1
ATOM 3279 O O . ASP B 1 87 ? -5.07 37.781 3.264 1 98.62 87 ASP B O 1
ATOM 3283 N N . ARG B 1 88 ? -7.02 36.812 2.662 1 98.81 88 ARG B N 1
ATOM 3284 C CA . ARG B 1 88 ? -7.016 35.75 3.678 1 98.81 88 ARG B CA 1
ATOM 3285 C C . ARG B 1 88 ? -6.277 34.531 3.184 1 98.81 88 ARG B C 1
ATOM 3287 O O . ARG B 1 88 ? -6.543 34.031 2.082 1 98.81 88 ARG B O 1
ATOM 3294 N N . VAL B 1 89 ? -5.355 34.031 4.012 1 98.88 89 VAL B N 1
ATOM 3295 C CA . VAL B 1 89 ? -4.551 32.906 3.541 1 98.88 89 VAL B CA 1
ATOM 3296 C C . VAL B 1 89 ? -4.359 31.891 4.668 1 98.88 89 VAL B C 1
ATOM 3298 O O . VAL B 1 89 ? -4.559 32.219 5.844 1 98.88 89 VAL B O 1
ATOM 3301 N N . THR B 1 90 ? -4.102 30.719 4.328 1 98.81 90 THR B N 1
ATOM 3302 C CA . THR B 1 90 ? -3.498 29.688 5.16 1 98.81 90 THR B CA 1
ATOM 3303 C C . THR B 1 90 ? -2.193 29.188 4.547 1 98.81 90 THR B C 1
ATOM 3305 O O . THR B 1 90 ? -1.771 29.672 3.496 1 98.81 90 THR B O 1
ATOM 3308 N N . GLY B 1 91 ? -1.424 28.375 5.273 1 98.62 91 GLY B N 1
ATOM 3309 C CA . GLY B 1 91 ? -0.125 27.906 4.805 1 98.62 91 GLY B CA 1
ATOM 3310 C C . GLY B 1 91 ? -0.048 26.406 4.633 1 98.62 91 GLY B C 1
ATOM 3311 O O . GLY B 1 91 ? -0.544 25.656 5.473 1 98.62 91 GLY B O 1
ATOM 3312 N N . ASN B 1 92 ? 0.522 26 3.549 1 98.69 92 ASN B N 1
ATOM 3313 C CA . ASN B 1 92 ? 0.764 24.578 3.344 1 98.69 92 ASN B CA 1
ATOM 3314 C C . ASN B 1 92 ? 1.84 24.047 4.289 1 98.69 92 ASN B C 1
ATOM 3316 O O . ASN B 1 92 ? 2.912 24.641 4.41 1 98.69 92 ASN B O 1
ATOM 3320 N N . PHE B 1 93 ? 1.568 22.969 4.883 1 98.31 93 PHE B N 1
ATOM 3321 C CA . PHE B 1 93 ? 2.408 22.375 5.914 1 98.31 93 PHE B CA 1
ATOM 3322 C C . PHE B 1 93 ? 3.805 22.078 5.371 1 98.31 93 PHE B C 1
ATOM 3324 O O . PHE B 1 93 ? 4.801 22.531 5.938 1 98.31 93 PHE B O 1
ATOM 3331 N N . TRP B 1 94 ? 3.838 21.25 4.273 1 97.81 94 TRP B N 1
ATOM 3332 C CA . TRP B 1 94 ? 5.105 20.953 3.613 1 97.81 94 TRP B CA 1
ATOM 3333 C C . TRP B 1 94 ? 5.508 22.094 2.676 1 97.81 94 TRP B C 1
ATOM 3335 O O . TRP B 1 94 ? 4.945 22.234 1.588 1 97.81 94 TRP B O 1
ATOM 3345 N N . THR B 1 95 ? 6.582 22.766 3.045 1 97.62 95 THR B N 1
ATOM 3346 C CA . THR B 1 95 ? 6.914 23.969 2.287 1 97.62 95 THR B CA 1
ATOM 3347 C C . THR B 1 95 ? 7.594 23.609 0.97 1 97.62 95 THR B C 1
ATOM 3349 O O . THR B 1 95 ? 7.598 24.406 0.028 1 97.62 95 THR B O 1
ATOM 3352 N N . GLN B 1 96 ? 8.148 22.391 0.83 1 96.31 96 GLN B N 1
ATOM 3353 C CA . GLN B 1 96 ? 8.898 22 -0.356 1 96.31 96 GLN B CA 1
ATOM 3354 C C . GLN B 1 96 ? 8.016 21.203 -1.321 1 96.31 96 GLN B C 1
ATOM 3356 O O . GLN B 1 96 ? 8.445 20.875 -2.428 1 96.31 96 GLN B O 1
ATOM 3361 N N . TRP B 1 97 ? 6.836 20.797 -0.948 1 97.75 97 TRP B N 1
ATOM 3362 C CA . TRP B 1 97 ? 5.973 19.938 -1.75 1 97.75 97 TRP B CA 1
ATOM 3363 C C . TRP B 1 97 ? 4.801 20.734 -2.322 1 97.75 97 TRP B C 1
ATOM 3365 O O . TRP B 1 97 ? 3.73 20.797 -1.712 1 97.75 97 TRP B O 1
ATOM 3375 N N . LEU B 1 98 ? 4.941 21.203 -3.502 1 98.19 98 LEU B N 1
ATOM 3376 C CA . LEU B 1 98 ? 3.961 22.125 -4.07 1 98.19 98 LEU B CA 1
ATOM 3377 C C . LEU B 1 98 ? 2.939 21.375 -4.918 1 98.19 98 LEU B C 1
ATOM 3379 O O . LEU B 1 98 ? 1.781 21.781 -5.012 1 98.19 98 LEU B O 1
ATOM 3383 N N . ASP B 1 99 ? 3.43 20.344 -5.598 1 98 99 ASP B N 1
ATOM 3384 C CA . ASP B 1 99 ? 2.578 19.562 -6.48 1 98 99 ASP B CA 1
ATOM 3385 C C . ASP B 1 99 ? 3.258 18.25 -6.871 1 98 99 ASP B C 1
ATOM 3387 O O . ASP B 1 99 ? 4.477 18.109 -6.746 1 98 99 ASP B O 1
ATOM 3391 N N . GLY B 1 100 ? 2.436 17.297 -7.254 1 96.12 100 GLY B N 1
ATOM 3392 C CA . GLY B 1 100 ? 2.992 16.062 -7.789 1 96.12 100 GLY B CA 1
ATOM 3393 C C . GLY B 1 100 ? 3.75 15.25 -6.75 1 96.12 100 GLY B C 1
ATOM 3394 O O . GLY B 1 100 ? 3.326 15.164 -5.598 1 96.12 100 GLY B O 1
ATOM 3395 N N . ASP B 1 101 ? 4.836 14.641 -7.172 1 93.81 101 ASP B N 1
ATOM 3396 C CA . ASP B 1 101 ? 5.641 13.82 -6.27 1 93.81 101 ASP B CA 1
ATOM 3397 C C . ASP B 1 101 ? 6.445 14.688 -5.309 1 93.81 101 ASP B C 1
ATOM 3399 O O . ASP B 1 101 ? 6.953 15.742 -5.691 1 93.81 101 ASP B O 1
ATOM 3403 N N . ALA B 1 102 ? 6.523 14.188 -4.086 1 95.25 102 ALA B N 1
ATOM 3404 C CA . ALA B 1 102 ? 7.336 14.906 -3.109 1 95.25 102 ALA B CA 1
ATOM 3405 C C . ALA B 1 102 ? 8.812 14.891 -3.508 1 95.25 102 ALA B C 1
ATOM 3407 O O . ALA B 1 102 ? 9.312 13.875 -4.004 1 95.25 102 ALA B O 1
ATOM 3408 N N . PRO B 1 103 ? 9.492 15.977 -3.248 1 93.06 103 PRO B N 1
ATOM 3409 C CA . PRO B 1 103 ? 10.945 15.938 -3.459 1 93.06 103 PRO B CA 1
ATOM 3410 C C . PRO B 1 103 ? 11.633 14.875 -2.617 1 93.06 103 PRO B C 1
ATOM 3412 O O . PRO B 1 103 ? 11.289 14.68 -1.449 1 93.06 103 PRO B O 1
ATOM 3415 N N . ASP B 1 104 ? 12.633 14.219 -3.197 1 87.38 104 ASP B N 1
ATOM 3416 C CA . ASP B 1 104 ? 13.312 13.109 -2.529 1 87.38 104 ASP B CA 1
ATOM 3417 C C . ASP B 1 104 ? 13.938 13.57 -1.213 1 87.38 104 ASP B C 1
ATOM 3419 O O . ASP B 1 104 ? 13.953 12.82 -0.234 1 87.38 104 ASP B O 1
ATOM 3423 N N . ASP B 1 105 ? 14.352 14.758 -1.171 1 88.44 105 ASP B N 1
ATOM 3424 C CA . ASP B 1 105 ? 15.086 15.273 -0.019 1 88.44 105 ASP B CA 1
ATOM 3425 C C . ASP B 1 105 ? 14.164 15.477 1.179 1 88.44 105 ASP B C 1
ATOM 3427 O O . ASP B 1 105 ? 14.625 15.656 2.307 1 88.44 105 ASP B O 1
ATOM 3431 N N . MET B 1 106 ? 12.891 15.375 0.972 1 90.88 106 MET B N 1
ATOM 3432 C CA . MET B 1 106 ? 11.93 15.625 2.039 1 90.88 106 MET B CA 1
ATOM 3433 C C . MET B 1 106 ? 11.992 14.523 3.096 1 90.88 106 MET B C 1
ATOM 3435 O O . MET B 1 106 ? 11.711 14.773 4.27 1 90.88 106 MET B O 1
ATOM 3439 N N . VAL B 1 107 ? 12.328 13.344 2.654 1 87.62 107 VAL B N 1
ATOM 3440 C CA . VAL B 1 107 ? 12.367 12.234 3.594 1 87.62 107 VAL B CA 1
ATOM 3441 C C . VAL B 1 107 ? 13.422 12.5 4.664 1 87.62 107 VAL B C 1
ATOM 3443 O O . VAL B 1 107 ? 13.227 12.164 5.836 1 87.62 107 VAL B O 1
ATOM 3446 N N . ARG B 1 108 ? 14.508 13.141 4.352 1 83.38 108 ARG B N 1
ATOM 3447 C CA . ARG B 1 108 ? 15.602 13.383 5.281 1 83.38 108 ARG B CA 1
ATOM 3448 C C . ARG B 1 108 ? 15.578 14.82 5.789 1 83.38 108 ARG B C 1
ATOM 3450 O O . ARG B 1 108 ? 15.93 15.086 6.941 1 83.38 108 ARG B O 1
ATOM 3457 N N . HIS B 1 109 ? 15.203 15.711 4.875 1 86 109 HIS B N 1
ATOM 3458 C CA . HIS B 1 109 ? 15.273 17.141 5.164 1 86 109 HIS B CA 1
ATOM 3459 C C . HIS B 1 109 ? 13.93 17.812 4.922 1 86 109 HIS B C 1
ATOM 3461 O O . HIS B 1 109 ? 13.852 18.828 4.23 1 86 109 HIS B O 1
ATOM 3467 N N . GLY B 1 110 ? 12.992 17.172 5.551 1 90.31 110 GLY B N 1
ATOM 3468 C CA . GLY B 1 110 ? 11.672 17.766 5.406 1 90.31 110 GLY B CA 1
ATOM 3469 C C . GLY B 1 110 ? 11.562 19.141 6.039 1 90.31 110 GLY B C 1
ATOM 3470 O O . GLY B 1 110 ? 12.07 19.375 7.141 1 90.31 110 GLY B O 1
ATOM 3471 N N . ARG B 1 111 ? 10.969 20.062 5.258 1 93.94 111 ARG B N 1
ATOM 3472 C CA . ARG B 1 111 ? 10.727 21.422 5.742 1 93.94 111 ARG B CA 1
ATOM 3473 C C . ARG B 1 111 ? 9.25 21.641 6.027 1 93.94 111 ARG B C 1
ATOM 3475 O O . ARG B 1 111 ? 8.508 22.125 5.16 1 93.94 111 ARG B O 1
ATOM 3482 N N . SER B 1 112 ? 8.898 21.359 7.211 1 95.56 112 SER B N 1
ATOM 3483 C CA . SER B 1 112 ? 7.512 21.5 7.648 1 95.56 112 SER B CA 1
ATOM 3484 C C . SER B 1 112 ? 7.348 22.703 8.578 1 95.56 112 SER B C 1
ATOM 3486 O O . SER B 1 112 ? 8.227 22.969 9.406 1 95.56 112 SER B O 1
ATOM 3488 N N . LEU B 1 113 ? 6.23 23.391 8.445 1 97.5 113 LEU B N 1
ATOM 3489 C CA . LEU B 1 113 ? 5.902 24.469 9.383 1 97.5 113 LEU B CA 1
ATOM 3490 C C . LEU B 1 113 ? 5.668 23.906 10.781 1 97.5 113 LEU B C 1
ATOM 3492 O O . LEU B 1 113 ? 5.027 22.875 10.945 1 97.5 113 LEU B O 1
ATOM 3496 N N . GLY B 1 114 ? 6.211 24.594 11.812 1 96.31 114 GLY B N 1
ATOM 3497 C CA . GLY B 1 114 ? 6.02 24.141 13.18 1 96.31 114 GLY B CA 1
ATOM 3498 C C . GLY B 1 114 ? 6.941 23 13.562 1 96.31 114 GLY B C 1
ATOM 3499 O O . GLY B 1 114 ? 6.703 22.312 14.555 1 96.31 114 GLY B O 1
ATOM 3500 N N . GLY B 1 115 ? 7.945 22.766 12.828 1 93.12 115 GLY B N 1
ATOM 3501 C CA . GLY B 1 115 ? 8.945 21.734 13.078 1 93.12 115 GLY B CA 1
ATOM 3502 C C . GLY B 1 115 ? 9.391 21.016 11.82 1 93.12 115 GLY B C 1
ATOM 3503 O O . GLY B 1 115 ? 8.656 20.203 11.266 1 93.12 115 GLY B O 1
ATOM 3504 N N . PRO B 1 116 ? 10.719 21.203 11.18 1 92.88 116 PRO B N 1
ATOM 3505 C CA . PRO B 1 116 ? 11.766 21.906 11.93 1 92.88 116 PRO B CA 1
ATOM 3506 C C . PRO B 1 116 ? 11.742 23.406 11.703 1 92.88 116 PRO B C 1
ATOM 3508 O O . PRO B 1 116 ? 12.453 24.156 12.383 1 92.88 116 PRO B O 1
ATOM 3511 N N . LEU B 1 117 ? 10.969 23.875 10.758 1 94.69 117 LEU B N 1
ATOM 3512 C CA . LEU B 1 117 ? 10.859 25.312 10.531 1 94.69 117 LEU B CA 1
ATOM 3513 C C . LEU B 1 117 ? 10.078 25.984 11.656 1 94.69 117 LEU B C 1
ATOM 3515 O O . LEU B 1 117 ? 9.32 25.312 12.375 1 94.69 117 LEU B O 1
ATOM 3519 N N . PRO B 1 118 ? 10.227 27.266 11.82 1 95 118 PRO B N 1
ATOM 3520 C CA . PRO B 1 118 ? 9.422 27.953 12.828 1 95 118 PRO B CA 1
ATOM 3521 C C . PRO B 1 118 ? 7.922 27.797 12.609 1 95 118 PRO B C 1
ATOM 3523 O O . PRO B 1 118 ? 7.461 27.734 11.469 1 95 118 PRO B O 1
ATOM 3526 N N . GLY B 1 119 ? 7.203 27.812 13.758 1 97.88 119 GLY B N 1
ATOM 3527 C CA . GLY B 1 119 ? 5.77 27.578 13.695 1 97.88 119 GLY B CA 1
ATOM 3528 C C . GLY B 1 119 ? 4.957 28.859 13.656 1 97.88 119 GLY B C 1
ATOM 3529 O O . GLY B 1 119 ? 5.48 29.922 13.336 1 97.88 119 GLY B O 1
ATOM 3530 N N . MET B 1 120 ? 3.701 28.625 13.938 1 98.62 120 MET B N 1
ATOM 3531 C CA . MET B 1 120 ? 2.717 29.641 13.586 1 98.62 120 MET B CA 1
ATOM 3532 C C . MET B 1 120 ? 2.107 30.266 14.844 1 98.62 120 MET B C 1
ATOM 3534 O O . MET B 1 120 ? 1.258 31.156 14.75 1 98.62 120 MET B O 1
ATOM 3538 N N . LEU B 1 121 ? 2.527 29.844 16.016 1 98.75 121 LEU B N 1
ATOM 3539 C CA . LEU B 1 121 ? 1.931 30.328 17.25 1 98.75 121 LEU B CA 1
ATOM 3540 C C . LEU B 1 121 ? 2.482 31.703 17.609 1 98.75 121 LEU B C 1
ATOM 3542 O O . LEU B 1 121 ? 3.15 31.859 18.641 1 98.75 121 LEU B O 1
ATOM 3546 N N . ALA B 1 122 ? 2.125 32.719 16.797 1 98.75 122 ALA B N 1
ATOM 3547 C CA . ALA B 1 122 ? 2.598 34.094 16.875 1 98.75 122 ALA B CA 1
ATOM 3548 C C . ALA B 1 122 ? 1.563 35.062 16.312 1 98.75 122 ALA B C 1
ATOM 3550 O O . ALA B 1 122 ? 0.676 34.656 15.555 1 98.75 122 ALA B O 1
ATOM 3551 N N . GLU B 1 123 ? 1.72 36.312 16.688 1 98.75 123 GLU B N 1
ATOM 3552 C CA . GLU B 1 123 ? 0.798 37.312 16.156 1 98.75 123 GLU B CA 1
ATOM 3553 C C . GLU B 1 123 ? 1.006 37.531 14.664 1 98.75 123 GLU B C 1
ATOM 3555 O O . GLU B 1 123 ? 0.049 37.781 13.93 1 98.75 123 GLU B O 1
ATOM 3560 N N . TYR B 1 124 ? 2.289 37.5 14.242 1 98.69 124 TYR B N 1
ATOM 3561 C CA . TYR B 1 124 ? 2.658 37.656 12.844 1 98.69 124 TYR B CA 1
ATOM 3562 C C . TYR B 1 124 ? 3.662 36.594 12.43 1 98.69 124 TYR B C 1
ATOM 3564 O O . TYR B 1 124 ? 4.488 36.156 13.242 1 98.69 124 TYR B O 1
ATOM 3572 N N . VAL B 1 125 ? 3.6 36.219 11.18 1 98.5 125 VAL B N 1
ATOM 3573 C CA . VAL B 1 125 ? 4.586 35.281 10.641 1 98.5 125 VAL B CA 1
ATOM 3574 C C . VAL B 1 125 ? 4.93 35.688 9.203 1 98.5 125 VAL B C 1
ATOM 3576 O O . 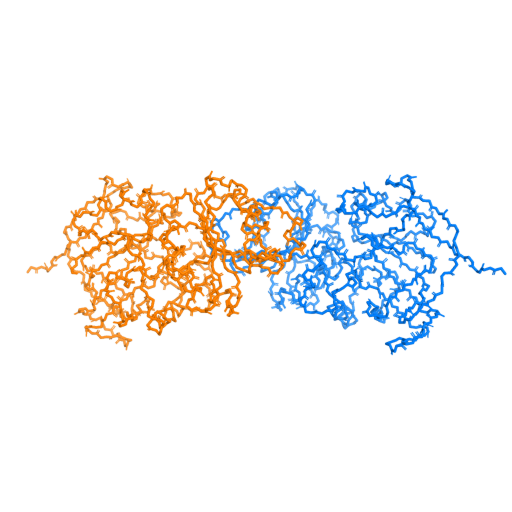VAL B 1 125 ? 4.184 36.406 8.555 1 98.5 125 VAL B O 1
ATOM 3579 N N . ILE B 1 126 ? 6.082 35.219 8.773 1 98.38 126 ILE B N 1
ATOM 3580 C CA . ILE B 1 126 ? 6.48 35.312 7.375 1 98.38 126 ILE B CA 1
ATOM 3581 C C . ILE B 1 126 ? 6.18 34.031 6.652 1 98.38 126 ILE B C 1
ATOM 3583 O O . ILE B 1 126 ? 6.527 32.938 7.133 1 98.38 126 ILE B O 1
ATOM 3587 N N . LEU B 1 127 ? 5.484 34.094 5.57 1 98.06 127 LEU B N 1
ATOM 3588 C CA . LEU B 1 127 ? 5.242 32.969 4.699 1 98.06 127 LEU B CA 1
ATOM 3589 C C . LEU B 1 127 ? 5.781 33.219 3.295 1 98.06 127 LEU B C 1
ATOM 3591 O O . LEU B 1 127 ? 5.625 34.312 2.764 1 98.06 127 LEU B O 1
ATOM 3595 N N . ASP B 1 128 ? 6.469 32.219 2.734 1 98.19 128 ASP B N 1
ATOM 3596 C CA . ASP B 1 128 ? 6.719 32.312 1.298 1 98.19 128 ASP B CA 1
ATOM 3597 C C . ASP B 1 128 ? 5.414 32.281 0.508 1 98.19 128 ASP B C 1
ATOM 3599 O O . ASP B 1 128 ? 4.512 31.5 0.833 1 98.19 128 ASP B O 1
ATOM 3603 N N . GLU B 1 129 ? 5.262 33.094 -0.517 1 98.44 129 GLU B N 1
ATOM 3604 C CA . GLU B 1 129 ? 4.004 33.125 -1.256 1 98.44 129 GLU B CA 1
ATOM 3605 C C . GLU B 1 129 ? 3.697 31.797 -1.919 1 98.44 129 GLU B C 1
ATOM 3607 O O . GLU B 1 129 ? 2.535 31.469 -2.168 1 98.44 129 GLU B O 1
ATOM 3612 N N . ASP B 1 130 ? 4.688 30.938 -2.123 1 98.06 130 ASP B N 1
ATOM 3613 C CA . ASP B 1 130 ? 4.508 29.672 -2.818 1 98.06 130 ASP B CA 1
ATOM 3614 C C . ASP B 1 130 ? 3.738 28.672 -1.954 1 98.06 130 ASP B C 1
ATOM 3616 O O . ASP B 1 130 ? 3.094 27.766 -2.475 1 98.06 130 ASP B O 1
ATOM 3620 N N . ILE B 1 131 ? 3.805 28.844 -0.668 1 98.06 131 ILE B N 1
ATOM 3621 C CA . ILE B 1 131 ? 3.143 27.844 0.163 1 98.06 131 ILE B CA 1
ATOM 3622 C C . ILE B 1 131 ? 1.849 28.422 0.731 1 98.06 131 ILE B C 1
ATOM 3624 O O . ILE B 1 131 ? 1.116 27.734 1.447 1 98.06 131 ILE B O 1
ATOM 3628 N N . ALA B 1 132 ? 1.588 29.703 0.424 1 98.81 132 ALA B N 1
ATOM 3629 C CA . ALA B 1 132 ? 0.325 30.312 0.837 1 98.81 132 ALA B CA 1
ATOM 3630 C C . ALA B 1 132 ? -0.831 29.812 -0.024 1 98.81 132 ALA B C 1
ATOM 3632 O O . ALA B 1 132 ? -0.668 29.594 -1.227 1 98.81 132 ALA B O 1
ATOM 3633 N N . VAL B 1 133 ? -1.942 29.578 0.567 1 98.88 133 VAL B N 1
ATOM 3634 C CA . VAL B 1 133 ? -3.172 29.156 -0.102 1 98.88 133 VAL B CA 1
ATOM 3635 C C . VAL B 1 133 ? -4.316 30.094 0.302 1 98.88 133 VAL B C 1
ATOM 3637 O O . VAL B 1 133 ? -4.453 30.438 1.476 1 98.88 133 VAL B O 1
ATOM 3640 N N . ALA B 1 134 ? -5.121 30.453 -0.64 1 98.81 134 ALA B N 1
ATOM 3641 C CA . ALA B 1 134 ? -6.266 31.328 -0.361 1 98.81 134 ALA B CA 1
ATOM 3642 C C . ALA B 1 134 ? -7.281 30.625 0.534 1 98.81 134 ALA B C 1
ATOM 3644 O O . ALA B 1 134 ? -7.605 29.453 0.314 1 98.81 134 ALA B O 1
ATOM 3645 N N . SER B 1 135 ? -7.785 31.344 1.499 1 98.5 135 SER B N 1
ATOM 3646 C CA . SER B 1 135 ? -8.781 30.797 2.406 1 98.5 135 SER B CA 1
ATOM 3647 C C . SER B 1 135 ? -10.125 30.625 1.71 1 98.5 135 SER B C 1
ATOM 3649 O O . SER B 1 135 ? -10.531 31.469 0.906 1 98.5 135 SER B O 1
ATOM 3651 N N . PRO B 1 136 ? -10.797 29.516 2.057 1 97.81 136 PRO B N 1
ATOM 3652 C CA . PRO B 1 136 ? -12.188 29.438 1.599 1 97.81 136 PRO B CA 1
ATOM 3653 C C . PRO B 1 136 ? -13.039 30.609 2.096 1 97.81 136 PRO B C 1
ATOM 3655 O O . PRO B 1 136 ? -12.914 31.016 3.252 1 97.81 136 PRO B O 1
ATOM 3658 N N . ASP B 1 137 ? -13.961 31.016 1.336 1 95.31 137 ASP B N 1
ATOM 3659 C CA . ASP B 1 137 ? -14.797 32.156 1.655 1 95.31 137 ASP B CA 1
ATOM 3660 C C . ASP B 1 137 ? -15.852 31.797 2.693 1 95.31 137 ASP B C 1
ATOM 3662 O O . ASP B 1 137 ? -16.281 32.656 3.48 1 95.31 137 ASP B O 1
ATOM 3666 N N . SER B 1 138 ? -16.203 30.594 2.674 1 97.19 138 SER B N 1
ATOM 3667 C CA . SER B 1 138 ? -17.344 30.172 3.484 1 97.19 138 SER B CA 1
ATOM 3668 C C . SER B 1 138 ? -16.938 29.922 4.934 1 97.19 138 SER B C 1
ATOM 3670 O O . SER B 1 138 ? -17.781 29.703 5.797 1 97.19 138 SER B O 1
ATOM 3672 N N . LEU B 1 139 ? -15.633 30.047 5.18 1 98.62 139 LEU B N 1
ATOM 3673 C CA . LEU B 1 139 ? -15.172 29.641 6.504 1 98.62 139 LEU B CA 1
ATOM 3674 C C . LEU B 1 139 ? -14.57 30.828 7.25 1 98.62 139 LEU B C 1
ATOM 3676 O O . LEU B 1 139 ? -13.945 31.703 6.641 1 98.62 139 LEU B O 1
ATOM 3680 N N . SER B 1 140 ? -14.789 30.812 8.602 1 98.62 140 SER B N 1
ATOM 3681 C CA . SER B 1 140 ? -14.047 31.719 9.484 1 98.62 140 SER B CA 1
ATOM 3682 C C . SER B 1 140 ? -12.57 31.328 9.539 1 98.62 140 SER B C 1
ATOM 3684 O O . SER B 1 140 ? -12.188 30.234 9.125 1 98.62 140 SER B O 1
ATOM 3686 N N . ASP B 1 141 ? -11.75 32.219 9.992 1 98.75 141 ASP B N 1
ATOM 3687 C CA . ASP B 1 141 ? -10.32 31.938 10.109 1 98.75 141 ASP B CA 1
ATOM 3688 C C . ASP B 1 141 ? -10.07 30.797 11.086 1 98.75 141 ASP B C 1
ATOM 3690 O O . ASP B 1 141 ? -9.141 30 10.914 1 98.75 141 ASP B O 1
ATOM 3694 N N . GLU B 1 142 ? -10.883 30.734 12.18 1 98.81 142 GLU B N 1
ATOM 3695 C CA . GLU B 1 142 ? -10.781 29.609 13.094 1 98.81 142 GLU B CA 1
ATOM 3696 C C . GLU B 1 142 ? -10.992 28.281 12.359 1 98.81 142 GLU B C 1
ATOM 3698 O O . GLU B 1 142 ? -10.227 27.328 12.547 1 98.81 142 GLU B O 1
ATOM 3703 N N . GLU B 1 143 ? -11.945 28.266 11.508 1 98.88 143 GLU B N 1
ATOM 3704 C CA . GLU B 1 143 ? -12.25 27.062 10.734 1 98.88 143 GLU B CA 1
ATOM 3705 C C . GLU B 1 143 ? -11.164 26.797 9.688 1 98.88 143 GLU B C 1
ATOM 3707 O O . GLU B 1 143 ? -10.742 25.641 9.516 1 98.88 143 GLU B O 1
ATOM 3712 N N . VAL B 1 144 ? -10.672 27.797 9.031 1 98.88 144 VAL B N 1
ATOM 3713 C CA . VAL B 1 144 ? -9.656 27.656 7.996 1 98.88 144 VAL B CA 1
ATOM 3714 C C . VAL B 1 144 ? -8.375 27.094 8.609 1 98.88 144 VAL B C 1
ATOM 3716 O O . VAL B 1 144 ? -7.688 26.281 7.984 1 98.88 144 VAL B O 1
ATOM 3719 N N . SER B 1 145 ? -8.062 27.5 9.82 1 98.88 145 SER B N 1
ATOM 3720 C CA . SER B 1 145 ? -6.824 27.062 10.461 1 98.88 145 SER B CA 1
ATOM 3721 C C . SER B 1 145 ? -6.801 25.547 10.656 1 98.88 145 SER B C 1
ATOM 3723 O O . SER B 1 145 ? -5.742 24.969 10.906 1 98.88 145 SER B O 1
ATOM 3725 N N . THR B 1 146 ? -7.941 24.875 10.523 1 98.81 146 THR B N 1
ATOM 3726 C CA . THR B 1 146 ? -8.023 23.438 10.781 1 98.81 146 THR B CA 1
ATOM 3727 C C . THR B 1 146 ? -7.75 22.641 9.508 1 98.81 146 THR B C 1
ATOM 3729 O O . THR B 1 146 ? -7.688 21.406 9.539 1 98.81 146 THR B O 1
ATOM 3732 N N . LEU B 1 147 ? -7.453 23.25 8.391 1 98.88 147 LEU B N 1
ATOM 3733 C CA . LEU B 1 147 ? -7.453 22.594 7.09 1 98.88 147 LEU B CA 1
ATOM 3734 C C . LEU B 1 147 ? -6.055 22.094 6.73 1 98.88 147 LEU B C 1
ATOM 3736 O O . LEU B 1 147 ? -5.895 20.984 6.234 1 98.88 147 LEU B O 1
ATOM 3740 N N . PRO B 1 148 ? -4.988 22.75 7.023 1 98.81 148 PRO B N 1
ATOM 3741 C CA . PRO B 1 148 ? -3.705 22.5 6.367 1 98.81 148 PRO B CA 1
ATOM 3742 C C . PRO B 1 148 ? -3.145 21.109 6.684 1 98.81 148 PRO B C 1
ATOM 3744 O O . PRO B 1 148 ? -2.551 20.469 5.816 1 98.81 148 PRO B O 1
ATOM 3747 N N . VAL B 1 149 ? -3.354 20.656 7.941 1 98.69 149 VAL B N 1
ATOM 3748 C CA . VAL B 1 149 ? -2.746 19.375 8.273 1 98.69 149 VAL B CA 1
ATOM 3749 C C . VAL B 1 149 ? -3.818 18.281 8.312 1 98.69 149 VAL B C 1
ATOM 3751 O O . VAL B 1 149 ? -3.842 17.391 7.461 1 98.69 149 VAL B O 1
ATOM 3754 N N . ALA B 1 150 ? -4.793 18.391 9.203 1 98.56 150 ALA B N 1
ATOM 3755 C CA . ALA B 1 150 ? -5.75 17.312 9.453 1 98.56 150 ALA B CA 1
ATOM 3756 C C . ALA B 1 150 ? -6.645 17.094 8.234 1 98.56 150 ALA B C 1
ATOM 3758 O O . ALA B 1 150 ? -6.684 15.992 7.684 1 98.56 150 ALA B O 1
ATOM 3759 N N . ALA B 1 151 ? -7.277 18.156 7.766 1 98.88 151 ALA B N 1
ATOM 3760 C CA . ALA B 1 151 ? -8.203 18 6.645 1 98.88 151 ALA B CA 1
ATOM 3761 C C . ALA B 1 151 ? -7.453 17.641 5.363 1 98.88 151 ALA B C 1
ATOM 3763 O O . ALA B 1 151 ? -7.934 16.844 4.555 1 98.88 151 ALA B O 1
ATOM 3764 N N . LEU B 1 152 ? -6.297 18.281 5.172 1 98.94 152 LEU B N 1
ATOM 3765 C CA . LEU B 1 152 ? -5.508 17.953 3.99 1 98.94 152 LEU B CA 1
ATOM 3766 C C . LEU B 1 152 ? -5.062 16.5 4.016 1 98.94 152 LEU B C 1
ATOM 3768 O O . LEU B 1 152 ? -5.027 15.836 2.977 1 98.94 152 LEU B O 1
ATOM 3772 N N . THR B 1 153 ? -4.703 15.984 5.188 1 98.69 153 THR B N 1
ATOM 3773 C CA . THR B 1 153 ? -4.336 14.578 5.32 1 98.69 153 THR B CA 1
ATOM 3774 C C . THR B 1 153 ? -5.48 13.672 4.875 1 98.69 153 THR B C 1
ATOM 3776 O O . THR B 1 153 ? -5.273 12.734 4.105 1 98.69 153 THR B O 1
ATOM 3779 N N . ALA B 1 154 ? -6.66 13.969 5.328 1 98.88 154 ALA B N 1
ATOM 3780 C CA . ALA B 1 154 ? -7.836 13.188 4.941 1 98.88 154 ALA B CA 1
ATOM 3781 C C . ALA B 1 154 ? -8.102 13.305 3.443 1 98.88 154 ALA B C 1
ATOM 3783 O O . ALA B 1 154 ? -8.398 12.312 2.777 1 98.88 154 ALA B O 1
ATOM 3784 N N . TRP B 1 155 ? -7.996 14.523 2.912 1 98.94 155 TRP B N 1
ATOM 3785 C CA . TRP B 1 155 ? -8.203 14.766 1.489 1 98.94 155 TRP B CA 1
ATOM 3786 C C . TRP B 1 155 ? -7.188 14 0.65 1 98.94 155 TRP B C 1
ATOM 3788 O O . TRP B 1 155 ? -7.539 13.391 -0.36 1 98.94 155 TRP B O 1
ATOM 3798 N N . PHE B 1 156 ? -5.996 14.117 1.139 1 98.75 156 PHE B N 1
ATOM 3799 C CA . PHE B 1 156 ? -4.934 13.445 0.397 1 98.75 156 PHE B CA 1
ATOM 3800 C C . PHE B 1 156 ? -5.16 11.938 0.372 1 98.75 156 PHE B C 1
ATOM 3802 O O . PHE B 1 156 ? -4.98 11.297 -0.664 1 98.75 156 PHE B O 1
ATOM 3809 N N . ALA B 1 157 ? -5.57 11.359 1.442 1 98.69 157 ALA B N 1
ATOM 3810 C CA . ALA B 1 157 ? -5.82 9.93 1.576 1 98.69 157 ALA B CA 1
ATOM 3811 C C . ALA B 1 157 ? -7.016 9.492 0.733 1 98.69 157 ALA B C 1
ATOM 3813 O O . ALA B 1 157 ? -6.938 8.516 -0.011 1 98.69 157 ALA B O 1
ATOM 3814 N N . LEU B 1 158 ? -8.109 10.234 0.76 1 98.81 158 LEU B N 1
ATOM 3815 C CA . LEU B 1 158 ? -9.367 9.773 0.188 1 98.81 158 LEU B CA 1
ATOM 3816 C C . LEU B 1 158 ? -9.484 10.195 -1.274 1 98.81 158 LEU B C 1
ATOM 3818 O O . LEU B 1 158 ? -10.031 9.453 -2.094 1 98.81 158 LEU B O 1
ATOM 3822 N N . VAL B 1 159 ? -8.945 11.383 -1.58 1 98.75 159 VAL B N 1
ATOM 3823 C CA . VAL B 1 159 ? -9.266 11.953 -2.885 1 98.75 159 VAL B CA 1
ATOM 3824 C C . VAL B 1 159 ? -8.016 11.969 -3.762 1 98.75 159 VAL B C 1
ATOM 3826 O O . VAL B 1 159 ? -8 11.375 -4.844 1 98.75 159 VAL B O 1
ATOM 3829 N N . GLU B 1 160 ? -6.949 12.695 -3.285 1 98.56 160 GLU B N 1
ATOM 3830 C CA . GLU B 1 160 ? -5.766 12.859 -4.121 1 98.56 160 GLU B CA 1
ATOM 3831 C C . GLU B 1 160 ? -5.184 11.516 -4.527 1 98.56 160 GLU B C 1
ATOM 3833 O O . GLU B 1 160 ? -4.914 11.281 -5.711 1 98.56 160 GLU B O 1
ATOM 3838 N N . THR B 1 161 ? -5.016 10.617 -3.531 1 97.69 161 THR B N 1
ATOM 3839 C CA . THR B 1 161 ? -4.387 9.336 -3.84 1 97.69 161 THR B CA 1
ATOM 3840 C C . THR B 1 161 ? -5.422 8.211 -3.836 1 97.69 161 THR B C 1
ATOM 3842 O O . THR B 1 161 ? -5.312 7.262 -4.613 1 97.69 161 THR B O 1
ATOM 3845 N N . GLY B 1 162 ? -6.465 8.336 -2.984 1 98 162 GLY B N 1
ATOM 3846 C CA . GLY B 1 162 ? -7.441 7.273 -2.836 1 98 162 GLY B CA 1
ATOM 3847 C C . GLY B 1 162 ? -8.453 7.227 -3.965 1 98 162 GLY B C 1
ATOM 3848 O O . GLY B 1 162 ? -9.086 6.191 -4.199 1 98 162 GLY B O 1
ATOM 3849 N N . LYS B 1 163 ? -8.672 8.375 -4.656 1 98.31 163 LYS B N 1
ATOM 3850 C CA . LYS B 1 163 ? -9.617 8.477 -5.758 1 98.31 163 LYS B CA 1
ATOM 3851 C C . LYS B 1 163 ? -11 7.977 -5.34 1 98.31 163 LYS B C 1
ATOM 3853 O O . LYS B 1 163 ? -11.609 7.16 -6.035 1 98.31 163 LYS B O 1
ATOM 3858 N N . LEU B 1 164 ? -11.453 8.438 -4.242 1 98.56 164 LEU B N 1
ATOM 3859 C CA . LEU B 1 164 ? -12.75 8.086 -3.664 1 98.56 164 LEU B CA 1
ATOM 3860 C C . LEU B 1 164 ? -13.875 8.297 -4.672 1 98.56 164 LEU B C 1
ATOM 3862 O O . LEU B 1 164 ? -13.891 9.305 -5.379 1 98.56 164 LEU B O 1
ATOM 3866 N N . LYS B 1 165 ? -14.82 7.324 -4.758 1 97.81 165 LYS B N 1
ATOM 3867 C CA . LYS B 1 165 ? -15.984 7.398 -5.641 1 97.81 165 LYS B CA 1
ATOM 3868 C C . LYS B 1 165 ? -17.281 7.367 -4.848 1 97.81 165 LYS B C 1
ATOM 3870 O O . LYS B 1 165 ? -17.328 6.828 -3.74 1 97.81 165 LYS B O 1
ATOM 3875 N N . GLN B 1 166 ? -18.25 7.992 -5.488 1 98.06 166 GLN B N 1
ATOM 3876 C CA . GLN B 1 166 ? -19.578 7.934 -4.91 1 98.06 166 GLN B CA 1
ATOM 3877 C C . GLN B 1 166 ? -20.016 6.488 -4.676 1 98.06 166 GLN B C 1
ATOM 3879 O O . GLN B 1 166 ? -19.766 5.617 -5.512 1 98.06 166 GLN B O 1
ATOM 3884 N N . GLY B 1 167 ? -20.625 6.238 -3.523 1 97.69 167 GLY B N 1
ATOM 3885 C CA . GLY B 1 167 ? -21.172 4.926 -3.229 1 97.69 167 GLY B CA 1
ATOM 3886 C C . GLY B 1 167 ? -20.188 4.012 -2.514 1 97.69 167 GLY B C 1
ATOM 3887 O O . GLY B 1 167 ? -20.578 2.979 -1.969 1 97.69 167 GLY B O 1
ATOM 3888 N N . GLN B 1 168 ? -18.922 4.34 -2.447 1 98.25 168 GLN B N 1
ATOM 3889 C CA . GLN B 1 168 ? -17.922 3.527 -1.754 1 98.25 168 GLN B CA 1
ATOM 3890 C C . GLN B 1 168 ? -18.062 3.664 -0.24 1 98.25 168 GLN B C 1
ATOM 3892 O O . GLN B 1 168 ? -18.703 4.59 0.248 1 98.25 168 GLN B O 1
ATOM 3897 N N . ARG B 1 169 ? -17.578 2.703 0.419 1 98.69 169 ARG B N 1
ATOM 3898 C CA . ARG B 1 169 ? -17.641 2.65 1.876 1 98.69 169 ARG B CA 1
ATOM 3899 C C . ARG B 1 169 ? -16.312 3.043 2.502 1 98.69 169 ARG B C 1
ATOM 3901 O O . ARG B 1 169 ? -15.258 2.529 2.111 1 98.69 169 ARG B O 1
ATOM 3908 N N . VAL B 1 170 ? -16.359 3.961 3.475 1 98.88 170 VAL B N 1
ATOM 3909 C CA . VAL B 1 170 ? -15.18 4.48 4.164 1 98.88 170 VAL B CA 1
ATOM 3910 C C . VAL B 1 170 ? -15.281 4.172 5.656 1 98.88 170 VAL B C 1
ATOM 3912 O O . VAL B 1 170 ? -16.344 4.348 6.266 1 98.88 170 VAL B O 1
ATOM 3915 N N . LEU B 1 171 ? -14.227 3.598 6.219 1 98.94 171 LEU B N 1
ATOM 3916 C CA . LEU B 1 171 ? -14.125 3.412 7.664 1 98.94 171 LEU B CA 1
ATOM 3917 C C . LEU B 1 171 ? -13.18 4.438 8.281 1 98.94 171 LEU B C 1
ATOM 3919 O O . LEU B 1 171 ? -12.023 4.539 7.875 1 98.94 171 LEU B O 1
ATOM 3923 N N . VAL B 1 172 ? -13.695 5.164 9.172 1 98.56 172 VAL B N 1
ATOM 3924 C CA . VAL B 1 172 ? -12.945 6.188 9.891 1 98.56 172 VAL B CA 1
ATOM 3925 C C . VAL B 1 172 ? -12.734 5.75 11.336 1 98.56 172 VAL B C 1
ATOM 3927 O O . VAL B 1 172 ? -13.672 5.305 12 1 98.56 172 VAL B O 1
ATOM 3930 N N . GLN B 1 173 ? -11.516 5.926 11.797 1 98.06 173 GLN B N 1
ATOM 3931 C CA . GLN B 1 173 ? -11.188 5.473 13.148 1 98.06 173 GLN B CA 1
ATOM 3932 C C . GLN B 1 173 ? -10.922 6.652 14.078 1 98.06 173 GLN B C 1
ATOM 3934 O O . GLN B 1 173 ? -9.961 7.406 13.875 1 98.06 173 GLN B O 1
ATOM 3939 N N . GLY B 1 174 ? -11.734 6.734 15.109 1 97 174 GLY B N 1
ATOM 3940 C CA . GLY B 1 174 ? -11.617 7.836 16.047 1 97 174 GLY B CA 1
ATOM 3941 C C . GLY B 1 174 ? -12.461 9.039 15.672 1 97 174 GLY B C 1
ATOM 3942 O O . GLY B 1 174 ? -13.289 8.961 14.766 1 97 174 GLY B O 1
ATOM 3943 N N . THR B 1 175 ? -12.266 10.102 16.5 1 98.12 175 THR B N 1
ATOM 3944 C CA . THR B 1 175 ? -13.062 11.305 16.312 1 98.12 175 THR B CA 1
ATOM 3945 C C . THR B 1 175 ? -12.18 12.555 16.406 1 98.12 175 THR B C 1
ATOM 3947 O O . THR B 1 175 ? -12.648 13.617 16.812 1 98.12 175 THR B O 1
ATOM 3950 N N . GLY B 1 176 ? -10.953 12.391 16.125 1 97.25 176 GLY B N 1
ATOM 3951 C CA . GLY B 1 176 ? -10.062 13.539 16.062 1 97.25 176 GLY B CA 1
ATOM 3952 C C . GLY B 1 176 ? -10.18 14.312 14.758 1 97.25 176 GLY B C 1
ATOM 3953 O O . GLY B 1 176 ? -11.125 14.125 14 1 97.25 176 GLY B O 1
ATOM 3954 N N . GLY B 1 177 ? -9.227 15.234 14.57 1 97.69 177 GLY B N 1
ATOM 3955 C CA . GLY B 1 177 ? -9.273 16.141 13.438 1 97.69 177 GLY B CA 1
ATOM 3956 C C . GLY B 1 177 ? -9.281 15.43 12.102 1 97.69 177 GLY B C 1
ATOM 3957 O O . GLY B 1 177 ? -10.148 15.68 11.258 1 97.69 177 GLY B O 1
ATOM 3958 N N . VAL B 1 178 ? -8.328 14.508 11.883 1 98.44 178 VAL B N 1
ATOM 3959 C CA . VAL B 1 178 ? -8.25 13.781 10.617 1 98.44 178 VAL B CA 1
ATOM 3960 C C . VAL B 1 178 ? -9.5 12.922 10.438 1 98.44 178 VAL B C 1
ATOM 3962 O O . VAL B 1 178 ? -10.078 12.875 9.344 1 98.44 178 VAL B O 1
ATOM 3965 N N . ALA B 1 179 ? -9.938 12.289 11.484 1 98.44 179 ALA B N 1
ATOM 3966 C CA . ALA B 1 179 ? -11.086 11.391 11.445 1 98.44 179 ALA B CA 1
ATOM 3967 C C . ALA B 1 179 ? -12.352 12.141 11.031 1 98.4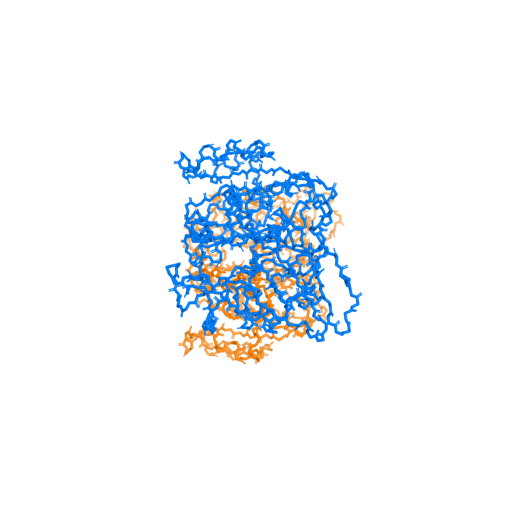4 179 ALA B C 1
ATOM 3969 O O . ALA B 1 179 ? -13.023 11.742 10.078 1 98.44 179 ALA B O 1
ATOM 3970 N N . LEU B 1 180 ? -12.633 13.211 11.703 1 98.81 180 LEU B N 1
ATOM 3971 C CA . LEU B 1 180 ? -13.883 13.914 11.438 1 98.81 180 LEU B CA 1
ATOM 3972 C C . LEU B 1 180 ? -13.82 14.648 10.109 1 98.81 180 LEU B C 1
ATOM 3974 O O . LEU B 1 180 ? -14.836 14.766 9.414 1 98.81 180 LEU B O 1
ATOM 3978 N N . ALA B 1 181 ? -12.648 15.164 9.75 1 98.75 181 ALA B N 1
ATOM 3979 C CA . ALA B 1 181 ? -12.508 15.695 8.391 1 98.75 181 ALA B CA 1
ATOM 3980 C C . ALA B 1 181 ? -12.789 14.609 7.352 1 98.75 181 ALA B C 1
ATOM 3982 O O . ALA B 1 181 ? -13.484 14.852 6.367 1 98.75 181 ALA B O 1
ATOM 3983 N N . GLY B 1 182 ? -12.219 13.43 7.59 1 98.88 182 GLY B N 1
ATOM 3984 C CA . GLY B 1 182 ? -12.469 12.312 6.695 1 98.88 182 GLY B CA 1
ATOM 3985 C C . GLY B 1 182 ? -13.945 11.969 6.574 1 98.88 182 GLY B C 1
ATOM 3986 O O . GLY B 1 182 ? -14.445 11.727 5.473 1 98.88 182 GLY B O 1
ATOM 3987 N N . LEU B 1 183 ? -14.648 11.945 7.699 1 98.88 183 LEU B N 1
ATOM 3988 C CA . LEU B 1 183 ? -16.078 11.688 7.715 1 98.88 183 LEU B CA 1
ATOM 3989 C C . LEU B 1 183 ? -16.828 12.688 6.848 1 98.88 183 LEU B C 1
ATOM 3991 O O . LEU B 1 183 ? -17.594 12.305 5.965 1 98.88 183 LEU B O 1
ATOM 3995 N N . GLN B 1 184 ? -16.562 13.93 7.043 1 98.81 184 GLN B N 1
ATOM 3996 C CA . GLN B 1 184 ? -17.312 14.969 6.355 1 98.81 184 GLN B CA 1
ATOM 3997 C C . GLN B 1 184 ? -17 14.984 4.859 1 98.81 184 GLN B C 1
ATOM 3999 O O . GLN B 1 184 ? -17.906 15.141 4.031 1 98.81 184 GLN B O 1
ATOM 4004 N N . LEU B 1 185 ? -15.727 14.867 4.516 1 98.75 185 LEU B N 1
ATOM 4005 C CA . LEU B 1 185 ? -15.328 14.859 3.111 1 98.75 185 LEU B CA 1
ATOM 4006 C C . LEU B 1 185 ? -15.938 13.672 2.377 1 98.75 185 LEU B C 1
ATOM 4008 O O . LEU B 1 185 ? -16.484 13.828 1.284 1 98.75 185 LEU B O 1
ATOM 4012 N N . ALA B 1 186 ? -15.812 12.492 2.984 1 98.81 186 ALA B N 1
ATOM 4013 C CA . ALA B 1 186 ? -16.359 11.289 2.363 1 98.81 186 ALA B CA 1
ATOM 4014 C C . ALA B 1 186 ? -17.859 11.414 2.15 1 98.81 186 ALA B C 1
ATOM 4016 O O . ALA B 1 186 ? -18.375 11.086 1.078 1 98.81 186 ALA B O 1
ATOM 4017 N N . GLN B 1 187 ? -18.547 11.93 3.166 1 98.44 187 GLN B N 1
ATOM 4018 C CA . GLN B 1 187 ? -19.984 12.125 3.059 1 98.44 187 GLN B CA 1
ATOM 4019 C C . GLN B 1 187 ? -20.328 13.109 1.944 1 98.44 187 GLN B C 1
ATOM 4021 O O . GLN B 1 187 ? -21.219 12.859 1.141 1 98.44 187 GLN B O 1
ATOM 4026 N N . ALA B 1 188 ? -19.656 14.164 1.908 1 98.31 188 ALA B N 1
ATOM 4027 C CA . ALA B 1 188 ? -19.906 15.203 0.914 1 98.31 188 ALA B CA 1
ATOM 4028 C C . ALA B 1 188 ? -19.719 14.664 -0.502 1 98.31 188 ALA B C 1
ATOM 4030 O O . ALA B 1 188 ? -20.375 15.125 -1.44 1 98.31 188 ALA B O 1
ATOM 4031 N N . LEU B 1 189 ? -18.875 13.695 -0.621 1 98.12 189 LEU B N 1
ATOM 4032 C CA . LEU B 1 189 ? -18.562 13.148 -1.938 1 98.12 189 LEU B CA 1
ATOM 4033 C C . LEU B 1 189 ? -19.422 11.922 -2.236 1 98.12 189 LEU B C 1
ATOM 4035 O O . LEU B 1 189 ? -19.188 11.234 -3.232 1 98.12 189 LEU B O 1
ATOM 4039 N N . GLY B 1 190 ? -20.312 11.578 -1.394 1 98.19 190 GLY B N 1
ATOM 4040 C CA . GLY B 1 190 ? -21.328 10.578 -1.68 1 98.19 190 GLY B CA 1
ATOM 4041 C C . GLY B 1 190 ? -20.953 9.195 -1.191 1 98.19 190 GLY B C 1
ATOM 4042 O O . GLY B 1 190 ? -21.578 8.203 -1.596 1 98.19 190 GLY B O 1
ATOM 4043 N N . ALA B 1 191 ? -19.969 9.125 -0.324 1 98.5 191 ALA B N 1
ATOM 4044 C CA . ALA B 1 191 ? -19.594 7.832 0.24 1 98.5 191 ALA B CA 1
ATOM 4045 C C . ALA B 1 191 ? -20.359 7.539 1.522 1 98.5 191 ALA B C 1
ATOM 4047 O O . ALA B 1 191 ? -20.969 8.438 2.107 1 98.5 191 ALA B O 1
ATOM 4048 N N . GLU B 1 192 ? -20.406 6.281 1.884 1 98.31 192 GLU B N 1
ATOM 4049 C CA . GLU B 1 192 ? -20.953 5.855 3.168 1 98.31 192 GLU B CA 1
ATOM 4050 C C . GLU B 1 192 ? -19.859 5.688 4.211 1 98.31 192 GLU B C 1
ATOM 4052 O O . GLU B 1 192 ? -18.859 4.996 3.969 1 98.31 192 GLU B O 1
ATOM 4057 N N . VAL B 1 193 ? -20.094 6.273 5.367 1 98.81 193 VAL B N 1
ATOM 4058 C CA . VAL B 1 193 ? -19 6.32 6.332 1 98.81 193 VAL B CA 1
ATOM 4059 C C . VAL B 1 193 ? -19.422 5.602 7.613 1 98.81 193 VAL B C 1
ATOM 4061 O O . VAL B 1 193 ? -20.5 5.852 8.148 1 98.81 193 VAL B O 1
ATOM 4064 N N . THR B 1 194 ? -18.609 4.68 8.047 1 98.88 194 THR B N 1
ATOM 4065 C CA . THR B 1 194 ? -18.688 4.078 9.375 1 98.88 194 THR B CA 1
ATOM 4066 C C . THR B 1 194 ? -17.578 4.609 10.273 1 98.88 194 THR B C 1
ATOM 4068 O O . THR B 1 194 ? -16.422 4.711 9.852 1 98.88 194 THR B O 1
ATOM 4071 N N . VAL B 1 195 ? -17.969 4.98 11.516 1 98.81 195 VAL B N 1
ATOM 4072 C CA . VAL B 1 195 ? -17 5.508 12.477 1 98.81 195 VAL B CA 1
ATOM 4073 C C . VAL B 1 195 ? -16.859 4.539 13.648 1 98.81 195 VAL B C 1
ATOM 4075 O O . VAL B 1 195 ? -17.859 4.039 14.172 1 98.81 195 VAL B O 1
ATOM 4078 N N . ILE B 1 196 ? -15.633 4.25 14.016 1 98.56 196 ILE B N 1
ATOM 4079 C CA . ILE B 1 196 ? -15.406 3.502 15.242 1 98.56 196 ILE B CA 1
ATOM 4080 C C . ILE B 1 196 ? -14.766 4.41 16.297 1 98.56 196 ILE B C 1
ATOM 4082 O O . ILE B 1 196 ? -13.977 5.293 15.961 1 98.56 196 ILE B O 1
ATOM 4086 N N . SER B 1 197 ? -15.156 4.32 17.453 1 97.94 197 SER B N 1
ATOM 4087 C CA . SER B 1 197 ? -14.664 5.094 18.594 1 97.94 197 SER B CA 1
ATOM 4088 C C . SER B 1 197 ? -14.93 4.371 19.906 1 97.94 197 SER B C 1
ATOM 4090 O O . SER B 1 197 ? -15.766 3.475 19.969 1 97.94 197 SER B O 1
ATOM 4092 N N . ARG B 1 198 ? -14.227 4.766 21 1 96.75 198 ARG B N 1
ATOM 4093 C CA . ARG B 1 198 ? -14.43 4.18 22.328 1 96.75 198 ARG B CA 1
ATOM 4094 C C . ARG B 1 198 ? -15.516 4.918 23.094 1 96.75 198 ARG B C 1
ATOM 4096 O O . ARG B 1 198 ? -15.945 4.473 24.156 1 96.75 198 ARG B O 1
ATOM 4103 N N . SER B 1 199 ? -15.969 6.027 22.578 1 97.44 199 SER B N 1
ATOM 4104 C CA . SER B 1 199 ? -16.922 6.887 23.297 1 97.44 199 SER B CA 1
ATOM 4105 C C . SER B 1 199 ? -18.281 6.891 22.609 1 97.44 199 SER B C 1
ATOM 4107 O O . SER B 1 199 ? -18.406 7.348 21.469 1 97.44 199 SER B O 1
ATOM 4109 N N . GLU B 1 200 ? -19.25 6.461 23.406 1 97.56 200 GLU B N 1
ATOM 4110 C CA . GLU B 1 200 ? -20.609 6.465 22.859 1 97.56 200 GLU B CA 1
ATOM 4111 C C . GLU B 1 200 ? -21.078 7.883 22.562 1 97.56 200 GLU B C 1
ATOM 4113 O O . GLU B 1 200 ? -21.719 8.125 21.531 1 97.56 200 GLU B O 1
ATOM 4118 N N . GLU B 1 201 ? -20.766 8.727 23.406 1 98.12 201 GLU B N 1
ATOM 4119 C CA . GLU B 1 201 ? -21.141 10.125 23.219 1 98.12 201 GLU B CA 1
ATOM 4120 C C . GLU B 1 201 ? -20.562 10.688 21.922 1 98.12 201 GLU B C 1
ATOM 4122 O O . GLU B 1 201 ? -21.281 11.32 21.141 1 98.12 201 GLU B O 1
ATOM 4127 N N . LYS B 1 202 ? -19.344 10.461 21.656 1 98.38 202 LYS B N 1
ATOM 4128 C CA . LYS B 1 202 ? -18.688 10.961 20.453 1 98.38 202 LYS B CA 1
ATOM 4129 C C . LYS B 1 202 ? -19.25 10.281 19.203 1 98.38 202 LYS B C 1
ATOM 4131 O O . LYS B 1 202 ? -19.359 10.914 18.141 1 98.38 202 LYS B O 1
ATOM 4136 N N . LEU B 1 203 ? -19.609 9.016 19.359 1 98.62 203 LEU B N 1
ATOM 4137 C CA . LEU B 1 203 ? -20.203 8.305 18.234 1 98.62 203 LEU B CA 1
ATOM 4138 C C . LEU B 1 203 ? -21.547 8.93 17.844 1 98.62 203 LEU B C 1
ATOM 4140 O O . LEU B 1 203 ? -21.844 9.078 16.656 1 98.62 203 LEU B O 1
ATOM 4144 N N . GLN B 1 204 ? -22.281 9.305 18.844 1 98.56 204 GLN B N 1
ATOM 4145 C CA . GLN B 1 204 ? -23.562 9.938 18.547 1 98.56 204 GLN B CA 1
ATOM 4146 C C . GLN B 1 204 ? -23.359 11.289 17.859 1 98.56 204 GLN B C 1
ATOM 4148 O O . GLN B 1 204 ? -24.141 11.656 16.969 1 98.56 204 GLN B O 1
ATOM 4153 N N . ARG B 1 205 ? -22.375 11.984 18.25 1 98.62 205 ARG B N 1
ATOM 4154 C CA . ARG B 1 205 ? -22.047 13.242 17.578 1 98.62 205 ARG B CA 1
ATOM 4155 C C . ARG B 1 205 ? -21.594 12.992 16.141 1 98.62 205 ARG B C 1
ATOM 4157 O O . ARG B 1 205 ? -21.922 13.766 15.242 1 98.62 205 ARG B O 1
ATOM 4164 N N . ALA B 1 206 ? -20.859 11.945 15.938 1 98.69 206 ALA B N 1
ATOM 4165 C CA . ALA B 1 206 ? -20.453 11.578 14.594 1 98.69 206 ALA B CA 1
ATOM 4166 C C . ALA B 1 206 ? -21.641 11.227 13.719 1 98.69 206 ALA B C 1
ATOM 4168 O O . ALA B 1 206 ? -21.672 11.547 12.531 1 98.69 206 ALA B O 1
ATOM 4169 N N . LYS B 1 207 ? -22.609 10.562 14.297 1 98.56 207 LYS B N 1
ATOM 4170 C CA . LYS B 1 207 ? -23.859 10.25 13.578 1 98.56 207 LYS B CA 1
ATOM 4171 C C . LYS B 1 207 ? -24.547 11.523 13.094 1 98.56 207 LYS B C 1
ATOM 4173 O O . LYS B 1 207 ? -25.016 11.586 11.961 1 98.56 207 LYS B O 1
ATOM 4178 N N . ALA B 1 208 ? -24.547 12.484 13.961 1 97.94 208 ALA B N 1
ATOM 4179 C CA . ALA B 1 208 ? -25.172 13.758 13.617 1 97.94 208 ALA B CA 1
ATOM 4180 C C . ALA B 1 208 ? -24.422 14.438 12.469 1 97.94 208 ALA B C 1
ATOM 4182 O O . ALA B 1 208 ? -25.016 15.242 11.734 1 97.94 208 ALA B O 1
ATOM 4183 N N . LEU B 1 209 ? -23.172 14.039 12.312 1 97.69 209 LEU B N 1
ATOM 4184 C CA . LEU B 1 209 ? -22.375 14.602 11.227 1 97.69 209 LEU B CA 1
ATOM 4185 C C . LEU B 1 209 ? -22.562 13.797 9.945 1 97.69 209 LEU B C 1
ATOM 4187 O O . LEU B 1 209 ? -22.031 14.164 8.898 1 97.69 209 LEU B O 1
ATOM 4191 N N . GLY B 1 210 ? -23.219 12.664 10.016 1 97.19 210 GLY B N 1
ATOM 4192 C CA . GLY B 1 210 ? -23.562 11.961 8.797 1 97.19 210 GLY B CA 1
ATOM 4193 C C . GLY B 1 210 ? -23.047 10.531 8.758 1 97.19 210 GLY B C 1
ATOM 4194 O O . GLY B 1 210 ? -23.219 9.828 7.762 1 97.19 210 GLY B O 1
ATOM 4195 N N . ALA B 1 211 ? -22.438 10.062 9.797 1 98.25 211 ALA B N 1
ATOM 4196 C CA . ALA B 1 211 ? -21.984 8.68 9.828 1 98.25 211 ALA B CA 1
ATOM 4197 C C . ALA B 1 211 ? -23.156 7.707 9.719 1 98.25 211 ALA B C 1
ATOM 4199 O O . ALA B 1 211 ? -24.141 7.848 10.43 1 98.25 211 ALA B O 1
ATOM 4200 N N . SER B 1 212 ? -23.016 6.777 8.844 1 96.94 212 SER B N 1
ATOM 4201 C CA . SER B 1 212 ? -24.078 5.805 8.625 1 96.94 212 SER B CA 1
ATOM 4202 C C . SER B 1 212 ? -23.922 4.594 9.539 1 96.94 212 SER B C 1
ATOM 4204 O O . SER B 1 212 ? -24.906 3.9 9.836 1 96.94 212 SER B O 1
ATOM 4206 N N . GLY B 1 213 ? -22.734 4.266 9.875 1 97.88 213 GLY B N 1
ATOM 4207 C CA . GLY B 1 213 ? -22.438 3.182 10.797 1 97.88 213 GLY B CA 1
ATOM 4208 C C . GLY B 1 213 ? -21.578 3.621 11.977 1 97.88 213 GLY B C 1
ATOM 4209 O O . GLY B 1 213 ? -20.734 4.508 11.844 1 97.88 213 GLY B O 1
ATOM 4210 N N . LEU B 1 214 ? -21.891 3.002 13.148 1 98.5 214 LEU B N 1
ATOM 4211 C CA . LEU B 1 214 ? -21.156 3.303 14.367 1 98.5 214 LEU B CA 1
ATOM 4212 C C . LEU B 1 214 ? -20.766 2.02 15.094 1 98.5 214 LEU B C 1
ATOM 4214 O O . LEU B 1 214 ? -21.562 1.091 15.195 1 98.5 214 LEU B O 1
ATOM 4218 N N . VAL B 1 215 ? -19.516 1.95 15.523 1 98.62 215 VAL B N 1
ATOM 4219 C CA . VAL B 1 215 ? -19.078 0.838 16.359 1 98.62 215 VAL B CA 1
ATOM 4220 C C . VAL B 1 215 ? -18.344 1.372 17.594 1 98.62 215 VAL B C 1
ATOM 4222 O O . VAL B 1 215 ? -17.359 2.086 17.469 1 98.62 215 VAL B O 1
ATOM 4225 N N . ASN B 1 216 ? -18.828 1.108 18.797 1 98.5 216 ASN B N 1
ATOM 4226 C CA . ASN B 1 216 ? -18.125 1.374 20.047 1 98.5 216 ASN B CA 1
ATOM 4227 C C . ASN B 1 216 ? -17.109 0.279 20.359 1 98.5 216 ASN B C 1
ATOM 4229 O O . ASN B 1 216 ? -17.484 -0.818 20.781 1 98.5 216 ASN B O 1
ATOM 4233 N N . THR B 1 217 ? -15.875 0.55 20.172 1 97.06 217 THR B N 1
ATOM 4234 C CA . THR B 1 217 ? -14.836 -0.474 20.234 1 97.06 217 THR B CA 1
ATOM 4235 C C . THR B 1 217 ? -14.594 -0.907 21.688 1 97.06 217 THR B C 1
ATOM 4237 O O . THR B 1 217 ? -13.977 -1.944 21.922 1 97.06 217 THR B O 1
ATOM 4240 N N . ARG B 1 218 ? -14.984 -0.042 22.641 1 96.06 218 ARG B N 1
ATOM 4241 C CA . ARG B 1 218 ? -14.922 -0.457 24.047 1 96.06 218 ARG B CA 1
ATOM 4242 C C . ARG B 1 218 ? -15.914 -1.583 24.328 1 96.06 218 ARG B C 1
ATOM 4244 O O . ARG B 1 218 ? -15.609 -2.514 25.078 1 96.06 218 ARG B O 1
ATOM 4251 N N . LEU B 1 219 ? -17 -1.507 23.766 1 96.25 219 LEU B N 1
ATOM 4252 C CA . LEU B 1 219 ? -18.047 -2.496 23.953 1 96.25 219 LEU B CA 1
ATOM 4253 C C . LEU B 1 219 ? -17.859 -3.682 23.016 1 96.25 219 LEU B C 1
ATOM 4255 O O . LEU B 1 219 ? -18.297 -4.793 23.312 1 96.25 219 LEU B O 1
ATOM 4259 N N . THR B 1 220 ? -17.203 -3.426 21.875 1 96.31 220 THR B N 1
ATOM 4260 C CA . THR B 1 220 ? -16.938 -4.426 20.844 1 96.31 220 THR B CA 1
ATOM 4261 C C . THR B 1 220 ? -15.461 -4.441 20.469 1 96.31 220 THR B C 1
ATOM 4263 O O . THR B 1 220 ? -15.086 -3.912 19.422 1 96.31 220 THR B O 1
ATOM 4266 N N . PRO B 1 221 ? -14.672 -5.188 21.219 1 93.81 221 PRO B N 1
ATOM 4267 C CA . PRO B 1 221 ? -13.227 -5.172 20.953 1 93.81 221 PRO B CA 1
ATOM 4268 C C . PRO B 1 221 ? -12.875 -5.754 19.594 1 93.81 221 PRO B C 1
ATOM 4270 O O . PRO B 1 221 ? -11.898 -5.324 18.969 1 93.81 221 PRO B O 1
ATOM 4273 N N . GLU B 1 222 ? -13.68 -6.762 19.156 1 95.25 222 GLU B N 1
ATOM 4274 C CA . GLU B 1 222 ? -13.523 -7.266 17.797 1 95.25 222 GLU B CA 1
ATOM 4275 C C . GLU B 1 222 ? -14.352 -6.449 16.797 1 95.25 222 GLU B C 1
ATOM 4277 O O . GLU B 1 222 ? -15.281 -6.969 16.188 1 95.25 222 GLU B O 1
ATOM 4282 N N . TRP B 1 223 ? -13.898 -5.227 16.578 1 97.69 223 TRP B N 1
ATOM 4283 C CA . TRP B 1 223 ? -14.75 -4.258 15.891 1 97.69 223 TRP B CA 1
ATOM 4284 C C . TRP B 1 223 ? -14.805 -4.551 14.391 1 97.69 223 TRP B C 1
ATOM 4286 O O . TRP B 1 223 ? -15.742 -4.129 13.711 1 97.69 223 TRP B O 1
ATOM 4296 N N . ALA B 1 224 ? -13.797 -5.25 13.898 1 97.56 224 ALA B N 1
ATOM 4297 C CA . ALA B 1 224 ? -13.734 -5.52 12.469 1 97.56 224 ALA B CA 1
ATOM 4298 C C . ALA B 1 224 ? -14.953 -6.328 12.016 1 97.56 224 ALA B C 1
ATOM 4300 O O . ALA B 1 224 ? -15.539 -6.035 10.969 1 97.56 224 ALA B O 1
ATOM 4301 N N . LEU B 1 225 ? -15.258 -7.355 12.742 1 95.94 225 LEU B N 1
ATOM 4302 C CA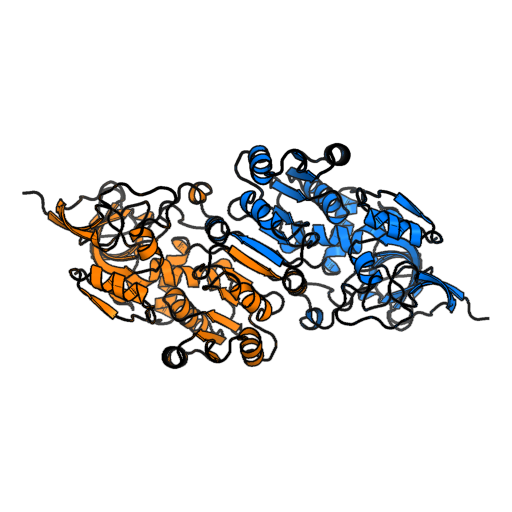 . LEU B 1 225 ? -16.391 -8.203 12.406 1 95.94 225 LEU B CA 1
ATOM 4303 C C . LEU B 1 225 ? -17.688 -7.391 12.383 1 95.94 225 LEU B C 1
ATOM 4305 O O . LEU B 1 225 ? -18.469 -7.488 11.438 1 95.94 225 LEU B O 1
ATOM 4309 N N . ARG B 1 226 ? -17.891 -6.625 13.43 1 97.19 226 ARG B N 1
ATOM 4310 C CA . ARG B 1 226 ? -19.094 -5.805 13.523 1 97.19 226 ARG B CA 1
ATOM 4311 C C . ARG B 1 226 ? -19.141 -4.77 12.406 1 97.19 226 ARG B C 1
ATOM 4313 O O . ARG B 1 226 ? -20.188 -4.555 11.797 1 97.19 226 ARG B O 1
ATOM 4320 N N . ALA B 1 227 ? -18.031 -4.113 12.141 1 98 227 ALA B N 1
ATOM 4321 C CA . ALA B 1 227 ? -17.984 -3.123 11.07 1 98 227 ALA B CA 1
ATOM 4322 C C . ALA B 1 227 ? -18.297 -3.758 9.719 1 98 227 ALA B C 1
ATOM 4324 O O . ALA B 1 227 ? -19 -3.168 8.891 1 98 227 ALA B O 1
ATOM 4325 N N . THR B 1 228 ? -17.734 -4.93 9.5 1 96.5 228 THR B N 1
ATOM 4326 C CA . THR B 1 228 ? -17.969 -5.637 8.25 1 96.5 228 THR B CA 1
ATOM 4327 C C . THR B 1 228 ? -19.453 -5.949 8.07 1 96.5 228 THR B C 1
ATOM 4329 O O . THR B 1 228 ? -20 -5.824 6.973 1 96.5 228 THR B O 1
ATOM 4332 N N . GLU B 1 229 ? -20.109 -6.344 9.141 1 96.19 229 GLU B N 1
ATOM 4333 C CA . GLU B 1 229 ? -21.547 -6.57 9.094 1 96.19 229 GLU B CA 1
ATOM 4334 C C . GLU B 1 229 ? -22.297 -5.309 8.672 1 96.19 229 GLU B C 1
ATOM 4336 O O . GLU B 1 229 ? -23.234 -5.371 7.867 1 96.19 229 GLU B O 1
ATOM 4341 N N . LEU B 1 230 ? -21.859 -4.172 9.164 1 95.69 230 LEU B N 1
ATOM 4342 C CA . LEU B 1 230 ? -22.5 -2.898 8.859 1 95.69 230 LEU B CA 1
ATOM 4343 C C . LEU B 1 230 ? -22.297 -2.527 7.395 1 95.69 230 LEU B C 1
ATOM 4345 O O . LEU B 1 230 ? -23.062 -1.729 6.84 1 95.69 230 LEU B O 1
ATOM 4349 N N . SER B 1 231 ? -21.266 -3.107 6.785 1 94.12 231 SER B N 1
ATOM 4350 C CA . SER B 1 231 ? -20.969 -2.82 5.387 1 94.12 231 SER B CA 1
ATOM 4351 C C . SER B 1 231 ? -21.625 -3.838 4.461 1 94.12 231 SER B C 1
ATOM 4353 O O . SER B 1 231 ? -21.25 -3.971 3.301 1 94.12 231 SER B O 1
ATOM 4355 N N . GLY B 1 232 ? -22.594 -4.629 4.98 1 92.38 232 GLY B N 1
ATOM 4356 C CA . GLY B 1 232 ? -23.25 -5.641 4.172 1 92.38 232 GLY B CA 1
ATOM 4357 C C . GLY B 1 232 ? -22.406 -6.871 3.938 1 92.38 232 GLY B C 1
ATOM 4358 O O . GLY B 1 232 ? -22.641 -7.629 2.994 1 92.38 232 GLY B O 1
ATOM 4359 N N . GLY B 1 233 ? -21.359 -6.918 4.695 1 93.62 233 GLY B N 1
ATOM 4360 C CA . GLY B 1 233 ? -20.531 -8.109 4.613 1 93.62 233 GLY B CA 1
ATOM 4361 C C . GLY B 1 233 ? -19.359 -7.957 3.648 1 93.62 233 GLY B C 1
ATOM 4362 O O . GLY B 1 233 ? -18.453 -8.789 3.629 1 93.62 233 GLY B O 1
ATOM 4363 N N . ARG B 1 234 ? -19.281 -6.98 2.896 1 93.69 234 ARG B N 1
ATOM 4364 C CA . ARG B 1 234 ? -18.266 -6.828 1.856 1 93.69 234 ARG B CA 1
ATOM 4365 C C . ARG B 1 234 ? -17 -6.207 2.42 1 93.69 234 ARG B C 1
ATOM 4367 O O . ARG B 1 234 ? -15.898 -6.48 1.929 1 93.69 234 ARG B O 1
ATOM 4374 N N . GLY B 1 235 ? -17.141 -5.305 3.406 1 97 235 GLY B N 1
ATOM 4375 C CA . GLY B 1 235 ? -16 -4.566 3.947 1 97 235 GLY B CA 1
ATOM 4376 C C . GLY B 1 235 ? -15.898 -3.154 3.402 1 97 235 GLY B C 1
ATOM 4377 O O . GLY B 1 235 ? -16.859 -2.639 2.811 1 97 235 GLY B O 1
ATOM 4378 N N . PHE B 1 236 ? -14.789 -2.553 3.641 1 98.56 236 PHE B N 1
ATOM 4379 C CA . PHE B 1 236 ? -14.633 -1.134 3.344 1 98.56 236 PHE B CA 1
ATOM 4380 C C . PHE B 1 236 ? -13.648 -0.922 2.205 1 98.56 236 PHE B C 1
ATOM 4382 O O . PHE B 1 236 ? -12.594 -1.567 2.16 1 98.56 236 PHE B O 1
ATOM 4389 N N . ASP B 1 237 ? -13.992 0.015 1.295 1 98.44 237 ASP B N 1
ATOM 4390 C CA . ASP B 1 237 ? -13.117 0.358 0.177 1 98.44 237 ASP B CA 1
ATOM 4391 C C . ASP B 1 237 ? -11.922 1.188 0.646 1 98.44 237 ASP B C 1
ATOM 4393 O O . ASP B 1 237 ? -10.828 1.069 0.101 1 98.44 237 ASP B O 1
ATOM 4397 N N . HIS B 1 238 ? -12.188 2.037 1.604 1 98.88 238 HIS B N 1
ATOM 4398 C CA . HIS B 1 238 ? -11.156 2.896 2.174 1 98.88 238 HIS B CA 1
ATOM 4399 C C . HIS B 1 238 ? -11.188 2.859 3.699 1 98.88 238 HIS B C 1
ATOM 4401 O O . HIS B 1 238 ? -12.258 2.965 4.305 1 98.88 238 HIS B O 1
ATOM 4407 N N . ILE B 1 239 ? -10.047 2.711 4.289 1 98.81 239 ILE B N 1
ATOM 4408 C CA . ILE B 1 239 ? -9.906 2.816 5.738 1 98.81 239 ILE B CA 1
ATOM 4409 C C . ILE B 1 239 ? -8.867 3.881 6.078 1 98.81 239 ILE B C 1
ATOM 4411 O O . ILE B 1 239 ? -7.723 3.812 5.617 1 98.81 239 ILE B O 1
ATOM 4415 N N . LEU B 1 240 ? -9.266 4.914 6.773 1 98.69 240 LEU B N 1
ATOM 4416 C CA . LEU B 1 240 ? -8.312 5.836 7.387 1 98.69 240 LEU B CA 1
ATOM 4417 C C . LEU B 1 240 ? -7.773 5.266 8.695 1 98.69 240 LEU B C 1
ATOM 4419 O O . LEU B 1 240 ? -8.445 5.305 9.719 1 98.69 240 LEU B O 1
ATOM 4423 N N . GLU B 1 241 ? -6.586 4.738 8.633 1 97.38 241 GLU B N 1
ATOM 4424 C CA . GLU B 1 241 ? -5.973 4.086 9.789 1 97.38 241 GLU B CA 1
ATOM 4425 C C . GLU B 1 241 ? -5.215 5.09 10.656 1 97.38 241 GLU B C 1
ATOM 4427 O O . GLU B 1 241 ? -4.137 5.551 10.273 1 97.38 241 GLU B O 1
ATOM 4432 N N . LEU B 1 242 ? -5.758 5.391 11.797 1 95.81 242 LEU B N 1
ATOM 4433 C CA . LEU B 1 242 ? -5.273 6.48 12.633 1 95.81 242 LEU B CA 1
ATOM 4434 C C . LEU B 1 242 ? -4.75 5.957 13.969 1 95.81 242 LEU B C 1
ATOM 4436 O O . LEU B 1 242 ? -4.293 6.73 14.812 1 95.81 242 LEU B O 1
ATOM 4440 N N . ILE B 1 243 ? -4.801 4.68 14.164 1 93.06 243 ILE B N 1
ATOM 4441 C CA . ILE B 1 243 ? -4.484 4.102 15.469 1 93.06 243 ILE B CA 1
ATOM 4442 C C . ILE B 1 243 ? -3.107 3.441 15.414 1 93.06 243 ILE B C 1
ATOM 4444 O O . ILE B 1 243 ? -2.24 3.738 16.234 1 93.06 243 ILE B O 1
ATOM 4448 N N . GLY B 1 244 ? -2.869 2.545 14.477 1 90.44 244 GLY B N 1
ATOM 4449 C CA . GLY B 1 244 ? -1.594 1.865 14.32 1 90.44 244 GLY B CA 1
ATOM 4450 C C . GLY B 1 244 ? -1.484 0.604 15.156 1 90.44 244 GLY B C 1
ATOM 4451 O O . GLY B 1 244 ? -2.498 0.05 15.586 1 90.44 244 GLY B O 1
ATOM 4452 N N . GLY B 1 245 ? -0.257 0.088 15.234 1 90 245 GLY B N 1
ATOM 4453 C CA . GLY B 1 245 ? 0.021 -1.099 16.031 1 90 245 GLY B CA 1
ATOM 4454 C C . GLY B 1 245 ? -0.743 -2.322 15.555 1 90 245 GLY B C 1
ATOM 4455 O O . GLY B 1 245 ? -0.819 -2.59 14.359 1 90 245 GLY B O 1
ATOM 4456 N N . ASP B 1 246 ? -1.29 -3.02 16.516 1 88.94 246 ASP B N 1
ATOM 4457 C CA . ASP B 1 246 ? -1.981 -4.27 16.219 1 88.94 246 ASP B CA 1
ATOM 4458 C C . ASP B 1 246 ? -3.406 -4.008 15.727 1 88.94 246 ASP B C 1
ATOM 4460 O O . ASP B 1 246 ? -4.07 -4.914 15.219 1 88.94 246 ASP B O 1
ATOM 4464 N N . ASN B 1 247 ? -3.826 -2.754 15.867 1 93.69 247 ASN B N 1
ATOM 4465 C CA . ASN B 1 247 ? -5.141 -2.395 15.352 1 93.69 247 ASN B CA 1
ATOM 4466 C C . ASN B 1 247 ? -5.246 -2.654 13.852 1 93.69 247 ASN B C 1
ATOM 4468 O O . ASN B 1 247 ? -6.332 -2.922 13.336 1 93.69 247 ASN B O 1
ATOM 4472 N N . LEU B 1 248 ? -4.137 -2.637 13.203 1 93.38 248 LEU B N 1
ATOM 4473 C CA . LEU B 1 248 ? -4.09 -2.809 11.758 1 93.38 248 LEU B CA 1
ATOM 4474 C C . LEU B 1 248 ? -4.598 -4.191 11.359 1 93.38 248 LEU B C 1
ATOM 4476 O O . LEU B 1 248 ? -5.09 -4.379 10.242 1 93.38 248 LEU B O 1
ATOM 4480 N N . ARG B 1 249 ? -4.438 -5.16 12.219 1 93.69 249 ARG B N 1
ATOM 4481 C CA . ARG B 1 249 ? -4.992 -6.48 11.945 1 93.69 249 ARG B CA 1
ATOM 4482 C C . ARG B 1 249 ? -6.496 -6.406 11.703 1 93.69 249 ARG B C 1
ATOM 4484 O O . ARG B 1 249 ? -7.012 -7.023 10.766 1 93.69 249 ARG B O 1
ATOM 4491 N N . GLN B 1 250 ? -7.129 -5.691 12.555 1 96.25 250 GLN B N 1
ATOM 4492 C CA . GLN B 1 250 ? -8.57 -5.539 12.422 1 96.25 250 GLN B CA 1
ATOM 4493 C C . GLN B 1 250 ? -8.93 -4.703 11.195 1 96.25 250 GLN B C 1
ATOM 4495 O O . GLN B 1 250 ? -9.914 -4.984 10.508 1 96.25 250 GLN B O 1
ATOM 4500 N N . SER B 1 251 ? -8.125 -3.67 10.922 1 97 251 SER B N 1
ATOM 4501 C CA . SER B 1 251 ? -8.336 -2.896 9.703 1 97 251 SER B CA 1
ATOM 4502 C C . SER B 1 251 ? -8.25 -3.781 8.461 1 97 251 SER B C 1
ATOM 4504 O O . SER B 1 251 ? -9.07 -3.668 7.555 1 97 251 SER B O 1
ATOM 4506 N N . ALA B 1 252 ? -7.27 -4.645 8.461 1 95.38 252 ALA B N 1
ATOM 4507 C CA . ALA B 1 252 ? -7.098 -5.57 7.344 1 95.38 252 ALA B CA 1
ATOM 4508 C C . ALA B 1 252 ? -8.297 -6.5 7.211 1 95.38 252 ALA B C 1
ATOM 4510 O O . ALA B 1 252 ? -8.75 -6.793 6.098 1 95.38 252 ALA B O 1
ATOM 4511 N N . GLU B 1 253 ? -8.766 -6.953 8.32 1 95.12 253 GLU B N 1
ATOM 4512 C CA . GLU B 1 253 ? -9.914 -7.848 8.328 1 95.12 253 GLU B CA 1
ATOM 4513 C C . GLU B 1 253 ? -11.164 -7.148 7.789 1 95.12 253 GLU B C 1
ATOM 4515 O O . GLU B 1 253 ? -11.969 -7.758 7.086 1 95.12 253 GLU B O 1
ATOM 4520 N N . ALA B 1 254 ? -11.289 -5.895 8.016 1 97.56 254 ALA B N 1
ATOM 4521 C CA . ALA B 1 254 ? -12.484 -5.133 7.648 1 97.56 254 ALA B CA 1
ATOM 4522 C C . ALA B 1 254 ? -12.391 -4.613 6.215 1 97.56 254 ALA B C 1
ATOM 4524 O O . ALA B 1 254 ? -13.352 -4.055 5.688 1 97.56 254 ALA B O 1
ATOM 4525 N N . LEU B 1 255 ? -11.305 -4.82 5.641 1 97.5 255 LEU B N 1
ATOM 4526 C CA . LEU B 1 255 ? -11.062 -4.289 4.305 1 97.5 255 LEU B CA 1
ATOM 4527 C C . LEU B 1 255 ? -11.836 -5.074 3.254 1 97.5 255 LEU B C 1
ATOM 4529 O O . LEU B 1 255 ? -11.898 -6.305 3.318 1 97.5 255 LEU B O 1
ATOM 4533 N N . ALA B 1 256 ? -12.43 -4.383 2.283 1 97.38 256 ALA B N 1
ATOM 4534 C CA . ALA B 1 256 ? -13.016 -5.031 1.114 1 97.38 256 ALA B CA 1
ATOM 4535 C C . ALA B 1 256 ? -11.938 -5.57 0.184 1 97.38 256 ALA B C 1
ATOM 4537 O O . ALA B 1 256 ? -10.797 -5.109 0.215 1 97.38 256 ALA B O 1
ATOM 4538 N N . PRO B 1 257 ? -12.289 -6.582 -0.613 1 95.75 257 PRO B N 1
ATOM 4539 C CA . PRO B 1 257 ? -11.344 -6.965 -1.662 1 95.75 257 PRO B CA 1
ATOM 4540 C C . PRO B 1 257 ? -10.938 -5.789 -2.545 1 95.75 257 PRO B C 1
ATOM 4542 O O . PRO B 1 257 ? -11.789 -5.027 -3.002 1 95.75 257 PRO B O 1
ATOM 4545 N N . GLY B 1 258 ? -9.625 -5.656 -2.711 1 95.62 258 GLY B N 1
ATOM 4546 C CA . GLY B 1 258 ? -9.125 -4.543 -3.504 1 95.62 258 GLY B CA 1
ATOM 4547 C C . GLY B 1 258 ? -9.133 -3.227 -2.752 1 95.62 258 GLY B C 1
ATOM 4548 O O . GLY B 1 258 ? -8.859 -2.172 -3.332 1 95.62 258 GLY B O 1
ATOM 4549 N N . GLY B 1 259 ? -9.445 -3.289 -1.458 1 97.56 259 GLY B N 1
ATOM 4550 C CA . GLY B 1 259 ? -9.57 -2.078 -0.664 1 97.56 259 GLY B CA 1
ATOM 4551 C C . GLY B 1 259 ? -8.234 -1.433 -0.341 1 97.56 259 GLY B C 1
ATOM 4552 O O . GLY B 1 259 ? -7.18 -1.993 -0.643 1 97.56 259 GLY B O 1
ATOM 4553 N N . ARG B 1 260 ? -8.32 -0.249 0.31 1 98.06 260 ARG B N 1
ATOM 4554 C CA . ARG B 1 260 ? -7.141 0.57 0.576 1 98.06 260 ARG B CA 1
ATOM 4555 C C . ARG B 1 260 ? -7.105 1.023 2.031 1 98.06 260 ARG B C 1
ATOM 4557 O O . ARG B 1 260 ? -8.117 1.476 2.57 1 98.06 260 ARG B O 1
ATOM 4564 N N . ILE B 1 261 ? -5.969 0.836 2.637 1 97.94 261 ILE B N 1
ATOM 4565 C CA . ILE B 1 261 ? -5.703 1.399 3.955 1 97.94 261 ILE B CA 1
ATOM 4566 C C . ILE B 1 261 ? -4.75 2.586 3.828 1 97.94 261 ILE B C 1
ATOM 4568 O O . ILE B 1 261 ? -3.629 2.438 3.338 1 97.94 261 ILE B O 1
ATOM 4572 N N . ALA B 1 262 ? -5.223 3.736 4.188 1 98.38 262 ALA B N 1
ATOM 4573 C CA . ALA B 1 262 ? -4.34 4.891 4.359 1 98.38 262 ALA B CA 1
ATOM 4574 C C . ALA B 1 262 ? -3.738 4.914 5.762 1 98.38 262 ALA B C 1
ATOM 4576 O O . ALA B 1 262 ? -4.434 5.211 6.734 1 98.38 262 ALA B O 1
ATOM 4577 N N . GLN B 1 263 ? -2.498 4.605 5.836 1 96.5 263 GLN B N 1
ATOM 4578 C CA . GLN B 1 263 ? -1.804 4.621 7.121 1 96.5 263 GLN B CA 1
ATOM 4579 C C . GLN B 1 263 ? -1.374 6.039 7.496 1 96.5 263 GLN B C 1
ATOM 4581 O O . GLN B 1 263 ? -0.521 6.629 6.828 1 96.5 263 GLN B O 1
ATOM 4586 N N . ILE B 1 264 ? -1.933 6.539 8.555 1 95.75 264 ILE B N 1
ATOM 4587 C CA . ILE B 1 264 ? -1.745 7.934 8.938 1 95.75 264 ILE B CA 1
ATOM 4588 C C . ILE B 1 264 ? -1.241 8.008 10.383 1 95.75 264 ILE B C 1
ATOM 4590 O O . ILE B 1 264 ? -0.278 8.719 10.672 1 95.75 264 ILE B O 1
ATOM 4594 N N . GLY B 1 265 ? -1.897 7.293 11.242 1 87.81 265 GLY B N 1
ATOM 4595 C CA . GLY B 1 265 ? -1.596 7.422 12.664 1 87.81 265 GLY B CA 1
ATOM 4596 C C . GLY B 1 265 ? -0.728 6.293 13.188 1 87.81 265 GLY B C 1
ATOM 4597 O O . GLY B 1 265 ? -0.684 5.211 12.602 1 87.81 265 GLY B O 1
ATOM 4598 N N . PHE B 1 266 ? -0.15 6.516 14.391 1 82.62 266 PHE B N 1
ATOM 4599 C CA . PHE B 1 266 ? 0.684 5.551 15.094 1 82.62 266 PHE B CA 1
ATOM 4600 C C . PHE B 1 266 ? 0.58 5.738 16.594 1 82.62 266 PHE B C 1
ATOM 4602 O O . PHE B 1 266 ? 1.589 5.707 17.312 1 82.62 266 PHE B O 1
ATOM 4609 N N . LEU B 1 267 ? -0.619 5.992 16.984 1 75.75 267 LEU B N 1
ATOM 4610 C CA . LEU B 1 267 ? -0.937 6.27 18.391 1 75.75 267 LEU B CA 1
ATOM 4611 C C . LEU B 1 267 ? -0.594 5.078 19.266 1 75.75 267 LEU B C 1
ATOM 4613 O O . LEU B 1 267 ? -0.225 5.246 20.438 1 75.75 267 LEU B O 1
ATOM 4617 N N . LYS B 1 268 ? -0.783 3.814 18.812 1 74.31 268 LYS B N 1
ATOM 4618 C CA . LYS B 1 268 ? -0.557 2.609 19.594 1 74.31 268 LYS B CA 1
ATOM 4619 C C . LYS B 1 268 ? 0.81 2.002 19.297 1 74.31 268 LYS B C 1
ATOM 4621 O O . LYS B 1 268 ? 1.06 0.835 19.609 1 74.31 268 LYS B O 1
ATOM 4626 N N . GLY B 1 269 ? 1.614 2.742 18.641 1 75.94 269 GLY B N 1
ATOM 4627 C CA . GLY B 1 269 ? 2.951 2.217 18.406 1 75.94 269 GLY B CA 1
ATOM 4628 C C . GLY B 1 269 ? 3.5 2.564 17.047 1 75.94 269 GLY B C 1
ATOM 4629 O O . GLY B 1 269 ? 2.736 2.781 16.094 1 75.94 269 GLY B O 1
ATOM 4630 N N . GLY B 1 270 ? 4.789 2.475 17.031 1 82.12 270 GLY B N 1
ATOM 4631 C CA . GLY B 1 270 ? 5.5 2.854 15.82 1 82.12 270 GLY B CA 1
ATOM 4632 C C . GLY B 1 270 ? 5.602 1.726 14.805 1 82.12 270 GLY B C 1
ATOM 4633 O O . GLY B 1 270 ? 6.07 1.929 13.688 1 82.12 270 GLY B O 1
ATOM 4634 N N . GLU B 1 271 ? 5.047 0.551 15.25 1 89.25 271 GLU B N 1
ATOM 4635 C CA . GLU B 1 271 ? 5.121 -0.587 14.344 1 89.25 271 GLU B CA 1
ATOM 4636 C C . GLU B 1 271 ? 3.73 -1.029 13.898 1 89.25 271 GLU B C 1
ATOM 4638 O O . GLU B 1 271 ? 2.785 -1.02 14.688 1 89.25 271 GLU B O 1
ATOM 4643 N N . MET B 1 272 ? 3.682 -1.365 12.664 1 90.31 272 MET B N 1
ATOM 4644 C CA . MET B 1 272 ? 2.465 -1.92 12.078 1 90.31 272 MET B CA 1
ATOM 4645 C C . MET B 1 272 ? 2.539 -3.441 12.008 1 90.31 272 MET B C 1
ATOM 4647 O O . MET B 1 272 ? 3.559 -3.998 11.594 1 90.31 272 MET B O 1
ATOM 4651 N N . ILE B 1 273 ? 1.52 -4.066 12.391 1 90.56 273 ILE B N 1
ATOM 4652 C CA . ILE B 1 273 ? 1.442 -5.52 12.336 1 90.56 273 ILE B CA 1
ATOM 4653 C C . ILE B 1 273 ? 0.21 -5.938 11.531 1 90.56 273 ILE B C 1
ATOM 4655 O O . ILE B 1 273 ? -0.916 -5.57 11.875 1 90.56 273 ILE B O 1
ATOM 4659 N N . LEU B 1 274 ? 0.417 -6.703 10.453 1 91.31 274 LEU B N 1
ATOM 4660 C CA . LEU B 1 274 ? -0.661 -7.121 9.562 1 91.31 274 LEU B CA 1
ATOM 4661 C C . LEU B 1 274 ? -0.499 -8.578 9.164 1 91.31 274 LEU B C 1
ATOM 4663 O O . LEU B 1 274 ? 0.625 -9.07 9.008 1 91.31 274 LEU B O 1
ATOM 4667 N N . PRO B 1 275 ? -1.593 -9.266 8.984 1 90.44 275 PRO B N 1
ATOM 4668 C CA . PRO B 1 275 ? -1.485 -10.625 8.453 1 90.44 275 PRO B CA 1
ATOM 4669 C C . PRO B 1 275 ? -1.17 -10.648 6.957 1 90.44 275 PRO B C 1
ATOM 4671 O O . PRO B 1 275 ? -1.81 -9.945 6.176 1 90.44 275 PRO B O 1
ATOM 4674 N N . ALA B 1 276 ? -0.299 -11.461 6.52 1 90 276 ALA B N 1
ATOM 4675 C CA . ALA B 1 276 ? 0.202 -11.469 5.145 1 90 276 ALA B CA 1
ATOM 4676 C C . ALA B 1 276 ? -0.812 -12.102 4.195 1 90 276 ALA B C 1
ATOM 4678 O O . ALA B 1 276 ? -1.192 -11.492 3.191 1 90 276 ALA B O 1
ATOM 4679 N N . VAL B 1 277 ? -1.345 -13.227 4.551 1 86.88 277 VAL B N 1
ATOM 4680 C CA . VAL B 1 277 ? -2.129 -14.031 3.617 1 86.88 277 VAL B CA 1
ATOM 4681 C C . VAL B 1 277 ? -3.441 -13.32 3.299 1 86.88 277 VAL B C 1
ATOM 4683 O O . VAL B 1 277 ? -3.777 -13.117 2.131 1 86.88 277 VAL B O 1
ATOM 4686 N N . PRO B 1 278 ? -4.109 -12.797 4.355 1 87.12 278 PRO B N 1
ATOM 4687 C CA . PRO B 1 278 ? -5.336 -12.055 4.047 1 87.12 278 PRO B CA 1
ATOM 4688 C C . PRO B 1 278 ? -5.078 -10.828 3.174 1 87.12 278 PRO B C 1
ATOM 4690 O O . PRO B 1 278 ? -5.887 -10.508 2.299 1 87.12 278 PRO B O 1
ATOM 4693 N N . LEU B 1 279 ? -3.996 -10.156 3.373 1 91.25 279 LEU B N 1
ATOM 4694 C CA . LEU B 1 279 ? -3.682 -8.977 2.578 1 91.25 279 LEU B CA 1
ATOM 4695 C C . LEU B 1 279 ? -3.436 -9.352 1.12 1 91.25 279 LEU B C 1
ATOM 4697 O O . LEU B 1 279 ? -3.832 -8.617 0.21 1 91.25 279 LEU B O 1
ATOM 4701 N N . MET B 1 280 ? -2.797 -10.461 0.931 1 92.81 280 MET B N 1
ATOM 4702 C CA . MET B 1 280 ? -2.531 -10.93 -0.426 1 92.81 280 MET B CA 1
ATOM 4703 C C . MET B 1 280 ? -3.824 -11.336 -1.123 1 92.81 280 MET B C 1
ATOM 4705 O O . MET B 1 280 ? -4.09 -10.906 -2.248 1 92.81 280 MET B O 1
ATOM 4709 N N . LEU B 1 281 ? -4.648 -12.086 -0.42 1 89.81 281 LEU B N 1
ATOM 4710 C CA . LEU B 1 281 ? -5.871 -12.602 -1.021 1 89.81 281 LEU B CA 1
ATOM 4711 C C . LEU B 1 281 ? -6.84 -11.469 -1.349 1 89.81 281 LEU B C 1
ATOM 4713 O O . LEU B 1 281 ? -7.566 -11.539 -2.344 1 89.81 281 LEU B O 1
ATOM 4717 N N . LYS B 1 282 ? -6.797 -10.422 -0.529 1 94.06 282 LYS B N 1
ATOM 4718 C CA . LYS B 1 282 ? -7.652 -9.258 -0.769 1 94.06 282 LYS B CA 1
ATOM 4719 C C . LYS B 1 282 ? -7.008 -8.297 -1.762 1 94.06 282 LYS B C 1
ATOM 4721 O O . LYS B 1 282 ? -7.637 -7.328 -2.191 1 94.06 282 LYS B O 1
ATOM 4726 N N . ARG B 1 283 ? -5.781 -8.562 -2.086 1 96.06 283 ARG B N 1
ATOM 4727 C CA . ARG B 1 283 ? -5.039 -7.625 -2.926 1 96.06 283 ARG B CA 1
ATOM 4728 C C . ARG B 1 283 ? -5.07 -6.219 -2.336 1 96.06 283 ARG B C 1
ATOM 4730 O O . ARG B 1 283 ? -5.406 -5.254 -3.029 1 96.06 283 ARG B O 1
ATOM 4737 N N . ALA B 1 284 ? -4.848 -6.172 -1.06 1 96.62 284 ALA B N 1
ATOM 4738 C CA . ALA B 1 284 ? -4.949 -4.93 -0.297 1 96.62 284 ALA B CA 1
ATOM 4739 C C . ALA B 1 284 ? -3.859 -3.945 -0.71 1 96.62 284 ALA B C 1
ATOM 4741 O O . ALA B 1 284 ? -2.76 -4.348 -1.095 1 96.62 284 ALA B O 1
ATOM 4742 N N . ASN B 1 285 ? -4.18 -2.668 -0.62 1 97.25 285 ASN B N 1
ATOM 4743 C CA . ASN B 1 285 ? -3.229 -1.577 -0.791 1 97.25 285 ASN B CA 1
ATOM 4744 C C . ASN B 1 285 ? -3.059 -0.773 0.495 1 97.25 285 ASN B C 1
ATOM 4746 O O . ASN B 1 285 ? -4.031 -0.231 1.025 1 97.25 285 ASN B O 1
ATOM 4750 N N . ILE B 1 286 ? -1.885 -0.764 0.962 1 97.06 286 ILE B N 1
ATOM 4751 C CA . ILE B 1 286 ? -1.56 0.042 2.133 1 97.06 286 ILE B CA 1
ATOM 4752 C C . ILE B 1 286 ? -0.636 1.189 1.729 1 97.06 286 ILE B C 1
ATOM 4754 O O . ILE B 1 286 ? 0.421 0.965 1.136 1 97.06 286 ILE B O 1
ATOM 4758 N N . GLN B 1 287 ? -1.048 2.381 2.041 1 97.44 287 GLN B N 1
ATOM 4759 C CA . GLN B 1 287 ? -0.258 3.549 1.662 1 97.44 287 GLN B CA 1
ATOM 4760 C C . GLN B 1 287 ? 0.051 4.422 2.877 1 97.44 287 GLN B C 1
ATOM 4762 O O . GLN B 1 287 ? -0.841 4.727 3.67 1 97.44 287 GLN B O 1
ATOM 4767 N N . GLY B 1 288 ? 1.323 4.746 2.963 1 96.81 288 GLY B N 1
ATOM 4768 C CA . GLY B 1 288 ? 1.672 5.773 3.93 1 96.81 288 GLY B CA 1
ATOM 4769 C C . GLY B 1 288 ? 1.276 7.172 3.484 1 96.81 288 GLY B C 1
ATOM 4770 O O . GLY B 1 288 ? 1.552 7.566 2.35 1 96.81 288 GLY B O 1
ATOM 4771 N N . ILE B 1 289 ? 0.64 7.922 4.398 1 97.38 289 ILE B N 1
ATOM 4772 C CA . ILE B 1 289 ? 0.187 9.273 4.082 1 97.38 289 ILE B CA 1
ATOM 4773 C C . ILE B 1 289 ? 0.885 10.281 4.992 1 97.38 289 ILE B C 1
ATOM 4775 O O . ILE B 1 289 ? 0.914 10.102 6.215 1 97.38 289 ILE B O 1
ATOM 4779 N N . THR B 1 290 ? 1.473 11.266 4.422 1 95.19 290 THR B N 1
ATOM 4780 C CA . THR B 1 290 ? 2.049 12.375 5.168 1 95.19 290 THR B CA 1
ATOM 4781 C C . THR B 1 290 ? 1.482 13.703 4.684 1 95.19 290 THR B C 1
ATOM 4783 O O . THR B 1 290 ? 2.098 14.383 3.855 1 95.19 290 THR B O 1
ATOM 4786 N N . VAL B 1 291 ? 0.335 14.047 5.125 1 97.62 291 VAL B N 1
ATOM 4787 C CA . VAL B 1 291 ? -0.379 15.281 4.832 1 97.62 291 VAL B CA 1
ATOM 4788 C C . VAL B 1 291 ? -0.607 15.406 3.326 1 97.62 291 VAL B C 1
ATOM 4790 O O . VAL B 1 291 ? -1.413 14.672 2.752 1 97.62 291 VAL B O 1
ATOM 4793 N N . GLY B 1 292 ? 0.08 16.438 2.631 1 98 292 GLY B N 1
ATOM 4794 C CA . GLY B 1 292 ? -0.114 16.594 1.198 1 98 292 GLY B CA 1
ATOM 4795 C C . GLY B 1 292 ? 0.507 17.875 0.65 1 98 292 GLY B C 1
ATOM 4796 O O . GLY B 1 292 ? 1.062 18.672 1.404 1 98 292 GLY B O 1
ATOM 4797 N N . HIS B 1 293 ? 0.491 18.031 -0.632 1 98.62 293 HIS B N 1
ATOM 4798 C CA . HIS B 1 293 ? 1.129 19.172 -1.301 1 98.62 293 HIS B CA 1
ATOM 4799 C C . HIS B 1 293 ? 0.164 20.344 -1.443 1 98.62 293 HIS B C 1
ATOM 4801 O O . HIS B 1 293 ? -1.036 20.188 -1.198 1 98.62 293 HIS B O 1
ATOM 4807 N N . ARG B 1 294 ? 0.647 21.469 -1.824 1 98.81 294 ARG B N 1
ATOM 4808 C CA . ARG B 1 294 ? -0.085 22.719 -1.874 1 98.81 294 ARG B CA 1
ATOM 4809 C C . ARG B 1 294 ? -1.264 22.641 -2.838 1 98.81 294 ARG B C 1
ATOM 4811 O O . ARG B 1 294 ? -2.363 23.094 -2.525 1 98.81 294 ARG B O 1
ATOM 4818 N N . ARG B 1 295 ? -1.087 22.031 -3.975 1 98.88 295 ARG B N 1
ATOM 4819 C CA . ARG B 1 295 ? -2.176 21.938 -4.941 1 98.88 295 ARG B CA 1
ATOM 4820 C C . ARG B 1 295 ? -3.369 21.188 -4.348 1 98.88 295 ARG B C 1
ATOM 4822 O O . ARG B 1 295 ? -4.52 21.578 -4.562 1 98.88 295 ARG B O 1
ATOM 4829 N N . ALA B 1 296 ? -3.07 20.156 -3.656 1 98.88 296 ALA B N 1
ATOM 4830 C CA . ALA B 1 296 ? -4.148 19.406 -3.014 1 98.88 296 ALA B CA 1
ATOM 4831 C C . ALA B 1 296 ? -4.855 20.266 -1.966 1 98.88 296 ALA B C 1
ATOM 4833 O O . ALA B 1 296 ? -6.074 20.172 -1.797 1 98.88 296 ALA B O 1
ATOM 4834 N N . LEU B 1 297 ? -4.125 21.047 -1.232 1 98.94 297 LEU B N 1
ATOM 4835 C CA . LEU B 1 297 ? -4.734 21.953 -0.26 1 98.94 297 LEU B CA 1
ATOM 4836 C C . LEU B 1 297 ? -5.641 22.969 -0.953 1 98.94 297 LEU B C 1
ATOM 4838 O O . LEU B 1 297 ? -6.727 23.281 -0.457 1 98.94 297 LEU B O 1
ATOM 4842 N N . GLU B 1 298 ? -5.223 23.5 -2.049 1 98.88 298 GLU B N 1
ATOM 4843 C CA . GLU B 1 298 ? -6.055 24.406 -2.826 1 98.88 298 GLU B CA 1
ATOM 4844 C C . GLU B 1 298 ? -7.352 23.734 -3.268 1 98.88 298 GLU B C 1
ATOM 4846 O O . GLU B 1 298 ? -8.43 24.328 -3.166 1 98.88 298 GLU B O 1
ATOM 4851 N N . GLU B 1 299 ? -7.223 22.516 -3.707 1 98.88 299 GLU B N 1
ATOM 4852 C CA . GLU B 1 299 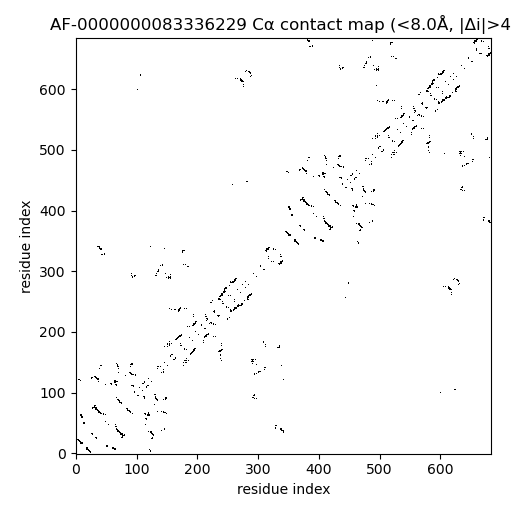? -8.406 21.766 -4.133 1 98.88 299 GLU B CA 1
ATOM 4853 C C . GLU B 1 299 ? -9.32 21.469 -2.949 1 98.88 299 GLU B C 1
ATOM 4855 O O . GLU B 1 299 ? -10.547 21.516 -3.082 1 98.88 299 GLU B O 1
ATOM 4860 N N . LEU B 1 300 ? -8.688 21.156 -1.883 1 98.88 300 LEU B N 1
ATOM 4861 C CA . LEU B 1 300 ? -9.477 20.969 -0.668 1 98.88 300 LEU B CA 1
ATOM 4862 C C . LEU B 1 300 ? -10.266 22.219 -0.326 1 98.88 300 LEU B C 1
ATOM 4864 O O . LEU B 1 300 ? -11.461 22.141 -0.023 1 98.88 300 LEU B O 1
ATOM 4868 N N . CYS B 1 301 ? -9.641 23.359 -0.338 1 98.81 301 CYS B N 1
ATOM 4869 C CA . CYS B 1 301 ? -10.312 24.609 -0.023 1 98.81 301 CYS B CA 1
ATOM 4870 C C . CYS B 1 301 ? -11.484 24.859 -0.962 1 98.81 301 CYS B C 1
ATOM 4872 O O . CYS B 1 301 ? -12.555 25.297 -0.527 1 98.81 301 CYS B O 1
ATOM 4874 N N . GLN B 1 302 ? -11.305 24.547 -2.195 1 98.56 302 GLN B N 1
ATOM 4875 C CA . GLN B 1 302 ? -12.383 24.688 -3.166 1 98.56 302 GLN B CA 1
ATOM 4876 C C . GLN B 1 302 ? -13.539 23.734 -2.848 1 98.56 302 GLN B C 1
ATOM 4878 O O . GLN B 1 302 ? -14.703 24.125 -2.918 1 98.56 302 GLN B O 1
ATOM 4883 N N . ALA B 1 303 ? -13.203 22.547 -2.525 1 98.44 303 ALA B N 1
ATOM 4884 C CA . ALA B 1 303 ? -14.219 21.547 -2.211 1 98.44 303 ALA B CA 1
ATOM 4885 C C . ALA B 1 303 ? -15.008 21.938 -0.966 1 98.44 303 ALA B C 1
ATOM 4887 O O . ALA B 1 303 ? -16.219 21.75 -0.908 1 98.44 303 ALA B O 1
ATOM 4888 N N . VAL B 1 304 ? -14.297 22.406 -0.007 1 98.25 304 VAL B N 1
ATOM 4889 C CA . VAL B 1 304 ? -14.922 22.844 1.238 1 98.25 304 VAL B CA 1
ATOM 4890 C C . VAL B 1 304 ? -15.93 23.953 0.949 1 98.25 304 VAL B C 1
ATOM 4892 O O . VAL B 1 304 ? -17.047 23.953 1.492 1 98.25 304 VAL B O 1
ATOM 4895 N N . ASP B 1 305 ? -15.609 24.906 0.097 1 97.69 305 ASP B N 1
ATOM 4896 C CA . ASP B 1 305 ? -16.531 25.969 -0.299 1 97.69 305 ASP B CA 1
ATOM 4897 C C . ASP B 1 305 ? -17.719 25.391 -1.056 1 97.69 305 ASP B C 1
ATOM 4899 O O . ASP B 1 305 ? -18.875 25.719 -0.737 1 97.69 305 ASP B O 1
ATOM 4903 N N . HIS B 1 306 ? -17.406 24.562 -1.971 1 97.56 306 HIS B N 1
ATOM 4904 C CA . HIS B 1 306 ? -18.438 24.016 -2.854 1 97.56 306 HIS B CA 1
ATOM 4905 C C . HIS B 1 306 ? -19.469 23.203 -2.072 1 97.56 306 HIS B C 1
ATOM 4907 O O . HIS B 1 306 ? -20.672 23.328 -2.305 1 97.56 306 HIS B O 1
ATOM 4913 N N . HIS B 1 307 ? -19 22.438 -1.138 1 97.75 307 HIS B N 1
ATOM 4914 C CA . HIS B 1 307 ? -19.875 21.531 -0.415 1 97.75 307 HIS B CA 1
ATOM 4915 C C . HIS B 1 307 ? -20.312 22.125 0.923 1 97.75 307 HIS B C 1
ATOM 4917 O O . HIS B 1 307 ? -21.047 21.484 1.681 1 97.75 307 HIS B O 1
ATOM 4923 N N . GLN B 1 308 ? -19.781 23.25 1.252 1 97.06 308 GLN B N 1
ATOM 4924 C CA . GLN B 1 308 ? -20.109 23.969 2.48 1 97.06 308 GLN B CA 1
ATOM 4925 C C . GLN B 1 308 ? -19.797 23.109 3.711 1 97.06 308 GLN B C 1
ATOM 4927 O O . GLN B 1 308 ? -20.641 22.984 4.602 1 97.06 308 GLN B O 1
ATOM 4932 N N . ILE B 1 309 ? -18.656 22.547 3.674 1 98.06 309 ILE B N 1
ATOM 4933 C CA . ILE B 1 309 ? -18.203 21.719 4.793 1 98.06 309 ILE B CA 1
ATOM 4934 C C . ILE B 1 309 ? -17.734 22.625 5.934 1 98.06 309 ILE B C 1
ATOM 4936 O O . ILE B 1 309 ? -16.953 23.547 5.719 1 98.06 309 ILE B O 1
ATOM 4940 N N . LYS B 1 310 ? -18.234 22.375 7.102 1 98.25 310 LYS B N 1
ATOM 4941 C CA . LYS B 1 310 ? -17.828 23.109 8.289 1 98.25 310 LYS B CA 1
ATOM 4942 C C . LYS B 1 310 ? -16.938 22.266 9.195 1 98.25 310 LYS B C 1
ATOM 4944 O O . LYS B 1 310 ? -17.406 21.281 9.773 1 98.25 310 LYS B O 1
ATOM 4949 N N . PRO B 1 311 ? -15.688 22.656 9.336 1 98.56 311 PRO B N 1
ATOM 4950 C CA . PRO B 1 311 ? -14.797 21.891 10.211 1 98.56 311 PRO B CA 1
ATOM 4951 C C . PRO B 1 311 ? -15.312 21.812 11.648 1 98.56 311 PRO B C 1
ATOM 4953 O O . PRO B 1 311 ? -15.922 22.75 12.148 1 98.56 311 PRO B O 1
ATOM 4956 N N . VAL B 1 312 ? -15.055 20.688 12.281 1 98.81 312 VAL B N 1
ATOM 4957 C CA . VAL B 1 312 ? -15.5 20.469 13.656 1 98.81 312 VAL B CA 1
ATOM 4958 C C . VAL B 1 312 ? -14.445 21 14.625 1 98.81 312 VAL B C 1
ATOM 4960 O O . VAL B 1 312 ? -13.312 20.516 14.656 1 98.81 312 VAL B O 1
ATOM 4963 N N . ILE B 1 313 ? -14.812 21.984 15.375 1 98.81 313 ILE B N 1
ATOM 4964 C CA . ILE B 1 313 ? -13.953 22.562 16.391 1 98.81 313 ILE B CA 1
ATOM 4965 C C . ILE B 1 313 ? -14.492 22.219 17.781 1 98.81 313 ILE B C 1
ATOM 4967 O O . ILE B 1 313 ? -15.648 22.516 18.094 1 98.81 313 ILE B O 1
ATOM 4971 N N . ASP B 1 314 ? -13.648 21.547 18.516 1 98.69 314 ASP B N 1
ATOM 4972 C CA . ASP B 1 314 ? -14.039 21.156 19.875 1 98.69 314 ASP B CA 1
ATOM 4973 C C . ASP B 1 314 ? -14.086 22.359 20.797 1 98.69 314 ASP B C 1
ATOM 4975 O O . ASP B 1 314 ? -15.055 22.547 21.547 1 98.69 314 ASP B O 1
ATOM 4979 N N . LYS B 1 315 ? -13.039 23.141 20.781 1 98.56 315 LYS B N 1
ATOM 4980 C CA . LYS B 1 315 ? -12.922 24.297 21.656 1 98.56 315 LYS B CA 1
ATOM 4981 C C . LYS B 1 315 ? -12 25.359 21.047 1 98.56 315 LYS B C 1
ATOM 4983 O O . LYS B 1 315 ? -11.047 25.016 20.344 1 98.56 315 LYS B O 1
ATOM 4988 N N . ILE B 1 316 ? -12.312 26.641 21.266 1 98.81 316 ILE B N 1
ATOM 4989 C CA . ILE B 1 316 ? -11.469 27.766 20.906 1 98.81 316 ILE B CA 1
ATOM 4990 C C . ILE B 1 316 ? -10.883 28.406 22.156 1 98.81 316 ILE B C 1
ATOM 4992 O O . ILE B 1 316 ? -11.625 28.766 23.078 1 98.81 316 ILE B O 1
ATOM 4996 N N . TYR B 1 317 ? -9.594 28.469 22.219 1 98.81 317 TYR B N 1
ATOM 4997 C CA . TYR B 1 317 ? -8.883 29.109 23.328 1 98.81 317 TYR B CA 1
ATOM 4998 C C . TYR B 1 317 ? -8.367 30.484 22.906 1 98.81 317 TYR B C 1
ATOM 5000 O O . TYR B 1 317 ? -8.281 30.781 21.703 1 98.81 317 TYR B O 1
ATOM 5008 N N . ASP B 1 318 ? -7.977 31.234 23.922 1 98.25 318 ASP B N 1
ATOM 5009 C CA . ASP B 1 318 ? -7.316 32.5 23.703 1 98.25 318 ASP B CA 1
ATOM 5010 C C . ASP B 1 318 ? -5.812 32.344 23.516 1 98.25 318 ASP B C 1
ATOM 5012 O O . ASP B 1 318 ? -5.227 31.391 24.047 1 98.25 318 ASP B O 1
ATOM 5016 N N . PHE B 1 319 ? -5.242 33.344 22.859 1 98.38 319 PHE B N 1
ATOM 5017 C CA . PHE B 1 319 ? -3.812 33.375 22.562 1 98.38 319 PHE B CA 1
ATOM 5018 C C . PHE B 1 319 ? -3.006 33.188 23.844 1 98.38 319 PHE B C 1
ATOM 5020 O O . PHE B 1 319 ? -1.996 32.469 23.859 1 98.38 319 PHE B O 1
ATOM 5027 N N . PHE B 1 320 ? -3.473 33.688 24.906 1 97.81 320 PHE B N 1
ATOM 5028 C CA . PHE B 1 320 ? -2.734 33.688 26.156 1 97.81 320 PHE B CA 1
ATOM 5029 C C . PHE B 1 320 ? -2.924 32.406 26.922 1 97.81 320 PHE B C 1
ATOM 5031 O O . PHE B 1 320 ? -2.217 32.125 27.891 1 97.81 320 PHE B O 1
ATOM 5038 N N . ASP B 1 321 ? -3.787 31.516 26.406 1 97.38 321 ASP B N 1
ATOM 5039 C CA . ASP B 1 321 ? -4.09 30.25 27.062 1 97.38 321 ASP B CA 1
ATOM 5040 C C . ASP B 1 321 ? -3.531 29.078 26.281 1 97.38 321 ASP B C 1
ATOM 5042 O O . ASP B 1 321 ? -4.133 28 26.25 1 97.38 321 ASP B O 1
ATOM 5046 N N . ALA B 1 322 ? -2.451 29.312 25.578 1 97.5 322 ALA B N 1
ATOM 5047 C CA . ALA B 1 322 ? -1.881 28.297 24.688 1 97.5 322 ALA B CA 1
ATOM 5048 C C . ALA B 1 322 ? -1.557 27.016 25.469 1 97.5 322 ALA B C 1
ATOM 5050 O O . ALA B 1 322 ? -1.786 25.906 24.969 1 97.5 322 ALA B O 1
ATOM 5051 N N . ARG B 1 323 ? -1.088 27.094 26.688 1 96.56 323 ARG B N 1
ATOM 5052 C CA . ARG B 1 323 ? -0.729 25.922 27.484 1 96.56 323 ARG B CA 1
ATOM 5053 C C . ARG B 1 323 ? -1.959 25.078 27.797 1 96.56 323 ARG B C 1
ATOM 5055 O O . ARG B 1 323 ? -1.902 23.859 27.75 1 96.56 323 ARG B O 1
ATOM 5062 N N . ALA B 1 324 ? -2.98 25.734 28.125 1 96.88 324 ALA B N 1
ATOM 5063 C CA . ALA B 1 324 ? -4.23 25.031 28.391 1 96.88 324 ALA B CA 1
ATOM 5064 C C . ALA B 1 324 ? -4.738 24.297 27.156 1 96.88 324 ALA B C 1
ATOM 5066 O O . ALA B 1 324 ? -5.305 23.203 27.25 1 96.88 324 ALA B O 1
ATOM 5067 N N . ALA B 1 325 ? -4.578 24.922 26.016 1 98 325 ALA B N 1
ATOM 5068 C CA . ALA B 1 325 ? -4.984 24.297 24.766 1 98 325 ALA B CA 1
ATOM 5069 C C . ALA B 1 325 ? -4.211 23.016 24.5 1 98 325 ALA B C 1
ATOM 5071 O O . ALA B 1 325 ? -4.797 22 24.125 1 98 325 ALA B O 1
ATOM 5072 N N . PHE B 1 326 ? -2.9 23.031 24.734 1 97.06 326 PHE B N 1
ATOM 5073 C CA . PHE B 1 326 ? -2.074 21.844 24.547 1 97.06 326 PHE B CA 1
ATOM 5074 C C . PHE B 1 326 ? -2.471 20.75 25.531 1 97.06 326 PHE B C 1
ATOM 5076 O O . PHE B 1 326 ? -2.465 19.578 25.172 1 97.06 326 PHE B O 1
ATOM 5083 N N . THR B 1 327 ? -2.816 21.094 26.75 1 95.81 327 THR B N 1
ATOM 5084 C CA . THR B 1 327 ? -3.281 20.125 27.75 1 95.81 327 THR B CA 1
ATOM 5085 C C . THR B 1 327 ? -4.582 19.469 27.297 1 95.81 327 THR B C 1
ATOM 5087 O O . THR B 1 327 ? -4.766 18.266 27.453 1 95.81 327 THR B O 1
ATOM 5090 N N . HIS B 1 328 ? -5.426 20.328 26.75 1 96.75 328 HIS B N 1
ATOM 5091 C CA . HIS B 1 328 ? -6.688 19.812 26.234 1 96.75 328 HIS B CA 1
ATOM 5092 C C . HIS B 1 328 ? -6.445 18.828 25.094 1 96.75 328 HIS B C 1
ATOM 5094 O O . HIS B 1 328 ? -7.148 17.828 24.984 1 96.75 328 HIS B O 1
ATOM 5100 N N . LEU B 1 329 ? -5.531 19.094 24.234 1 95.81 329 LEU B N 1
ATOM 5101 C CA . LEU B 1 329 ? -5.191 18.234 23.109 1 95.81 329 LEU B CA 1
ATOM 5102 C C . LEU B 1 329 ? -4.852 16.828 23.578 1 95.81 329 LEU B C 1
ATOM 5104 O O . LEU B 1 329 ? -5.207 15.836 22.922 1 95.81 329 LEU B O 1
ATOM 5108 N N . GLU B 1 330 ? -4.297 16.672 24.719 1 90.31 330 GLU B N 1
ATOM 5109 C CA . GLU B 1 330 ? -3.859 15.398 25.266 1 90.31 330 GLU B CA 1
ATOM 5110 C C . GLU B 1 330 ? -5.051 14.523 25.641 1 90.31 330 GLU B C 1
ATOM 5112 O O . GLU B 1 330 ? -4.957 13.297 25.641 1 90.31 330 GLU B O 1
ATOM 5117 N N . ARG B 1 331 ? -6.184 15.141 25.922 1 89.62 331 ARG B N 1
ATOM 5118 C CA . ARG B 1 331 ? -7.352 14.406 26.406 1 89.62 331 ARG B CA 1
ATOM 5119 C C . ARG B 1 331 ? -8.172 13.852 25.25 1 89.62 331 ARG B C 1
ATOM 5121 O O . ARG B 1 331 ? -9.109 13.078 25.453 1 89.62 331 ARG B O 1
ATOM 5128 N N . GLY B 1 332 ? -7.797 14.164 24.031 1 91.38 332 GLY B N 1
ATOM 5129 C CA . GLY B 1 332 ? -8.5 13.641 22.875 1 91.38 332 GLY B CA 1
ATOM 5130 C C . GLY B 1 332 ? -9.75 14.414 22.516 1 91.38 332 GLY B C 1
ATOM 5131 O O . GLY B 1 332 ? -10.867 13.969 22.812 1 91.38 332 GLY B O 1
ATOM 5132 N N . PRO B 1 333 ? -9.633 15.492 21.875 1 95.94 333 PRO B N 1
ATOM 5133 C CA . PRO B 1 333 ? -10.781 16.344 21.531 1 95.94 333 PRO B CA 1
ATOM 5134 C C . PRO B 1 333 ? -11.664 15.727 20.453 1 95.94 333 PRO B C 1
ATOM 5136 O O . PRO B 1 333 ? -11.227 14.82 19.734 1 95.94 333 PRO B O 1
ATOM 5139 N N . PHE B 1 334 ? -12.953 16.109 20.453 1 98.44 334 PHE B N 1
ATOM 5140 C CA . PHE B 1 334 ? -13.82 15.844 19.312 1 98.44 334 PHE B CA 1
ATOM 5141 C C . PHE B 1 334 ? -13.586 16.859 18.203 1 98.44 334 PHE B C 1
ATOM 5143 O O . PHE B 1 334 ? -14.211 17.922 18.188 1 98.44 334 PHE B O 1
ATOM 5150 N N . GLY B 1 335 ? -12.727 16.531 17.281 1 98.31 335 GLY B N 1
ATOM 5151 C CA . GLY B 1 335 ? -12.297 17.469 16.25 1 98.31 335 GLY B CA 1
ATOM 5152 C C . GLY B 1 335 ? -11.039 18.234 16.625 1 98.31 335 GLY B C 1
ATOM 5153 O O . GLY B 1 335 ? -10.062 17.656 17.094 1 98.31 335 GLY B O 1
ATOM 5154 N N . LYS B 1 336 ? -11.016 19.453 16.328 1 98.75 336 LYS B N 1
ATOM 5155 C CA . LYS B 1 336 ? -9.805 20.266 16.438 1 98.75 336 LYS B CA 1
ATOM 5156 C C . LYS B 1 336 ? -9.875 21.234 17.609 1 98.75 336 LYS B C 1
ATOM 5158 O O . LYS B 1 336 ? -10.961 21.656 18 1 98.75 336 LYS B O 1
ATOM 5163 N N . ILE B 1 337 ? -8.742 21.547 18.172 1 98.81 337 ILE B N 1
ATOM 5164 C CA . ILE B 1 337 ? -8.578 22.641 19.125 1 98.81 337 ILE B CA 1
ATOM 5165 C C . ILE B 1 337 ? -7.988 23.859 18.422 1 98.81 337 ILE B C 1
ATOM 5167 O O . ILE B 1 337 ? -6.996 23.75 17.703 1 98.81 337 ILE B O 1
ATOM 5171 N N . VAL B 1 338 ? -8.609 25 18.656 1 98.88 338 VAL B N 1
ATOM 5172 C CA . VAL B 1 338 ? -8.188 26.219 17.984 1 98.88 338 VAL B CA 1
ATOM 5173 C C . VAL B 1 338 ? -7.727 27.234 19.031 1 98.88 338 VAL B C 1
ATOM 5175 O O . VAL B 1 338 ? -8.25 27.266 20.156 1 98.88 338 VAL B O 1
ATOM 5178 N N . ILE B 1 339 ? -6.699 27.984 18.719 1 98.94 339 ILE B N 1
ATOM 5179 C CA . ILE B 1 339 ? -6.273 29.141 19.484 1 98.94 339 ILE B CA 1
ATOM 5180 C C . ILE B 1 339 ? -6.488 30.422 18.672 1 98.94 339 ILE B C 1
ATOM 5182 O O . ILE B 1 339 ? -5.887 30.578 17.609 1 98.94 339 ILE B O 1
ATOM 5186 N N . ARG B 1 340 ? -7.281 31.25 19.156 1 98.69 340 ARG B N 1
ATOM 5187 C CA . ARG B 1 340 ? -7.527 32.531 18.516 1 98.69 340 ARG B CA 1
ATOM 5188 C C . ARG B 1 340 ? -6.465 33.562 18.906 1 98.69 340 ARG B C 1
ATOM 5190 O O . ARG B 1 340 ? -6.176 33.75 20.094 1 98.69 340 ARG B O 1
ATOM 5197 N N . ILE B 1 341 ? -5.883 34.25 18.016 1 98.12 341 ILE B N 1
ATOM 5198 C CA . ILE B 1 341 ? -4.793 35.188 18.266 1 98.12 341 ILE B CA 1
ATOM 5199 C C . ILE B 1 341 ? -5.27 36.625 18.031 1 98.12 341 ILE B C 1
ATOM 5201 O O . ILE B 1 341 ? -5.027 37.5 18.844 1 98.12 341 ILE B O 1
ATOM 5205 N N . SER B 1 342 ? -5.871 36.969 16.922 1 89 342 SER B N 1
ATOM 5206 C CA . SER B 1 342 ? -6.441 38.281 16.656 1 89 342 SER B CA 1
ATOM 5207 C C . SER B 1 342 ? -7.824 38.156 16.031 1 89 342 SER B C 1
ATOM 5209 O O . SER B 1 342 ? -8.172 37.125 15.453 1 89 342 SER B O 1
#

Radius of gyration: 28.89 Å; Cα contacts (8 Å, |Δi|>4): 1837; chains: 2; bounding box: 53×103×62 Å

Nearest PDB structures (foldseek):
  3uog-assembly1_A  TM=9.578E-01  e=2.406E-44  Sinorhizobium meliloti 1021
  5env-assembly1_A  TM=8.897E-01  e=1.943E-27  Saccharomyces cerevisiae S288C
  5yat-assembly1_B  TM=8.705E-01  e=7.847E-28  Komagataella phaffii GS115
  2eer-assembly1_B  TM=8.870E-01  e=8.291E-27  Sulfurisphaera tokodaii str. 7
  7kc2-assembly1_A  TM=8.860E-01  e=5.084E-26  Saccharomyces cerevisiae

pLDDT: mean 95.98, std 4.92, range [54.44, 98.94]

Organism: NCBI:txid2582917

Secondary structure (DSSP, 8-state):
---EEEEEEESSSSGGGEEEEEEEPP---TTEEEEEEEEEEE-HHHHHHHTT-S-SSPPPSSB----EEEEEEEEE-TT--S--TT-EEEE-SBTT--SSSPPTTHHHH--BTTTTS--S-BSEEEEEGGGEEEPPTTS-HHHHTTIIIIIHHHHIIIIITT---TT-EEEEESSBHHHHHHHHHHHHTT-EEEEEES-HHHHHHHHHTT-SEEEETTT-S-HHHHHHHHTTTS-EEEEEE-S-BTHHHHHHHHEEEEEEEEE---TT-SEEEEEHHHHHHTT-EEEE-----HHHHHHHHHHHHHHT----EEEEEEGGGHHHHHHHHHT--SBEEEEE--/---EEEEEEESSSSGGGEEEEEEEPP---TTEEEEEEEEEEE-HHHHHHHTT-S-SSPPPSSB------EEEEEEE-TT--S--TT-EEEE-SBTT--SSSPPTTHHHH--BTTTTS--S-BSEEEEEGGGEEEPPTTS-HHHHTTIIIIIHHHHIIIIITT---TT-EEEEESSBHHHHHHHHHHHHTT-EEEEEES-HHHHHHHHHTT-SEEEETTT-S-HHHHHHHHTTTS-EEEEEE-S-BTHHHHHHHHEEEEEEEEE---TT-SEEEEEHHHHHHTT-EEEE-----HHHHHHHHHHHHHHT----EEEEEEGGGHHHHHHHHHT--SBEEEEE--